Protein AF-C4Y096-F1 (afdb_monomer)

Foldseek 3Di:
DPDPPPLVVLVVLQVVLQCLCVVVPVDDDRDDACSPCVVVVCPPPPPSVVSVPDDDDVVSVVVSVVVSVVSVVVSVVVVVVVVVVVVVVVVVVVVVVVVVVVVVVVVVVVVVVVVVVVVVCCCVPPVVVVVVVVVVVVVVVVVVVVVVVVVVVVVVVVVVVVVVVVVVVVVVVVVVVVVVVCVVDVDDDDDDDDDDDDDDDDDDDDDDDDDPDPPDDPPPDPPPDPVPPPPPPDPPVVVVVVVVVVVVVVVVVVVVVVLVVLQVVLVVVQVVLVVVLVVQQVVCVDPVNLVVDQLVPHDQLPVRGDPCVSCVDFDPPDDTNCVVSVVVVVVVNVVSVVVSVVSVVVVVVVVVVPDDDDPPVVVVVVVVVVVVVVVVVVVVVVVVVVVVVVVVVVVD

pLDDT: mean 74.63, std 18.34, range [31.75, 97.38]

Sequence (396 aa):
MTGELSIDTIKNASELVNTTLISKGYITEDLKFPIIDWEDLITDQPEKEALQKLVVADKIYNNDKNIINIIYSLTQSIDRHQAQQKSISMAILQKDTTIEALQKKIQTLEQQVQGYEQKYEKSVYSDHLNMSEKITRLTKLSKTQAKELAKLKNTSSELQTKYDIEMRKKAIEISSLKNKLLDTRNLSNTITYARPSRSTKSASPNPMGQEFNPNVVYNNKPIIDNSATRMTSGSEDSSAIIKQEYDGIATQLSELIENLMKENSKFSNFINELNEYFTKFNSQLSISNYKNLNASTLSNPSDEIDLNRILKDTSTEIDPFEFTSRPLLSNVYKNYHYVSGLIDLAASTLAGHEQGTSKTEDNDTLQKLKEENKALYNNWQSAIKALDDWKSYKGN

Solvent-accessible surface area (backbone atoms only — not comparable to full-atom values): 23661 Å² total; per-residue (Å²): 142,76,72,89,73,57,60,66,56,54,49,54,50,47,50,53,46,37,53,55,34,42,78,70,63,77,40,95,68,76,83,78,45,76,89,80,38,40,75,74,69,38,73,87,45,96,58,44,80,66,60,72,70,60,73,91,48,71,67,56,56,53,46,55,53,48,52,52,50,49,54,50,52,48,54,52,49,50,51,50,51,52,54,48,50,54,53,48,54,52,52,50,52,52,49,51,54,51,50,54,54,49,51,53,48,50,55,54,49,50,54,51,51,54,55,48,50,55,52,48,50,49,44,55,61,53,48,48,49,53,49,50,52,50,51,53,51,51,52,52,51,51,54,50,50,54,51,50,51,53,50,52,52,49,53,51,50,51,50,51,54,51,49,55,51,49,53,51,51,51,51,51,50,51,52,52,53,51,48,52,54,43,67,78,39,92,59,92,70,92,80,91,82,79,84,87,84,78,87,85,84,88,77,91,82,88,86,88,85,81,84,82,75,89,83,75,78,81,82,76,78,78,80,82,75,81,77,78,74,72,77,76,85,63,96,58,59,66,61,52,52,50,49,52,52,50,50,52,50,50,50,53,48,50,51,51,50,50,52,51,53,53,51,52,49,39,54,51,50,50,50,51,40,50,51,51,47,50,51,55,46,50,60,58,71,30,90,88,39,66,90,75,63,50,65,90,74,57,80,52,68,77,83,65,49,62,62,72,76,63,54,75,78,77,63,90,90,54,92,49,68,65,76,62,48,51,61,52,51,53,51,52,51,51,49,50,52,53,50,38,52,50,47,47,50,52,47,52,57,54,54,62,72,77,57,91,82,66,77,58,65,62,48,54,53,53,49,51,54,51,52,52,52,52,52,50,52,49,52,51,52,51,50,51,48,54,51,49,54,50,54,56,61,72,70,109

Organism: Clavispora lusitaniae (strain ATCC 42720) (NCBI:txid306902)

Mean predicted aligned error: 23.45 Å

InterPro domains:
  IPR021622 Afadin/alpha-actinin-binding [PF11559] (12-182)

Secondary structure (DSSP, 8-state):
------HHHHHHHHHHHHHHHHHTTS-SSPPP-TTTSHHHHSTT-TTHHHHTT----HHHHHHHHHHHHHHHHHHHHHHHHHHHHHHHHHHHHHHHHHHHHHHHHHHHHHHHHHHHHHHHHHIIIIIIHHHHHHHHHHHHHHHHHHHHHHHHHHHHHHHHHHHHHHHHHHHHHHHHHHHHHHHTTT--------PPP----------------S--------------------TTHHHHHHHHHHHHHHHHHHHHHHHHHHHHHHHHHHHHHHHHHHHHHHHHTSTTTGGG--GGGSPPHHHH--HHHHTSS--SSS--HHHHHHHHHHHHHHHHHHHHHHHHHHHHHHHHHHS---HHHHHHHHHHHHHHHHHHHHHHHHHHHHHHHHHHHTT-

Structure (mmCIF, N/CA/C/O backbone):
data_AF-C4Y096-F1
#
_entry.id   AF-C4Y096-F1
#
loop_
_atom_site.group_PDB
_atom_site.id
_atom_site.type_symbol
_atom_site.label_atom_id
_atom_site.label_alt_id
_atom_site.label_comp_id
_atom_site.label_asym_id
_atom_site.label_entity_id
_atom_site.label_seq_id
_atom_site.pdbx_PDB_ins_code
_atom_site.Cartn_x
_atom_site.Cartn_y
_atom_site.Cartn_z
_atom_site.occupancy
_atom_site.B_iso_or_equiv
_atom_site.auth_seq_id
_atom_site.auth_comp_id
_atom_site.auth_asym_id
_atom_site.auth_atom_id
_atom_site.pdbx_PDB_model_num
ATOM 1 N N . MET A 1 1 ? 43.296 17.723 -58.078 1.00 37.06 1 MET A N 1
ATOM 2 C CA . MET A 1 1 ? 43.009 18.342 -56.766 1.00 37.06 1 MET A CA 1
ATOM 3 C C . MET A 1 1 ? 41.795 17.653 -56.159 1.00 37.06 1 MET A C 1
ATOM 5 O O . MET A 1 1 ? 40.722 18.229 -56.059 1.00 37.06 1 MET A O 1
ATOM 9 N N . THR A 1 2 ? 41.962 16.375 -55.842 1.00 35.56 2 THR A N 1
ATOM 10 C CA . THR A 1 2 ? 40.996 15.514 -55.154 1.00 35.56 2 THR A CA 1
ATOM 11 C C . THR A 1 2 ? 41.511 15.397 -53.731 1.00 35.56 2 THR A C 1
ATOM 13 O O . THR A 1 2 ? 42.690 15.099 -53.555 1.00 35.56 2 THR A O 1
ATOM 16 N N . GLY A 1 3 ? 40.684 15.798 -52.770 1.00 41.44 3 GLY A N 1
ATOM 17 C CA . GLY A 1 3 ? 41.117 16.192 -51.436 1.00 41.44 3 GLY A CA 1
ATOM 18 C C . GLY A 1 3 ? 42.019 15.173 -50.752 1.00 41.44 3 GLY A C 1
ATOM 19 O O . GLY A 1 3 ? 41.730 13.980 -50.755 1.00 41.44 3 GLY A O 1
ATOM 20 N N . GLU A 1 4 ? 43.058 15.681 -50.092 1.00 46.16 4 GLU A N 1
ATOM 21 C CA . GLU A 1 4 ? 43.502 15.153 -48.803 1.00 46.16 4 GLU A CA 1
ATOM 22 C C . GLU A 1 4 ? 42.261 15.086 -47.900 1.00 46.16 4 GLU A C 1
ATOM 24 O O . GLU A 1 4 ? 41.919 16.023 -47.177 1.00 46.16 4 GLU A O 1
ATOM 29 N N . LEU A 1 5 ? 41.480 14.019 -48.054 1.00 55.66 5 LEU A N 1
ATOM 30 C CA . LEU A 1 5 ? 40.242 13.778 -47.341 1.00 55.66 5 LEU A CA 1
ATOM 31 C C . LEU A 1 5 ? 40.634 13.379 -45.921 1.00 55.66 5 LEU A C 1
ATOM 33 O O . LEU A 1 5 ? 40.698 12.210 -45.584 1.00 55.66 5 LEU A O 1
ATOM 37 N N . SER A 1 6 ? 40.992 14.384 -45.123 1.00 65.19 6 SER A N 1
ATOM 38 C CA . SER A 1 6 ? 41.036 14.405 -43.664 1.00 65.19 6 SER A CA 1
ATOM 39 C C . SER A 1 6 ? 41.385 13.072 -42.977 1.00 65.19 6 SER A C 1
ATOM 41 O O . SER A 1 6 ? 40.679 12.637 -42.067 1.00 65.19 6 SER A O 1
ATOM 43 N N . ILE A 1 7 ? 42.468 12.414 -43.400 1.00 73.44 7 ILE A N 1
ATOM 44 C CA . ILE A 1 7 ? 42.968 11.173 -42.783 1.00 73.44 7 ILE A CA 1
ATOM 45 C C . ILE A 1 7 ? 43.258 11.418 -41.294 1.00 73.44 7 ILE A C 1
ATOM 47 O O . ILE A 1 7 ? 42.927 10.589 -40.450 1.00 73.44 7 ILE A O 1
ATOM 51 N N . ASP A 1 8 ? 43.729 12.623 -40.959 1.00 77.75 8 ASP A N 1
ATOM 52 C CA . ASP A 1 8 ? 43.950 13.075 -39.584 1.00 77.75 8 ASP A CA 1
ATOM 53 C C . ASP A 1 8 ? 42.680 13.061 -38.720 1.00 77.75 8 ASP A C 1
ATOM 55 O O . ASP A 1 8 ? 42.758 12.796 -37.522 1.00 77.75 8 ASP A O 1
ATOM 59 N N . THR A 1 9 ? 41.487 13.293 -39.289 1.00 80.81 9 THR A N 1
ATOM 60 C CA . THR A 1 9 ? 40.244 13.197 -38.498 1.00 80.81 9 THR A CA 1
ATOM 61 C C . THR A 1 9 ? 39.897 11.764 -38.141 1.00 80.81 9 THR A C 1
ATOM 63 O O . THR A 1 9 ? 39.458 11.524 -37.020 1.00 80.81 9 THR A O 1
ATOM 66 N N . ILE A 1 10 ? 40.126 10.811 -39.049 1.00 82.50 10 ILE A N 1
ATOM 67 C CA . ILE A 1 10 ? 39.938 9.387 -38.750 1.00 82.50 10 ILE A CA 1
ATOM 68 C C . ILE A 1 10 ? 41.002 8.936 -37.753 1.00 82.50 10 ILE A C 1
ATOM 70 O O . ILE A 1 10 ? 40.670 8.212 -36.822 1.00 82.50 10 ILE A O 1
ATOM 74 N N . LYS A 1 11 ? 42.243 9.423 -37.870 1.00 84.31 11 LYS A N 1
ATOM 75 C CA . LYS A 1 11 ? 43.323 9.111 -36.926 1.00 84.31 11 LYS A CA 1
ATOM 76 C C . LYS A 1 11 ? 42.999 9.575 -35.510 1.00 84.31 11 LYS A C 1
ATOM 78 O O . LYS A 1 11 ? 43.002 8.764 -34.591 1.00 84.31 11 LYS A O 1
ATOM 83 N N . ASN A 1 12 ? 42.615 10.840 -35.353 1.00 85.12 12 ASN A N 1
ATOM 84 C CA . ASN A 1 12 ? 42.236 11.392 -34.052 1.00 85.12 12 ASN A CA 1
ATOM 85 C C . ASN A 1 12 ? 40.984 10.706 -33.478 1.00 85.12 12 ASN A C 1
ATOM 87 O O . ASN A 1 12 ? 40.895 10.474 -32.275 1.00 85.12 12 ASN A O 1
ATOM 91 N N . ALA A 1 13 ? 40.003 10.376 -34.326 1.00 85.56 13 ALA A N 1
ATOM 92 C CA . ALA A 1 13 ? 38.786 9.700 -33.884 1.00 85.56 13 ALA A CA 1
ATOM 93 C C . ALA A 1 13 ? 39.036 8.228 -33.509 1.00 85.56 13 ALA A C 1
ATOM 95 O O . ALA A 1 13 ? 38.462 7.748 -32.534 1.00 85.56 13 ALA A O 1
ATOM 96 N N . SER A 1 14 ? 39.917 7.537 -34.235 1.00 86.44 14 SER A N 1
ATOM 97 C CA . SER A 1 14 ? 40.390 6.186 -33.919 1.00 86.44 14 SER A CA 1
ATOM 98 C C . SER A 1 14 ? 41.135 6.164 -32.584 1.00 86.44 14 SER A C 1
ATOM 100 O O . SER A 1 14 ? 40.793 5.376 -31.706 1.00 86.44 14 SER A O 1
ATOM 102 N N . GLU A 1 15 ? 42.071 7.095 -32.373 1.00 88.06 15 GLU A N 1
ATOM 103 C CA . GLU A 1 15 ? 42.815 7.219 -31.115 1.00 88.06 15 GLU A CA 1
ATOM 104 C C . GLU A 1 15 ? 41.875 7.493 -29.932 1.00 88.06 15 GLU A C 1
ATOM 106 O O . GLU A 1 15 ? 41.972 6.849 -28.886 1.00 88.06 15 GLU A O 1
ATOM 111 N N . LEU A 1 16 ? 40.893 8.383 -30.102 1.00 88.44 16 LEU A N 1
ATOM 112 C CA . LEU A 1 16 ? 39.885 8.652 -29.076 1.00 88.44 16 LEU A CA 1
ATOM 113 C C . LEU A 1 16 ? 39.042 7.409 -28.750 1.00 88.44 16 LEU A C 1
ATOM 115 O O . LEU A 1 16 ? 38.747 7.145 -27.582 1.00 88.44 16 LEU A O 1
ATOM 119 N N . VAL A 1 17 ? 38.640 6.640 -29.762 1.00 89.44 17 VAL A N 1
ATOM 120 C CA . VAL A 1 17 ? 37.870 5.408 -29.561 1.00 89.44 17 VAL A CA 1
ATOM 121 C C . VAL A 1 17 ? 38.719 4.343 -28.870 1.00 89.44 17 VAL A C 1
ATOM 123 O O . VAL A 1 17 ? 38.277 3.802 -27.860 1.00 89.44 17 VAL A O 1
ATOM 126 N N . ASN A 1 18 ? 39.941 4.093 -29.336 1.00 89.00 18 ASN A N 1
ATOM 127 C CA . ASN A 1 18 ? 40.841 3.097 -28.753 1.00 89.00 18 ASN A CA 1
ATOM 128 C C . ASN A 1 18 ? 41.200 3.438 -27.305 1.00 89.00 18 ASN A C 1
ATOM 130 O O . ASN A 1 18 ? 41.023 2.605 -26.418 1.00 89.00 18 ASN A O 1
ATOM 134 N N . THR A 1 19 ? 41.566 4.688 -27.014 1.00 90.00 19 THR A N 1
ATOM 135 C CA . THR A 1 19 ? 41.823 5.139 -25.634 1.00 90.00 19 THR A CA 1
ATOM 136 C C . THR A 1 19 ? 40.591 4.991 -24.738 1.00 90.00 19 THR A C 1
ATOM 138 O O . THR A 1 19 ? 40.702 4.548 -23.590 1.00 90.00 19 THR A O 1
ATOM 141 N N . THR A 1 20 ? 39.392 5.295 -25.246 1.00 86.81 20 THR A N 1
ATOM 142 C CA . THR A 1 20 ? 38.139 5.126 -24.491 1.00 86.81 20 THR A CA 1
ATOM 143 C C . THR A 1 20 ? 37.809 3.651 -24.248 1.00 86.81 20 THR A C 1
ATOM 145 O O . THR A 1 20 ? 37.361 3.294 -23.160 1.00 86.81 20 THR A O 1
ATOM 148 N N . LEU A 1 21 ? 38.030 2.775 -25.227 1.00 87.81 21 LEU A N 1
ATOM 149 C CA . LEU A 1 21 ? 37.759 1.344 -25.094 1.00 87.81 21 LEU A CA 1
ATOM 150 C C . LEU A 1 21 ? 38.775 0.652 -24.176 1.00 87.81 21 LEU A C 1
ATOM 152 O O . LEU A 1 21 ? 38.367 -0.151 -23.338 1.00 87.81 21 LEU A O 1
ATOM 156 N N . ILE A 1 22 ? 40.060 1.001 -24.276 1.00 90.56 22 ILE A N 1
ATOM 157 C CA . ILE A 1 22 ? 41.132 0.472 -23.419 1.00 90.56 22 ILE A CA 1
ATOM 158 C C . ILE A 1 22 ? 40.959 0.950 -21.980 1.00 90.56 22 ILE A C 1
ATOM 160 O O . ILE A 1 22 ? 40.997 0.141 -21.057 1.00 90.56 22 ILE A O 1
ATOM 164 N N . SER A 1 23 ? 40.712 2.247 -21.763 1.00 89.06 23 SER A N 1
ATOM 165 C CA . SER A 1 23 ? 40.510 2.786 -20.407 1.00 89.06 23 SER A CA 1
ATOM 166 C C . SER A 1 23 ? 39.315 2.156 -19.690 1.00 89.06 23 SER A C 1
ATOM 168 O O . SER A 1 23 ? 39.324 2.033 -18.466 1.00 89.06 23 SER A O 1
ATOM 170 N N . LYS A 1 24 ? 38.305 1.713 -20.445 1.00 83.94 24 LYS A N 1
ATOM 171 C CA . LYS A 1 24 ? 37.145 0.977 -19.929 1.00 83.94 24 LYS A CA 1
ATOM 172 C C . LYS A 1 24 ? 37.332 -0.542 -19.912 1.00 83.94 24 LYS A C 1
ATOM 174 O O . LYS A 1 24 ? 36.452 -1.243 -19.419 1.00 83.94 24 LYS A O 1
ATOM 179 N N . GLY A 1 25 ? 38.457 -1.046 -20.417 1.00 86.94 25 GLY A N 1
ATOM 180 C CA . GLY A 1 25 ? 38.804 -2.465 -20.436 1.00 86.94 25 GLY A CA 1
ATOM 181 C C . GLY A 1 25 ? 37.994 -3.310 -21.422 1.00 86.94 25 GLY A C 1
ATOM 182 O O . GLY A 1 25 ? 37.916 -4.522 -21.245 1.00 86.94 25 GLY A O 1
ATOM 183 N N . TYR A 1 26 ? 37.371 -2.704 -22.439 1.00 85.88 26 TYR A N 1
ATOM 184 C CA . TYR A 1 26 ? 36.618 -3.445 -23.459 1.00 85.88 26 TYR A CA 1
ATOM 185 C C . TYR A 1 26 ? 37.526 -4.137 -24.481 1.00 85.88 26 TYR A C 1
ATOM 187 O O . TYR A 1 26 ? 37.136 -5.160 -25.038 1.00 85.88 26 TYR A O 1
ATOM 195 N N . ILE A 1 27 ? 38.719 -3.586 -24.723 1.00 87.75 27 ILE A N 1
ATOM 196 C CA . ILE A 1 27 ? 39.737 -4.143 -25.622 1.00 87.75 27 ILE A CA 1
ATOM 197 C C . ILE A 1 27 ? 41.113 -4.093 -24.950 1.00 87.75 27 ILE A C 1
ATOM 199 O O . ILE A 1 27 ? 41.368 -3.227 -24.112 1.00 87.75 27 ILE A O 1
ATOM 203 N N . THR A 1 28 ? 41.991 -5.024 -25.322 1.00 85.94 28 THR A N 1
ATOM 204 C CA . THR A 1 28 ? 43.387 -5.096 -24.853 1.00 85.94 28 THR A CA 1
ATOM 205 C C . THR A 1 28 ? 44.389 -4.553 -25.867 1.00 85.94 28 THR A C 1
ATOM 207 O O . THR A 1 28 ? 45.495 -4.189 -25.483 1.00 85.94 28 THR A O 1
ATOM 210 N N . GLU A 1 29 ? 44.008 -4.503 -27.142 1.00 85.81 29 GLU A N 1
ATOM 211 C CA . GLU A 1 29 ? 44.831 -4.045 -28.263 1.00 85.81 29 GLU A CA 1
ATOM 212 C C . GLU A 1 29 ? 44.066 -2.992 -29.068 1.00 85.81 29 GLU A C 1
ATOM 214 O O . GLU A 1 29 ? 42.833 -3.013 -29.097 1.00 85.81 29 GLU A O 1
ATOM 219 N N . ASP A 1 30 ? 44.797 -2.083 -29.714 1.00 85.31 30 ASP A N 1
ATOM 220 C CA . ASP A 1 30 ? 44.220 -1.007 -30.520 1.00 85.31 30 ASP A CA 1
ATOM 221 C C . ASP A 1 30 ? 43.495 -1.555 -31.757 1.00 85.31 30 ASP A C 1
ATOM 223 O O . ASP A 1 30 ? 44.012 -2.407 -32.487 1.00 85.31 30 ASP A O 1
ATOM 227 N N . LEU A 1 31 ? 42.298 -1.028 -32.034 1.00 85.12 31 LEU A N 1
ATOM 228 C CA . LEU A 1 31 ? 41.593 -1.307 -33.280 1.00 85.12 31 LEU A CA 1
ATOM 229 C C . LEU A 1 31 ? 42.345 -0.652 -34.436 1.00 85.12 31 LEU A C 1
ATOM 231 O O . LEU A 1 31 ? 42.480 0.574 -34.477 1.00 85.12 31 LEU A O 1
ATOM 235 N N . LYS A 1 32 ? 42.800 -1.486 -35.372 1.00 85.25 32 LYS A N 1
ATOM 236 C CA . LYS A 1 32 ? 43.488 -1.054 -36.588 1.00 85.25 32 LYS A CA 1
ATOM 237 C C . LYS A 1 32 ? 42.492 -0.756 -37.703 1.00 85.25 32 LYS A C 1
ATOM 239 O O . LYS A 1 32 ? 41.573 -1.545 -37.938 1.00 85.25 32 LYS A O 1
ATOM 244 N N . PHE A 1 33 ? 42.691 0.349 -38.417 1.00 84.69 33 PHE A N 1
ATOM 245 C CA . PHE A 1 33 ? 41.803 0.785 -39.499 1.00 84.69 33 PHE A CA 1
ATOM 246 C C . PHE A 1 33 ? 42.517 0.768 -40.856 1.00 84.69 33 PHE A C 1
ATOM 248 O O . PHE A 1 33 ? 43.626 1.294 -40.955 1.00 84.69 33 PHE A O 1
ATOM 255 N N . PRO A 1 34 ? 41.892 0.231 -41.922 1.00 81.62 34 PRO A N 1
ATOM 256 C CA . PRO A 1 34 ? 42.486 0.146 -43.257 1.00 81.62 34 PRO A CA 1
ATOM 257 C C . PRO A 1 34 ? 43.043 1.453 -43.832 1.00 81.62 34 PRO A C 1
ATOM 259 O O . PRO A 1 34 ? 43.937 1.396 -44.665 1.00 81.62 34 PRO A O 1
ATOM 262 N N . ILE A 1 35 ? 42.538 2.622 -43.432 1.00 80.88 35 ILE A N 1
ATOM 263 C CA . ILE A 1 35 ? 43.052 3.920 -43.915 1.00 80.88 35 ILE A CA 1
ATOM 264 C C . ILE A 1 35 ? 44.343 4.349 -43.218 1.00 80.88 35 ILE A C 1
ATOM 266 O O . ILE A 1 35 ? 45.136 5.074 -43.812 1.00 80.88 35 ILE A O 1
ATOM 270 N N . ILE A 1 36 ? 44.524 3.963 -41.955 1.00 78.25 36 ILE A N 1
ATOM 271 C CA . ILE A 1 36 ? 45.607 4.457 -41.093 1.00 78.25 36 ILE A CA 1
ATOM 272 C C . ILE A 1 36 ? 46.712 3.409 -40.981 1.00 78.25 36 ILE A C 1
ATOM 274 O O . ILE A 1 36 ? 47.883 3.735 -41.134 1.00 78.25 36 ILE A O 1
ATOM 278 N N . ASP A 1 37 ? 46.327 2.149 -40.787 1.00 79.75 37 ASP A N 1
ATOM 279 C CA . ASP A 1 37 ? 47.219 1.038 -40.454 1.00 79.75 37 ASP A CA 1
ATOM 280 C C . ASP A 1 37 ? 47.383 0.070 -41.637 1.00 79.75 37 ASP A C 1
ATOM 282 O O . ASP A 1 37 ? 47.642 -1.119 -41.458 1.00 79.75 37 ASP A O 1
ATOM 286 N N . TRP A 1 38 ? 47.207 0.555 -42.872 1.00 78.12 38 TRP A N 1
ATOM 287 C CA . TRP A 1 38 ? 47.289 -0.268 -44.088 1.00 78.12 38 TRP A CA 1
ATOM 288 C C . TRP A 1 38 ? 48.623 -1.018 -44.187 1.00 78.12 38 TRP A C 1
ATOM 290 O O . TRP A 1 38 ? 48.656 -2.198 -44.530 1.00 78.12 38 TRP A O 1
ATOM 300 N N . GLU A 1 39 ? 49.724 -0.351 -43.834 1.00 74.38 39 GLU A N 1
ATOM 301 C CA . GLU A 1 39 ? 51.071 -0.930 -43.863 1.00 74.38 39 GLU A CA 1
ATOM 302 C C . GLU A 1 39 ? 51.218 -2.106 -42.890 1.00 74.38 39 GLU A C 1
ATOM 304 O O . GLU A 1 39 ? 51.807 -3.125 -43.254 1.00 74.38 39 GLU A O 1
ATOM 309 N N . ASP A 1 40 ? 50.612 -1.988 -41.708 1.00 77.06 40 ASP A N 1
ATOM 310 C CA . ASP A 1 40 ? 50.571 -3.010 -40.662 1.00 77.06 40 ASP A CA 1
ATOM 311 C C . ASP A 1 40 ? 49.629 -4.172 -41.008 1.00 77.06 40 ASP A C 1
ATOM 313 O O . ASP A 1 40 ? 49.861 -5.303 -40.595 1.00 77.06 40 ASP A O 1
ATOM 317 N N . LEU A 1 41 ? 48.552 -3.913 -41.753 1.00 75.62 41 LEU A N 1
ATOM 318 C CA . LEU A 1 41 ? 47.549 -4.920 -42.121 1.00 75.62 41 LEU A CA 1
ATOM 319 C C . LEU A 1 41 ? 47.984 -5.797 -43.310 1.00 75.62 41 LEU A C 1
ATOM 321 O O . LEU A 1 41 ? 47.461 -6.898 -43.490 1.00 75.62 41 LEU A O 1
ATOM 325 N N . ILE A 1 42 ? 48.931 -5.330 -44.132 1.00 76.75 42 ILE A N 1
ATOM 326 C CA . ILE A 1 42 ? 49.420 -6.048 -45.325 1.00 76.75 42 ILE A CA 1
ATOM 327 C C . ILE A 1 42 ? 50.665 -6.901 -45.033 1.00 76.75 42 ILE A C 1
ATOM 329 O O . ILE A 1 42 ? 51.048 -7.713 -45.877 1.00 76.75 42 ILE A O 1
ATOM 333 N N . THR A 1 43 ? 51.317 -6.765 -43.870 1.00 76.94 43 THR A N 1
ATOM 334 C CA . THR A 1 43 ? 52.590 -7.461 -43.580 1.00 76.94 43 THR A CA 1
ATOM 335 C C . THR A 1 43 ? 52.530 -8.971 -43.787 1.00 76.94 43 THR A C 1
ATOM 337 O O . THR A 1 43 ? 53.527 -9.552 -44.214 1.00 76.94 43 THR A O 1
ATOM 340 N N . ASP A 1 44 ? 51.357 -9.566 -43.576 1.00 74.75 44 ASP A N 1
ATOM 341 C CA . ASP A 1 44 ? 51.142 -11.012 -43.593 1.00 74.75 44 ASP A CA 1
ATOM 342 C C . ASP A 1 44 ? 50.536 -11.522 -44.918 1.00 74.75 44 ASP A C 1
ATOM 344 O O . ASP A 1 44 ? 50.217 -12.705 -45.045 1.00 74.75 44 ASP A O 1
ATOM 348 N N . GLN A 1 45 ? 50.360 -10.651 -45.924 1.00 76.12 45 GLN A N 1
ATOM 349 C CA . GLN A 1 45 ? 49.697 -10.996 -47.187 1.00 76.12 45 GLN A CA 1
ATOM 350 C C . GLN A 1 45 ? 50.688 -11.429 -48.289 1.00 76.12 45 GLN A C 1
ATOM 352 O O . GLN A 1 45 ? 51.706 -10.765 -48.508 1.00 76.12 45 GLN A O 1
ATOM 357 N N . PRO A 1 46 ? 50.377 -12.493 -49.060 1.00 68.44 46 PRO A N 1
ATOM 358 C CA . PRO A 1 46 ? 51.269 -13.041 -50.089 1.00 68.44 46 PRO A CA 1
ATOM 359 C C . PRO A 1 46 ? 51.475 -12.114 -51.305 1.00 68.44 46 PRO A C 1
ATOM 361 O O . PRO A 1 46 ? 52.470 -12.253 -52.009 1.00 68.44 46 PRO A O 1
ATOM 364 N N . GLU A 1 47 ? 50.585 -11.140 -51.537 1.00 71.81 47 GLU A N 1
ATOM 365 C CA . GLU A 1 47 ? 50.636 -10.182 -52.660 1.00 71.81 47 GLU A CA 1
ATOM 366 C C . GLU A 1 47 ? 50.993 -8.748 -52.213 1.00 71.81 47 GLU A C 1
ATOM 368 O O . GLU A 1 47 ? 50.448 -7.754 -52.700 1.00 71.81 47 GLU A O 1
ATOM 373 N N . LYS A 1 48 ? 51.928 -8.622 -51.264 1.00 65.56 48 LYS A N 1
ATOM 374 C CA . LYS A 1 48 ? 52.341 -7.346 -50.653 1.00 65.56 48 LYS A CA 1
ATOM 375 C C . LYS A 1 48 ? 52.681 -6.242 -51.665 1.00 65.56 48 LYS A C 1
ATOM 377 O O . LYS A 1 48 ? 52.259 -5.102 -51.495 1.00 65.56 48 LYS A O 1
ATOM 382 N N . GLU A 1 49 ? 53.393 -6.572 -52.742 1.00 66.94 49 GLU A N 1
ATOM 383 C CA . GLU A 1 49 ? 53.820 -5.595 -53.759 1.00 66.94 49 GLU A CA 1
ATOM 384 C C . GLU A 1 49 ? 52.670 -5.065 -54.637 1.00 66.94 49 GLU A C 1
ATOM 386 O O . GLU A 1 49 ? 52.755 -3.957 -55.176 1.00 66.94 49 GLU A O 1
ATOM 391 N N . ALA A 1 50 ? 51.591 -5.841 -54.792 1.00 64.75 50 ALA A N 1
ATOM 392 C CA . ALA A 1 50 ? 50.393 -5.429 -55.523 1.00 64.75 50 ALA A CA 1
ATOM 393 C C . ALA A 1 50 ? 49.460 -4.592 -54.633 1.00 64.75 50 ALA A C 1
ATOM 395 O O . ALA A 1 50 ? 48.914 -3.582 -55.080 1.00 64.75 50 ALA A O 1
ATOM 396 N N . LEU A 1 51 ? 49.341 -4.964 -53.356 1.00 64.31 51 LEU A N 1
ATOM 397 C CA . LEU A 1 51 ? 48.504 -4.291 -52.358 1.00 64.31 51 LEU A CA 1
ATOM 398 C C . LEU A 1 51 ? 49.076 -2.940 -51.896 1.00 64.31 51 LEU A C 1
ATOM 400 O O . LEU A 1 51 ? 48.312 -2.020 -51.610 1.00 64.31 51 LEU A O 1
ATOM 404 N N . GLN A 1 52 ? 50.403 -2.773 -51.910 1.00 66.50 52 GLN A N 1
ATOM 405 C CA . GLN A 1 52 ? 51.065 -1.483 -51.651 1.00 66.50 52 GLN A CA 1
ATOM 406 C C . GLN A 1 52 ? 50.753 -0.408 -52.704 1.00 66.50 52 GLN A C 1
ATOM 408 O O . GLN A 1 52 ? 50.889 0.780 -52.428 1.00 66.50 52 GLN A O 1
ATOM 413 N N . LYS A 1 53 ? 50.334 -0.802 -53.914 1.00 62.44 53 LYS A N 1
ATOM 414 C CA . LYS A 1 53 ? 49.983 0.129 -55.002 1.00 62.44 53 LYS A CA 1
ATOM 415 C C . LYS A 1 53 ? 48.506 0.526 -55.000 1.00 62.44 53 LYS A C 1
ATOM 417 O O . LYS A 1 53 ? 48.094 1.322 -55.845 1.00 62.44 53 LYS A O 1
ATOM 422 N N . LEU A 1 54 ? 47.701 -0.034 -54.096 1.00 65.12 54 LEU A N 1
ATOM 423 C CA . LEU A 1 54 ? 46.278 0.261 -54.014 1.00 65.12 54 LEU A CA 1
ATOM 424 C C . LEU A 1 54 ? 46.074 1.640 -53.369 1.00 65.12 54 LEU A C 1
ATOM 426 O O . LEU A 1 54 ? 46.452 1.861 -52.223 1.00 65.12 54 LEU A O 1
ATOM 430 N N . VAL A 1 55 ? 45.473 2.576 -54.105 1.00 61.62 55 VAL A N 1
ATOM 431 C CA . VAL A 1 55 ? 45.133 3.903 -53.573 1.00 61.62 55 VAL A CA 1
ATOM 432 C C . VAL A 1 55 ? 43.854 3.797 -52.744 1.00 61.62 55 VAL A C 1
ATOM 434 O O . VAL A 1 55 ? 42.876 3.191 -53.187 1.00 61.62 55 VAL A O 1
ATOM 437 N N . VAL A 1 56 ? 43.858 4.405 -51.554 1.00 63.91 56 VAL A N 1
ATOM 438 C CA . VAL A 1 56 ? 42.691 4.495 -50.665 1.00 63.91 56 VAL A CA 1
ATOM 439 C C . VAL A 1 56 ? 41.509 5.085 -51.438 1.00 63.91 56 VAL A C 1
ATOM 441 O O . VAL A 1 56 ? 41.538 6.235 -51.868 1.00 63.91 56 VAL A O 1
ATOM 444 N N . ALA A 1 57 ? 40.464 4.283 -51.640 1.00 69.19 57 ALA A N 1
ATOM 445 C CA . ALA A 1 57 ? 39.236 4.729 -52.287 1.00 69.19 57 ALA A CA 1
ATOM 446 C C . ALA A 1 57 ? 38.312 5.424 -51.273 1.00 69.19 57 ALA A C 1
ATOM 448 O O . ALA A 1 57 ? 38.187 4.965 -50.137 1.00 69.19 57 ALA A O 1
ATOM 449 N N . ASP A 1 58 ? 37.554 6.438 -51.704 1.00 72.62 58 ASP A N 1
ATOM 450 C CA . ASP A 1 58 ? 36.578 7.170 -50.867 1.00 72.62 58 ASP A CA 1
ATOM 451 C C . ASP A 1 58 ? 35.557 6.258 -50.155 1.00 72.62 58 ASP A C 1
ATOM 453 O O . ASP A 1 58 ? 34.981 6.607 -49.122 1.00 72.62 58 ASP A O 1
ATOM 457 N N . LYS A 1 59 ? 35.315 5.058 -50.695 1.00 78.31 59 LYS A N 1
ATOM 458 C CA . LYS A 1 59 ? 34.456 4.043 -50.067 1.00 78.31 59 LYS A CA 1
ATOM 459 C C . LYS A 1 59 ? 35.053 3.484 -48.774 1.00 78.31 59 LYS A C 1
ATOM 461 O O . LYS A 1 59 ? 34.303 3.264 -47.829 1.00 78.31 59 LYS A O 1
ATOM 466 N N . ILE A 1 60 ? 36.370 3.280 -48.728 1.00 79.94 60 ILE A N 1
ATOM 467 C CA . ILE A 1 60 ? 37.084 2.809 -47.532 1.00 79.94 60 ILE 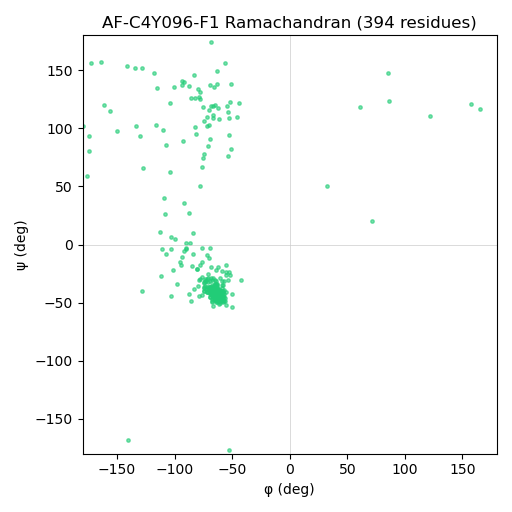A CA 1
ATOM 468 C C . ILE A 1 60 ? 37.072 3.927 -46.484 1.00 79.94 60 ILE A C 1
ATOM 470 O O . ILE A 1 60 ? 36.699 3.673 -45.344 1.00 79.94 60 ILE A O 1
ATOM 474 N N . TYR A 1 61 ? 37.305 5.179 -46.909 1.00 83.19 61 TYR A N 1
ATOM 475 C CA . TYR A 1 61 ? 37.168 6.371 -46.060 1.00 83.19 61 TYR A CA 1
ATOM 476 C C . TYR A 1 61 ? 35.837 6.449 -45.317 1.00 83.19 61 TYR A C 1
ATOM 478 O O . TYR A 1 61 ? 35.784 6.567 -44.091 1.00 83.19 61 TYR A O 1
ATOM 486 N N . ASN A 1 62 ? 34.739 6.347 -46.060 1.00 84.19 62 ASN A N 1
ATOM 487 C CA . ASN A 1 62 ? 33.413 6.410 -45.462 1.00 84.19 62 ASN A CA 1
ATOM 488 C C . ASN A 1 62 ? 33.097 5.186 -44.591 1.00 84.19 62 ASN A C 1
ATOM 490 O O . ASN A 1 62 ? 32.343 5.320 -43.630 1.00 84.19 62 ASN A O 1
ATOM 494 N N . ASN A 1 63 ? 33.669 4.017 -44.893 1.00 85.44 63 ASN A N 1
ATOM 495 C CA . ASN A 1 63 ? 33.482 2.820 -44.080 1.00 85.44 63 ASN A CA 1
ATOM 496 C C . ASN A 1 63 ? 34.124 2.976 -42.694 1.00 85.44 63 ASN A C 1
ATOM 498 O O . ASN A 1 63 ? 33.424 2.854 -41.693 1.00 85.44 63 ASN A O 1
ATOM 502 N N . ASP A 1 64 ? 35.404 3.348 -42.623 1.00 85.81 64 ASP A N 1
ATOM 503 C CA . ASP A 1 64 ? 36.107 3.514 -41.343 1.00 85.81 64 ASP A CA 1
ATOM 504 C C . ASP A 1 64 ? 35.465 4.627 -40.507 1.00 85.81 64 ASP A C 1
ATOM 506 O O . ASP A 1 64 ? 35.219 4.454 -39.314 1.00 85.81 64 ASP A O 1
ATOM 510 N N . LYS A 1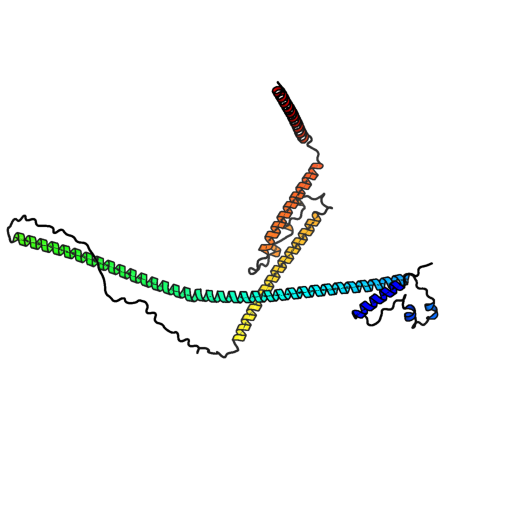 65 ? 35.068 5.737 -41.144 1.00 87.56 65 LYS A N 1
ATOM 511 C CA . LYS A 1 65 ? 34.306 6.805 -40.483 1.00 87.56 65 LYS A CA 1
ATOM 512 C C . LYS A 1 65 ? 32.986 6.298 -39.893 1.00 87.56 65 LYS A C 1
ATOM 514 O O . LYS A 1 65 ? 32.634 6.664 -38.771 1.00 87.56 65 LYS A O 1
ATOM 519 N N . ASN A 1 66 ? 32.240 5.476 -40.629 1.00 88.00 66 ASN A N 1
ATOM 520 C CA . ASN A 1 66 ? 30.984 4.907 -40.142 1.00 88.00 66 ASN A CA 1
ATOM 521 C C . ASN A 1 66 ? 31.221 3.933 -38.985 1.00 88.00 66 ASN A C 1
ATOM 523 O O . ASN A 1 66 ? 30.500 4.001 -37.993 1.00 88.00 66 ASN A O 1
ATOM 527 N N . ILE A 1 67 ? 32.240 3.077 -39.077 1.00 88.50 67 ILE A N 1
ATOM 528 C CA . ILE A 1 67 ? 32.594 2.121 -38.022 1.00 88.50 67 ILE A CA 1
ATOM 529 C C . ILE A 1 67 ? 32.984 2.863 -36.739 1.00 88.50 67 ILE A C 1
ATOM 531 O O . ILE A 1 67 ? 32.422 2.578 -35.683 1.00 88.50 67 ILE A O 1
ATOM 535 N N . ILE A 1 68 ? 33.860 3.867 -36.825 1.00 89.38 68 ILE A N 1
ATOM 536 C CA . ILE A 1 68 ? 34.265 4.696 -35.678 1.00 89.38 68 ILE A CA 1
ATOM 537 C C . ILE A 1 68 ? 33.050 5.385 -35.047 1.00 89.38 68 ILE A C 1
ATOM 539 O O . ILE A 1 68 ? 32.883 5.349 -33.828 1.00 89.38 68 ILE A O 1
ATOM 543 N N . ASN A 1 69 ? 32.156 5.955 -35.860 1.00 88.69 69 ASN A N 1
ATOM 544 C CA . ASN A 1 69 ? 30.939 6.597 -35.362 1.00 88.69 69 ASN A CA 1
ATOM 545 C C . ASN A 1 69 ? 29.991 5.609 -34.670 1.00 88.69 69 ASN A C 1
ATOM 547 O O . ASN A 1 69 ? 29.406 5.947 -33.641 1.00 88.69 69 ASN A O 1
ATOM 551 N N . ILE A 1 70 ? 29.841 4.396 -35.208 1.00 90.44 70 ILE A N 1
ATOM 552 C CA . ILE A 1 70 ? 29.028 3.342 -34.593 1.00 90.44 70 ILE A CA 1
ATOM 553 C C . ILE A 1 70 ? 29.625 2.954 -33.240 1.00 90.44 70 ILE A C 1
ATOM 555 O O . ILE A 1 70 ? 28.907 2.953 -32.242 1.00 90.44 70 ILE A O 1
ATOM 559 N N . ILE A 1 71 ? 30.931 2.684 -33.179 1.00 89.69 71 ILE A N 1
ATOM 560 C CA . ILE A 1 71 ? 31.613 2.297 -31.938 1.00 89.69 71 ILE A CA 1
ATOM 561 C C . ILE A 1 71 ? 31.501 3.408 -30.890 1.00 89.69 71 ILE A C 1
ATOM 563 O O . ILE A 1 71 ? 31.164 3.144 -29.732 1.00 89.69 71 ILE A O 1
ATOM 567 N N . TYR A 1 72 ? 31.713 4.661 -31.290 1.00 88.94 72 TYR A N 1
ATOM 568 C CA . TYR A 1 72 ? 31.566 5.810 -30.405 1.00 88.94 72 TYR A CA 1
ATOM 569 C C . TYR A 1 72 ? 30.124 5.958 -29.894 1.00 88.94 72 TYR A C 1
ATOM 571 O O . TYR A 1 72 ? 29.902 6.098 -28.690 1.00 88.94 72 TYR A O 1
ATOM 579 N N . SER A 1 73 ? 29.130 5.850 -30.782 1.00 88.50 73 SER A N 1
ATOM 580 C CA . SER A 1 73 ? 27.709 5.917 -30.421 1.00 88.50 73 SER A CA 1
ATOM 581 C C . SER A 1 73 ? 27.301 4.792 -29.466 1.00 88.50 73 SER A C 1
ATOM 583 O O . SER A 1 73 ? 26.543 5.027 -28.524 1.00 88.50 73 SER A O 1
ATOM 585 N N . LEU A 1 74 ? 27.798 3.572 -29.682 1.00 91.12 74 LEU A N 1
ATOM 586 C CA . LEU A 1 74 ? 27.547 2.434 -28.798 1.00 91.12 74 LEU A CA 1
ATOM 587 C C . LEU A 1 74 ? 28.188 2.650 -27.428 1.00 91.12 74 LEU A C 1
ATOM 589 O O . LEU A 1 74 ? 27.529 2.469 -26.408 1.00 91.12 74 LEU A O 1
ATOM 593 N N . THR A 1 75 ? 29.432 3.123 -27.395 1.00 89.38 75 THR A N 1
ATOM 594 C CA . THR A 1 75 ? 30.134 3.440 -26.144 1.00 89.38 75 THR A CA 1
ATOM 595 C C . THR A 1 75 ? 29.383 4.507 -25.347 1.00 89.38 75 THR A C 1
ATOM 597 O O . THR A 1 75 ? 29.167 4.353 -24.146 1.00 89.38 75 THR A O 1
ATOM 600 N N . GLN A 1 76 ? 28.904 5.558 -26.018 1.00 90.38 76 GLN A N 1
ATOM 601 C CA . GLN A 1 76 ? 28.106 6.604 -25.383 1.00 90.38 76 GLN A CA 1
ATOM 602 C C . GLN A 1 76 ? 26.749 6.080 -24.886 1.00 90.38 76 GLN A C 1
ATOM 604 O O . GLN A 1 76 ? 26.266 6.503 -23.835 1.00 90.38 76 GLN A O 1
ATOM 609 N N . SER A 1 77 ? 26.116 5.166 -25.626 1.00 91.62 77 SER A N 1
ATOM 610 C CA . SER A 1 77 ? 24.872 4.518 -25.201 1.00 91.62 77 SER A CA 1
ATOM 611 C C . SER A 1 77 ? 25.083 3.675 -23.941 1.00 91.62 77 SER A C 1
ATOM 613 O O . SER A 1 77 ? 24.310 3.807 -22.991 1.00 91.62 77 SER A O 1
ATOM 615 N N . ILE A 1 78 ? 26.164 2.893 -23.885 1.00 90.44 78 ILE A N 1
ATOM 616 C CA . ILE A 1 78 ? 26.534 2.108 -22.703 1.00 90.44 78 ILE A CA 1
ATOM 617 C C . ILE A 1 78 ? 26.751 3.025 -21.495 1.00 90.44 78 ILE A C 1
ATOM 619 O O . ILE A 1 78 ? 26.213 2.748 -20.425 1.00 90.44 78 ILE A O 1
ATOM 623 N N . ASP A 1 79 ? 27.447 4.152 -21.660 1.00 89.06 79 ASP A N 1
ATOM 624 C CA . ASP A 1 79 ? 27.667 5.111 -20.568 1.00 89.06 79 ASP A CA 1
ATOM 625 C C . ASP A 1 79 ? 26.362 5.697 -20.032 1.00 89.06 79 ASP A C 1
ATOM 627 O O . ASP A 1 79 ? 26.171 5.801 -18.818 1.00 89.06 79 ASP A O 1
ATOM 631 N N . ARG A 1 80 ? 25.433 6.053 -20.927 1.00 90.94 80 ARG A N 1
ATOM 632 C CA . ARG A 1 80 ? 24.101 6.531 -20.532 1.00 90.94 80 ARG A CA 1
ATOM 633 C C . ARG A 1 80 ? 23.347 5.459 -19.751 1.00 90.94 80 ARG A C 1
ATOM 635 O O . ARG A 1 80 ? 22.773 5.770 -18.709 1.00 90.94 80 ARG A O 1
ATOM 642 N N . HIS A 1 81 ? 23.394 4.208 -20.207 1.00 92.38 81 HIS A N 1
ATOM 643 C CA . HIS A 1 81 ? 22.772 3.088 -19.506 1.00 92.38 81 HIS A CA 1
ATOM 644 C C . HIS A 1 81 ? 23.403 2.833 -18.135 1.00 92.38 81 HIS A C 1
ATOM 646 O O . HIS A 1 81 ? 22.675 2.648 -17.163 1.00 92.38 81 HIS A O 1
ATOM 652 N N . GLN A 1 82 ? 24.730 2.881 -18.011 1.00 90.62 82 GLN A N 1
ATOM 653 C CA . GLN A 1 82 ? 25.415 2.715 -16.726 1.00 90.62 82 GLN A CA 1
ATOM 654 C C . GLN A 1 82 ? 25.094 3.855 -15.752 1.00 90.62 82 GLN A C 1
ATOM 656 O O . GLN A 1 82 ? 24.829 3.606 -14.574 1.00 90.62 82 GLN A O 1
ATOM 661 N N . ALA A 1 83 ? 25.063 5.102 -16.229 1.00 88.31 83 ALA A N 1
ATOM 662 C CA . ALA A 1 83 ? 24.673 6.254 -15.419 1.00 88.31 83 ALA A CA 1
ATOM 663 C C . ALA A 1 83 ? 23.217 6.140 -14.939 1.00 88.31 83 ALA A C 1
ATOM 665 O O . ALA A 1 83 ? 22.934 6.361 -13.758 1.00 88.31 83 ALA A O 1
ATOM 666 N N . GLN A 1 84 ? 22.306 5.730 -15.827 1.00 93.38 84 GLN A N 1
ATOM 667 C CA . GLN A 1 84 ? 20.909 5.475 -15.486 1.00 93.38 84 GLN A CA 1
ATOM 668 C C . GLN A 1 84 ? 20.785 4.340 -14.463 1.00 93.38 84 GLN A C 1
ATOM 670 O O . GLN A 1 84 ? 20.107 4.513 -13.452 1.00 93.38 84 GLN A O 1
ATOM 675 N N . GLN A 1 85 ? 21.483 3.222 -14.671 1.00 93.25 85 GLN A N 1
ATOM 676 C CA . GLN A 1 85 ? 21.489 2.091 -13.746 1.00 93.25 85 GLN A CA 1
ATOM 677 C C . GLN A 1 85 ? 21.978 2.515 -12.360 1.00 93.25 85 GLN A C 1
ATOM 679 O O . GLN A 1 85 ? 21.337 2.208 -11.361 1.00 93.25 85 GLN A O 1
ATOM 684 N N . LYS A 1 86 ? 23.067 3.290 -12.284 1.00 94.19 86 LYS A N 1
ATOM 685 C CA . LYS A 1 86 ? 23.584 3.820 -11.017 1.00 94.19 86 LYS A CA 1
ATOM 686 C C . LYS A 1 86 ? 22.565 4.722 -10.316 1.00 94.19 86 LYS A C 1
ATOM 688 O O . LYS A 1 86 ? 22.395 4.611 -9.104 1.00 94.19 86 LYS A O 1
ATOM 693 N N . SER A 1 87 ? 21.872 5.586 -11.060 1.00 92.31 87 SER A N 1
ATOM 694 C CA . SER A 1 87 ? 20.810 6.435 -10.507 1.00 92.31 87 SER A CA 1
ATOM 695 C C . SER A 1 87 ? 19.628 5.614 -9.990 1.00 92.31 87 SER A C 1
ATOM 697 O O . SER A 1 87 ? 19.094 5.926 -8.927 1.00 92.31 87 SER A O 1
ATOM 699 N N . ILE A 1 88 ? 19.226 4.568 -10.716 1.00 92.56 88 ILE A N 1
ATOM 700 C CA . ILE A 1 88 ? 18.149 3.661 -10.304 1.00 92.56 88 ILE A CA 1
ATOM 701 C C . ILE A 1 88 ? 18.555 2.914 -9.033 1.00 92.56 88 ILE A C 1
ATOM 703 O O . ILE A 1 88 ? 17.795 2.916 -8.070 1.00 92.56 88 ILE A O 1
ATOM 707 N N . SER A 1 89 ? 19.764 2.352 -8.976 1.00 93.25 89 SER A N 1
ATOM 708 C CA . SER A 1 89 ? 20.266 1.669 -7.779 1.00 93.25 89 SER A CA 1
ATOM 709 C C . SER A 1 89 ? 20.304 2.590 -6.558 1.00 93.25 89 SER A C 1
ATOM 711 O O . SER A 1 89 ? 19.920 2.174 -5.471 1.00 93.25 89 SER A O 1
ATOM 713 N N . MET A 1 90 ? 20.706 3.856 -6.722 1.00 92.75 90 MET A N 1
ATOM 714 C CA . MET A 1 90 ? 20.667 4.840 -5.631 1.00 92.75 90 MET A CA 1
ATOM 715 C C . MET A 1 90 ? 19.236 5.140 -5.169 1.00 92.75 90 MET A C 1
ATOM 717 O O . MET A 1 90 ? 18.987 5.229 -3.968 1.00 92.75 90 MET A O 1
ATOM 721 N N . ALA A 1 91 ? 18.287 5.257 -6.101 1.00 92.50 91 ALA A N 1
ATOM 722 C CA . ALA A 1 91 ? 16.881 5.451 -5.764 1.00 92.50 91 ALA A CA 1
ATOM 723 C C . ALA A 1 91 ? 16.293 4.235 -5.030 1.00 92.50 91 ALA A C 1
ATOM 725 O O . ALA A 1 91 ? 15.562 4.417 -4.060 1.00 92.50 91 ALA A O 1
ATOM 726 N N . ILE A 1 92 ? 16.641 3.012 -5.447 1.00 92.50 92 ILE A N 1
ATOM 727 C CA . ILE A 1 92 ? 16.239 1.769 -4.771 1.00 92.50 92 ILE A CA 1
ATOM 728 C C . ILE A 1 92 ? 16.781 1.750 -3.343 1.00 92.50 92 ILE A C 1
ATOM 730 O O . ILE A 1 92 ? 15.994 1.621 -2.414 1.00 92.50 92 ILE A O 1
ATOM 734 N N . LEU A 1 93 ? 18.079 2.010 -3.149 1.00 95.38 93 LEU A N 1
ATOM 735 C CA . LEU A 1 93 ? 18.677 2.076 -1.811 1.00 95.38 93 LEU A CA 1
ATOM 736 C C . LEU A 1 93 ? 17.978 3.110 -0.921 1.00 95.38 93 LEU A C 1
ATOM 738 O O . LEU A 1 93 ? 17.683 2.841 0.242 1.00 95.38 93 LEU A O 1
ATOM 742 N N . GLN A 1 94 ? 17.659 4.288 -1.461 1.00 95.06 94 GLN A N 1
ATOM 743 C CA . GLN A 1 94 ? 16.902 5.288 -0.715 1.00 95.06 94 GLN A CA 1
ATOM 744 C C . GLN A 1 94 ? 15.510 4.764 -0.335 1.00 95.06 94 GLN A C 1
ATOM 746 O O . GLN A 1 94 ? 15.085 4.935 0.807 1.00 95.06 94 GLN A O 1
ATOM 751 N N . LYS A 1 95 ? 14.802 4.098 -1.252 1.00 96.00 95 LYS A N 1
ATOM 752 C CA . LYS A 1 95 ? 13.499 3.491 -0.956 1.00 96.00 95 LYS A CA 1
ATOM 753 C C . LYS A 1 95 ? 13.612 2.399 0.107 1.00 96.00 95 LYS A C 1
ATOM 755 O O . LYS A 1 95 ? 12.828 2.437 1.053 1.00 96.00 95 LYS A O 1
ATOM 760 N N . ASP A 1 96 ? 14.616 1.536 0.044 1.00 96.06 96 ASP A N 1
ATOM 761 C CA . ASP A 1 96 ? 14.851 0.489 1.044 1.00 96.06 96 ASP A CA 1
ATOM 762 C C . ASP A 1 96 ? 15.081 1.081 2.439 1.00 96.06 96 ASP A C 1
ATOM 764 O O . ASP A 1 96 ? 14.452 0.647 3.404 1.00 96.06 96 ASP A O 1
ATOM 768 N N . THR A 1 97 ? 15.869 2.157 2.555 1.00 95.81 97 THR A N 1
ATOM 769 C CA . THR A 1 97 ? 16.049 2.841 3.851 1.00 95.81 97 THR A CA 1
ATOM 770 C C . THR A 1 97 ? 14.746 3.440 4.387 1.00 95.81 97 THR A C 1
ATOM 772 O O . THR A 1 97 ? 14.493 3.409 5.592 1.00 95.81 97 THR A O 1
ATOM 775 N N . THR A 1 98 ? 13.878 3.961 3.509 1.00 97.00 98 THR A N 1
ATOM 776 C CA . THR A 1 98 ? 12.561 4.463 3.933 1.00 97.00 98 THR A CA 1
ATOM 777 C C . THR A 1 98 ? 11.623 3.337 4.351 1.00 97.00 98 THR A C 1
ATOM 779 O O . THR A 1 98 ? 10.882 3.506 5.318 1.00 97.00 98 THR A O 1
ATOM 782 N N . ILE A 1 99 ? 11.677 2.188 3.673 1.00 96.00 99 ILE A N 1
ATOM 783 C CA . ILE A 1 99 ? 10.911 0.994 4.035 1.00 96.00 99 ILE A CA 1
ATOM 784 C C . ILE A 1 99 ? 11.351 0.505 5.416 1.00 96.00 99 ILE A C 1
ATOM 786 O O . ILE A 1 99 ? 10.500 0.305 6.277 1.00 96.00 99 ILE A O 1
ATOM 790 N N . GLU A 1 100 ? 12.656 0.413 5.674 1.00 96.94 100 GLU A N 1
ATOM 791 C CA . GLU A 1 100 ? 13.185 -0.001 6.978 1.00 96.94 100 GLU A CA 1
ATOM 792 C C . GLU A 1 100 ? 12.755 0.961 8.103 1.00 96.94 100 GLU A C 1
ATOM 794 O O . GLU A 1 100 ? 12.342 0.537 9.186 1.00 96.94 100 GLU A O 1
ATOM 799 N N . ALA A 1 101 ? 12.789 2.273 7.848 1.00 96.06 101 ALA A N 1
ATOM 800 C CA . ALA A 1 101 ? 12.325 3.276 8.806 1.00 96.06 101 ALA A CA 1
ATOM 801 C C . ALA A 1 101 ? 10.817 3.154 9.096 1.00 96.06 101 ALA A C 1
ATOM 803 O O . ALA A 1 101 ? 10.391 3.286 10.248 1.00 96.06 101 ALA A O 1
ATOM 804 N N . LEU A 1 102 ? 10.006 2.883 8.069 1.00 96.19 102 LEU A N 1
ATOM 805 C CA . LEU A 1 102 ? 8.569 2.657 8.218 1.00 96.19 102 LEU A CA 1
ATOM 806 C C . LEU A 1 102 ? 8.270 1.353 8.960 1.00 96.19 102 LEU A C 1
ATOM 808 O O . LEU A 1 102 ? 7.421 1.362 9.846 1.00 96.19 102 LEU A O 1
ATOM 812 N N . GLN A 1 103 ? 8.997 0.271 8.680 1.00 97.25 103 GLN A N 1
ATOM 813 C CA . GLN A 1 103 ? 8.876 -1.000 9.401 1.00 97.25 103 GLN A CA 1
ATOM 814 C C . GLN A 1 103 ? 9.185 -0.833 10.890 1.00 97.25 103 GLN A C 1
ATOM 816 O O . GLN A 1 103 ? 8.401 -1.263 11.732 1.00 97.25 103 GLN A O 1
ATOM 821 N N . LYS A 1 104 ? 10.266 -0.119 11.232 1.00 96.38 104 LYS A N 1
ATOM 822 C CA . LYS A 1 104 ? 10.576 0.230 12.628 1.00 96.38 104 LYS A CA 1
ATOM 823 C C . LYS A 1 104 ? 9.438 1.017 13.275 1.00 96.38 104 LYS A C 1
ATOM 825 O O . LYS A 1 104 ? 9.055 0.726 14.404 1.00 96.38 104 LYS A O 1
ATOM 830 N N . LYS A 1 105 ? 8.858 1.988 12.564 1.00 97.38 105 LYS A N 1
ATOM 831 C CA . LYS A 1 105 ? 7.719 2.763 13.074 1.00 97.38 105 LYS A CA 1
ATOM 832 C C . LYS A 1 105 ? 6.482 1.889 13.301 1.00 97.38 105 LYS A C 1
ATOM 834 O O . LYS A 1 105 ? 5.848 2.030 14.344 1.00 97.38 105 LYS A O 1
ATOM 839 N N . ILE A 1 106 ? 6.163 0.988 12.374 1.00 96.44 106 ILE A N 1
ATOM 840 C CA . ILE A 1 106 ? 5.065 0.021 12.519 1.00 96.44 106 ILE A CA 1
ATOM 841 C C . ILE A 1 106 ? 5.289 -0.835 13.766 1.00 96.44 106 ILE A C 1
ATOM 843 O O . ILE A 1 106 ? 4.429 -0.843 14.639 1.00 96.44 106 ILE A O 1
ATOM 847 N N . GLN A 1 107 ? 6.483 -1.404 13.935 1.00 96.38 107 GLN A N 1
ATOM 848 C CA . GLN A 1 107 ? 6.823 -2.202 15.114 1.00 96.38 107 GLN A CA 1
ATOM 849 C C . GLN A 1 107 ? 6.658 -1.414 16.426 1.00 96.38 107 GLN A C 1
ATOM 851 O O . GLN A 1 107 ? 6.137 -1.933 17.412 1.00 96.38 107 GLN A O 1
ATOM 856 N N . THR A 1 108 ? 7.063 -0.136 16.460 1.00 96.62 108 THR A N 1
ATOM 857 C CA . THR A 1 108 ? 6.840 0.700 17.653 1.00 96.62 108 THR A CA 1
ATOM 858 C C . THR A 1 108 ? 5.362 0.978 17.920 1.00 96.62 108 THR A C 1
ATOM 860 O O . THR A 1 108 ? 4.956 1.033 19.079 1.00 96.62 108 THR A O 1
ATOM 863 N N . LEU A 1 109 ? 4.552 1.154 16.873 1.00 96.06 109 LEU A N 1
ATOM 864 C CA . LEU A 1 109 ? 3.115 1.384 17.007 1.00 96.06 109 LEU A CA 1
ATOM 865 C C . LEU A 1 109 ? 2.396 0.117 17.470 1.00 96.06 109 LEU A C 1
ATOM 867 O O . LEU A 1 109 ? 1.561 0.203 18.363 1.00 96.06 109 LEU A O 1
ATOM 871 N N . GLU A 1 110 ? 2.765 -1.049 16.948 1.00 96.25 110 GLU A N 1
ATOM 872 C CA . GLU A 1 110 ? 2.250 -2.345 17.399 1.00 96.25 110 GLU A CA 1
ATOM 873 C C . GLU A 1 110 ? 2.539 -2.571 18.887 1.00 96.25 110 GLU A C 1
ATOM 875 O O . GLU A 1 110 ? 1.630 -2.889 19.651 1.00 96.25 110 GLU A O 1
ATOM 880 N N . GLN A 1 111 ? 3.768 -2.296 19.342 1.00 96.38 111 GLN A N 1
ATOM 881 C CA . GLN A 1 111 ? 4.111 -2.363 20.768 1.00 96.38 111 GLN A CA 1
ATOM 882 C C . GLN A 1 111 ? 3.289 -1.384 21.621 1.00 96.38 111 GLN A C 1
ATOM 884 O O . GLN A 1 111 ? 2.891 -1.712 22.741 1.00 96.38 111 GLN A O 1
ATOM 889 N N . GLN A 1 112 ? 3.020 -0.176 21.114 1.00 96.56 112 GLN A N 1
ATOM 890 C CA . GLN A 1 112 ? 2.171 0.791 21.813 1.00 96.56 112 GLN A CA 1
ATOM 891 C C . GLN A 1 112 ? 0.720 0.316 21.905 1.00 96.56 112 GLN A C 1
ATOM 893 O O . GLN A 1 112 ? 0.129 0.413 22.980 1.00 96.56 112 GLN A O 1
ATOM 898 N N . VAL A 1 113 ? 0.161 -0.210 20.812 1.00 96.19 113 VAL A N 1
ATOM 899 C CA . VAL A 1 113 ? -1.200 -0.763 20.767 1.00 96.19 113 VAL A CA 1
ATOM 900 C C . VAL A 1 113 ? -1.327 -1.924 21.743 1.00 96.19 113 VAL A C 1
ATOM 902 O O . VAL A 1 113 ? -2.198 -1.876 22.607 1.00 96.19 113 VAL A O 1
ATOM 905 N N . GLN A 1 114 ? -0.394 -2.876 21.722 1.00 95.81 114 GLN A N 1
ATOM 906 C CA . GLN A 1 114 ? -0.373 -3.989 22.670 1.00 95.81 114 GLN A CA 1
ATOM 907 C C . GLN A 1 114 ? -0.310 -3.496 24.127 1.00 95.81 114 GLN A C 1
ATOM 909 O O . GLN A 1 114 ? -1.005 -4.004 25.009 1.00 95.81 114 GLN A O 1
ATOM 914 N N . GLY A 1 115 ? 0.477 -2.449 24.395 1.00 95.75 115 GLY A N 1
ATOM 915 C CA . GLY A 1 115 ? 0.531 -1.811 25.710 1.00 95.75 115 GLY A CA 1
ATOM 916 C C . GLY A 1 115 ? -0.786 -1.140 26.128 1.00 95.75 115 GLY A C 1
ATOM 917 O O . GLY A 1 115 ? -1.115 -1.123 27.318 1.00 95.75 115 GLY A O 1
ATOM 918 N N . TYR A 1 116 ? -1.550 -0.580 25.187 1.00 94.12 116 TYR A N 1
ATOM 919 C CA . TYR A 1 116 ? -2.883 -0.034 25.455 1.00 94.12 116 TYR A CA 1
ATOM 920 C C . TYR A 1 116 ? -3.927 -1.130 25.657 1.00 94.12 116 TYR A C 1
ATOM 922 O O . TYR A 1 116 ? -4.730 -1.012 26.582 1.00 94.12 116 TYR A O 1
ATOM 930 N N . GLU A 1 117 ? -3.884 -2.203 24.872 1.00 93.94 117 GLU A N 1
ATOM 931 C CA . GLU A 1 117 ? -4.772 -3.359 25.013 1.00 93.94 117 GLU A CA 1
ATOM 932 C C . GLU A 1 117 ? -4.613 -4.020 26.381 1.00 93.94 117 GLU A C 1
ATOM 934 O O . GLU A 1 117 ? -5.603 -4.194 27.084 1.00 93.94 117 GLU A O 1
ATOM 939 N N . GLN A 1 118 ? -3.380 -4.258 26.840 1.00 93.25 118 GLN A N 1
ATOM 940 C CA . GLN A 1 118 ? -3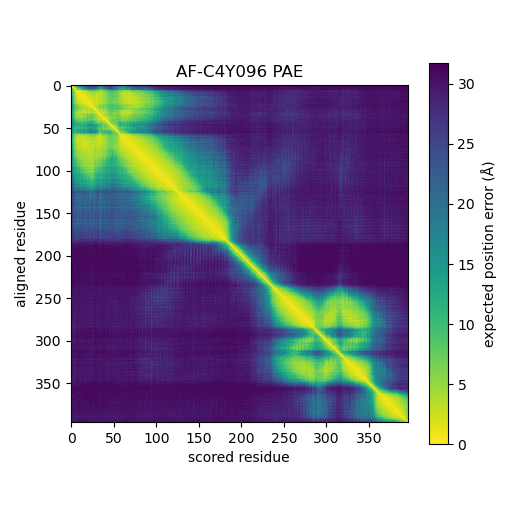.131 -4.808 28.179 1.00 93.25 118 GLN A CA 1
ATOM 941 C C . GLN A 1 118 ? -3.663 -3.901 29.299 1.00 93.25 118 GLN A C 1
ATOM 943 O O . GLN A 1 118 ? -4.209 -4.372 30.300 1.00 93.25 118 GLN A O 1
ATOM 948 N N . LYS A 1 119 ? -3.515 -2.576 29.158 1.00 92.56 119 LYS A N 1
ATOM 949 C CA . LYS A 1 119 ? -4.065 -1.613 30.129 1.00 92.56 119 LYS A CA 1
ATOM 950 C C . LYS A 1 119 ? -5.590 -1.616 30.119 1.00 92.56 119 LYS A C 1
ATOM 952 O O . LYS A 1 119 ? -6.201 -1.541 31.185 1.00 92.56 119 LYS A O 1
ATOM 957 N N . TYR A 1 120 ? -6.186 -1.691 28.935 1.00 91.69 120 TYR A N 1
ATOM 958 C CA . TYR A 1 120 ? -7.628 -1.761 28.762 1.00 91.69 120 TYR A CA 1
ATOM 959 C C . TYR A 1 120 ? -8.186 -3.050 29.364 1.00 91.69 120 TYR A C 1
ATOM 961 O O . TYR A 1 120 ? -9.085 -2.985 30.198 1.00 91.69 120 TYR A O 1
ATOM 969 N N . GLU A 1 121 ? -7.594 -4.198 29.039 1.00 89.94 121 GLU A N 1
ATOM 970 C CA . GLU A 1 121 ? -7.966 -5.500 29.587 1.00 89.94 121 GLU A CA 1
ATOM 971 C C . GLU A 1 121 ? -7.883 -5.494 31.114 1.00 89.94 121 GLU A C 1
ATOM 973 O O . GLU A 1 121 ? -8.837 -5.884 31.787 1.00 89.94 121 GLU A O 1
ATOM 978 N N . LYS A 1 122 ? -6.798 -4.951 31.681 1.00 89.75 122 LYS A N 1
ATOM 979 C CA . LYS A 1 122 ? -6.664 -4.796 33.132 1.00 89.75 122 LYS A CA 1
ATOM 980 C C . LYS A 1 122 ? -7.792 -3.951 33.727 1.00 89.75 122 LYS A C 1
ATOM 982 O O . LYS A 1 122 ? -8.348 -4.338 34.753 1.00 89.75 122 LYS A O 1
ATOM 987 N N . SER A 1 123 ? -8.143 -2.826 33.106 1.00 89.81 123 SER A N 1
ATOM 988 C CA . SER A 1 123 ? -9.218 -1.961 33.606 1.00 89.81 123 SER A CA 1
ATOM 989 C C . SER A 1 123 ? -10.594 -2.628 33.494 1.00 89.81 123 SER A C 1
ATOM 991 O O . SER A 1 123 ? -11.377 -2.611 34.443 1.00 89.81 123 SER A O 1
ATOM 993 N N . VAL A 1 124 ? -10.877 -3.302 32.379 1.00 88.38 124 VAL A N 1
ATOM 994 C CA . VAL A 1 124 ? -12.145 -4.012 32.177 1.00 88.38 124 VAL A CA 1
ATOM 995 C C . VAL A 1 124 ? -12.264 -5.205 33.120 1.00 88.38 124 VAL A C 1
ATOM 997 O O . VAL A 1 124 ? -13.268 -5.335 33.810 1.00 88.38 124 VAL A O 1
ATOM 1000 N N . TYR A 1 125 ? -11.261 -6.073 33.213 1.00 84.25 125 TYR A N 1
ATOM 1001 C CA . TYR A 1 125 ? -11.383 -7.270 34.044 1.00 84.25 125 TYR A CA 1
ATOM 1002 C C . TYR A 1 125 ? -11.243 -6.981 35.533 1.00 84.25 125 TYR A C 1
ATOM 1004 O O . TYR A 1 125 ? -12.010 -7.521 36.325 1.00 84.25 125 TYR A O 1
ATOM 1012 N N . SER A 1 126 ? -10.287 -6.146 35.944 1.00 81.31 126 SER A N 1
ATOM 1013 C CA . SER A 1 126 ? -10.061 -5.909 37.375 1.00 81.31 126 SER A CA 1
ATOM 1014 C C . SER A 1 126 ? -10.962 -4.810 37.924 1.00 81.31 126 SER A C 1
ATOM 1016 O O . SER A 1 126 ? -11.606 -5.017 38.953 1.00 81.31 126 SER A O 1
ATOM 1018 N N . ASP A 1 127 ? -11.047 -3.649 37.271 1.00 84.06 127 ASP A N 1
ATOM 1019 C CA . ASP A 1 127 ? -11.754 -2.508 37.864 1.00 84.06 127 ASP A CA 1
ATOM 1020 C C . ASP A 1 127 ? -13.266 -2.646 37.712 1.00 84.06 127 ASP A C 1
ATOM 1022 O O . ASP A 1 127 ? -13.996 -2.444 38.685 1.00 84.06 127 ASP A O 1
ATOM 1026 N N . HIS A 1 128 ? -13.761 -3.040 36.534 1.00 89.25 128 HIS A N 1
ATOM 1027 C CA . HIS A 1 128 ? -15.204 -3.196 36.336 1.00 89.25 128 HIS A CA 1
ATOM 1028 C C . HIS A 1 128 ? -15.775 -4.346 37.176 1.00 89.25 128 HIS A C 1
ATOM 1030 O O . HIS A 1 128 ? -16.839 -4.185 37.773 1.00 89.25 128 HIS A O 1
ATOM 1036 N N . LEU A 1 129 ? -15.071 -5.480 37.293 1.00 88.44 129 LEU A N 1
ATOM 1037 C CA . LEU A 1 129 ? -15.514 -6.590 38.144 1.00 88.44 129 LEU A CA 1
ATOM 1038 C C . LEU A 1 129 ? -15.554 -6.172 39.622 1.00 88.44 129 LEU A C 1
ATOM 1040 O O . LEU A 1 129 ? -16.579 -6.349 40.282 1.00 88.44 129 LEU A O 1
ATOM 1044 N N . ASN A 1 130 ? -14.490 -5.530 40.120 1.00 89.62 130 ASN A N 1
ATOM 1045 C CA . ASN A 1 130 ? -14.439 -5.025 41.495 1.00 89.62 130 ASN A CA 1
ATOM 1046 C C . ASN A 1 130 ? -15.531 -3.980 41.772 1.00 89.62 130 ASN A C 1
ATOM 1048 O O . ASN A 1 130 ? -16.178 -4.009 42.825 1.00 89.62 130 ASN A O 1
ATOM 1052 N N . MET A 1 131 ? -15.770 -3.060 40.835 1.00 90.31 131 MET A N 1
ATOM 1053 C CA . MET A 1 131 ? -16.827 -2.056 40.965 1.00 90.31 131 MET A CA 1
ATOM 1054 C C . MET A 1 131 ? -18.219 -2.683 40.904 1.00 90.31 131 MET A C 1
ATOM 1056 O O . MET A 1 131 ? -19.073 -2.332 41.717 1.00 90.31 131 MET A O 1
ATOM 1060 N N . SER A 1 132 ? -18.443 -3.648 40.014 1.00 93.31 132 SER A N 1
ATOM 1061 C CA . SER A 1 132 ? -19.696 -4.399 39.921 1.00 93.31 132 SER A CA 1
ATOM 1062 C C . SER A 1 132 ? -19.989 -5.158 41.217 1.00 93.31 132 SER A C 1
ATOM 1064 O O . SER A 1 132 ? -21.086 -5.045 41.776 1.00 93.31 132 SER A O 1
ATOM 1066 N N . GLU A 1 133 ? -18.995 -5.841 41.793 1.00 93.12 133 GLU A N 1
ATOM 1067 C CA . GLU A 1 133 ? -19.137 -6.476 43.105 1.00 93.12 133 GLU A CA 1
ATOM 1068 C C . GLU A 1 133 ? -19.501 -5.464 44.193 1.00 93.12 133 GLU A C 1
ATOM 1070 O O . GLU A 1 133 ? -20.418 -5.701 44.988 1.00 93.12 133 GLU A O 1
ATOM 1075 N N . LYS A 1 134 ? -18.820 -4.313 44.224 1.00 94.25 134 LYS A N 1
ATOM 1076 C CA . LYS A 1 134 ? -19.083 -3.250 45.198 1.00 94.25 134 LYS A CA 1
ATOM 1077 C C . LYS A 1 134 ? -20.500 -2.692 45.054 1.00 94.25 134 LYS A C 1
ATOM 1079 O O . LYS A 1 134 ? -21.194 -2.555 46.062 1.00 94.25 134 LYS A O 1
ATOM 1084 N N . ILE A 1 135 ? -20.966 -2.445 43.830 1.00 94.38 135 ILE A N 1
ATOM 1085 C CA . ILE A 1 135 ? -22.341 -2.010 43.535 1.00 94.38 135 ILE A CA 1
ATOM 1086 C C . ILE A 1 135 ? -23.347 -3.056 44.018 1.00 94.38 135 ILE A C 1
ATOM 1088 O O . ILE A 1 135 ? -24.336 -2.718 44.675 1.00 94.38 135 ILE A O 1
ATOM 1092 N N . THR A 1 136 ? -23.082 -4.334 43.751 1.00 96.25 136 THR A N 1
ATOM 1093 C CA . THR A 1 136 ? -23.965 -5.436 44.148 1.00 96.25 136 THR A CA 1
ATOM 1094 C C . THR A 1 136 ? -24.065 -5.544 45.673 1.00 96.25 136 THR A C 1
ATOM 1096 O O . THR A 1 136 ? -25.163 -5.694 46.218 1.00 96.25 136 THR A O 1
ATOM 1099 N N . ARG A 1 137 ? -22.937 -5.409 46.387 1.00 95.56 137 ARG A N 1
ATOM 1100 C CA . ARG A 1 137 ? -22.891 -5.381 47.860 1.00 95.56 137 ARG A CA 1
ATOM 1101 C C . ARG A 1 137 ? -23.643 -4.176 48.423 1.00 95.56 137 ARG A C 1
ATOM 1103 O O . ARG A 1 137 ? -24.483 -4.354 49.303 1.00 95.56 137 ARG A O 1
ATOM 1110 N N . LEU A 1 138 ? -23.408 -2.977 47.888 1.00 95.06 138 LEU A N 1
ATOM 1111 C CA . LEU A 1 138 ? -24.096 -1.754 48.317 1.00 95.06 138 LEU A CA 1
ATOM 1112 C C . LEU A 1 138 ? -25.603 -1.820 48.059 1.00 95.06 138 LEU A C 1
ATOM 1114 O O . LEU A 1 138 ? -26.390 -1.420 48.911 1.00 95.06 138 LEU A O 1
ATOM 1118 N N . THR A 1 139 ? -26.026 -2.401 46.937 1.00 95.94 139 THR A N 1
ATOM 1119 C CA . THR A 1 139 ? -27.448 -2.588 46.621 1.00 95.94 139 THR A CA 1
ATOM 1120 C C . THR A 1 139 ? -28.105 -3.585 47.574 1.00 95.94 139 THR A C 1
ATOM 1122 O O . THR A 1 139 ? -29.229 -3.358 48.026 1.00 95.94 139 THR A O 1
ATOM 1125 N N . LYS A 1 140 ? -27.417 -4.680 47.934 1.00 96.25 140 LYS A N 1
ATOM 1126 C CA . LYS A 1 140 ? -27.900 -5.613 48.965 1.00 96.25 140 LYS A CA 1
ATOM 1127 C C . LYS A 1 140 ? -28.049 -4.912 50.315 1.00 96.25 140 LYS A C 1
ATOM 1129 O O . LYS A 1 140 ? -29.102 -5.044 50.931 1.00 96.25 140 LYS A O 1
ATOM 1134 N N . LEU A 1 141 ? -27.048 -4.134 50.726 1.00 96.00 141 LEU A N 1
ATOM 1135 C CA . LEU A 1 141 ? -27.052 -3.403 51.995 1.00 96.00 141 LEU A CA 1
ATOM 1136 C C . LEU A 1 141 ? -28.142 -2.319 52.041 1.00 96.00 141 LEU A C 1
ATOM 1138 O O . LEU A 1 141 ? -28.865 -2.202 53.025 1.00 96.00 141 LEU A O 1
ATOM 1142 N N . SER A 1 142 ? -28.339 -1.586 50.947 1.00 95.25 142 SER A N 1
ATOM 1143 C CA . SER A 1 142 ? -29.439 -0.626 50.816 1.00 95.25 142 SER A CA 1
ATOM 1144 C C . SER A 1 142 ? -30.804 -1.318 50.926 1.00 95.25 142 SER A C 1
ATOM 1146 O O . SER A 1 142 ? -31.675 -0.860 51.666 1.00 95.25 142 SER A O 1
ATOM 1148 N N . LYS A 1 143 ? -30.986 -2.478 50.276 1.00 96.19 143 LYS A N 1
ATOM 1149 C CA . LYS A 1 143 ? -32.222 -3.272 50.391 1.00 96.19 143 LYS A CA 1
ATOM 1150 C C . LYS A 1 143 ? -32.464 -3.780 51.815 1.00 96.19 143 LYS A C 1
ATOM 1152 O O . LYS A 1 143 ? -33.618 -3.812 52.243 1.00 96.19 143 LYS A O 1
ATOM 1157 N N . THR A 1 144 ? -31.431 -4.201 52.546 1.00 95.38 144 THR A N 1
ATOM 1158 C CA . THR A 1 144 ? -31.589 -4.640 53.944 1.00 95.38 144 THR A CA 1
ATOM 1159 C C . THR A 1 144 ? -31.931 -3.467 54.855 1.00 95.38 144 THR A C 1
ATOM 1161 O O . THR A 1 144 ? -32.902 -3.563 55.599 1.00 95.38 144 THR A O 1
ATOM 1164 N N . GLN A 1 145 ? -31.236 -2.336 54.719 1.00 95.25 145 GLN A N 1
ATOM 1165 C CA . GLN A 1 145 ? -31.531 -1.116 55.478 1.00 95.25 145 GLN A CA 1
ATOM 1166 C C . GLN A 1 145 ? -32.944 -0.590 55.202 1.00 95.25 145 GLN A C 1
ATOM 1168 O O . GLN A 1 145 ? -33.661 -0.232 56.131 1.00 95.25 145 GLN A O 1
ATOM 1173 N N . ALA A 1 146 ? -33.400 -0.610 53.946 1.00 95.69 146 ALA A N 1
ATOM 1174 C CA . ALA A 1 146 ? -34.767 -0.226 53.600 1.00 95.69 146 ALA A CA 1
ATOM 1175 C C . ALA A 1 146 ? -35.813 -1.124 54.288 1.00 95.69 146 ALA A C 1
ATOM 1177 O O . ALA A 1 146 ? -36.831 -0.631 54.777 1.00 95.69 146 ALA A O 1
ATOM 1178 N N . LYS A 1 147 ? -35.555 -2.439 54.380 1.00 95.50 147 LYS A N 1
ATOM 1179 C CA . LYS A 1 147 ? -36.418 -3.376 55.120 1.00 95.50 147 LYS A CA 1
ATOM 1180 C C . LYS A 1 147 ? -36.408 -3.103 56.624 1.00 95.50 147 LYS A C 1
ATOM 1182 O O . LYS A 1 147 ? -37.460 -3.182 57.253 1.00 95.50 147 LYS A O 1
ATOM 1187 N N . GLU A 1 148 ? -35.252 -2.798 57.205 1.00 94.56 148 GLU A N 1
ATOM 1188 C CA . GLU A 1 148 ? -35.132 -2.454 58.627 1.00 94.56 148 GLU A CA 1
ATOM 1189 C C . GLU A 1 148 ? -35.848 -1.145 58.961 1.00 94.56 148 GLU A C 1
ATOM 1191 O O . GLU A 1 148 ? -36.613 -1.106 59.922 1.00 94.56 148 GLU A O 1
ATOM 1196 N N . LEU A 1 149 ? -35.706 -0.113 58.126 1.00 95.06 149 LEU A N 1
ATOM 1197 C CA . LEU A 1 149 ? -36.440 1.146 58.268 1.00 95.06 149 LEU A CA 1
ATOM 1198 C C . LEU A 1 149 ? -37.953 0.941 58.167 1.00 95.06 149 LEU A C 1
ATOM 1200 O O . LEU A 1 149 ? -38.700 1.519 58.953 1.00 95.06 149 LEU A O 1
ATOM 1204 N N . ALA A 1 150 ? -38.418 0.094 57.245 1.00 94.44 150 ALA A N 1
ATOM 1205 C CA . ALA A 1 150 ? -39.836 -0.244 57.145 1.00 94.44 150 ALA A CA 1
ATOM 1206 C C . ALA A 1 150 ? -40.348 -0.947 58.415 1.00 94.44 150 ALA A C 1
ATOM 1208 O O . ALA A 1 150 ? -41.410 -0.595 58.927 1.00 94.44 150 ALA A O 1
ATOM 1209 N N . LYS A 1 151 ? -39.573 -1.890 58.970 1.00 95.56 151 LYS A N 1
ATOM 1210 C CA . LYS A 1 151 ? -39.899 -2.535 60.252 1.00 95.56 151 LYS A CA 1
ATOM 1211 C C . LYS A 1 151 ? -39.936 -1.526 61.399 1.00 95.56 151 LYS A C 1
ATOM 1213 O O . LYS A 1 151 ? -40.896 -1.532 62.157 1.00 95.56 151 LYS A O 1
ATOM 1218 N N . LEU A 1 152 ? -38.937 -0.649 61.500 1.00 94.88 152 LEU A N 1
ATOM 1219 C CA . LEU A 1 152 ? -38.857 0.372 62.546 1.00 94.88 152 LEU A CA 1
ATOM 1220 C C . LEU A 1 152 ? -40.018 1.372 62.458 1.00 94.88 152 LEU A C 1
ATOM 1222 O O . LEU A 1 152 ? -40.586 1.766 63.472 1.00 94.88 152 LEU A O 1
ATOM 1226 N N . LYS A 1 153 ? -40.409 1.758 61.240 1.00 95.81 153 LYS A N 1
ATOM 1227 C CA . LYS A 1 153 ? -41.582 2.604 61.008 1.00 95.81 153 LYS A CA 1
ATOM 1228 C C . LYS A 1 153 ? -42.860 1.923 61.498 1.00 95.81 153 LYS A C 1
ATOM 1230 O O . LYS A 1 153 ? -43.671 2.570 62.157 1.00 95.81 153 LYS A O 1
ATOM 1235 N N . ASN A 1 154 ? -43.023 0.630 61.217 1.00 94.75 154 ASN A N 1
ATOM 1236 C CA . ASN A 1 154 ? -44.178 -0.136 61.682 1.00 94.75 154 ASN A CA 1
ATOM 1237 C C . ASN A 1 154 ? -44.198 -0.250 63.212 1.00 94.75 154 ASN A C 1
ATOM 1239 O O . ASN A 1 154 ? -45.215 0.066 63.818 1.00 94.75 154 ASN A O 1
ATOM 1243 N N . THR A 1 155 ? -43.078 -0.604 63.852 1.00 95.31 155 THR A N 1
ATOM 1244 C CA . THR A 1 155 ? -43.017 -0.702 65.320 1.00 95.31 155 THR A CA 1
ATOM 1245 C C . THR A 1 155 ? -43.219 0.650 66.000 1.00 95.31 155 THR A C 1
ATOM 1247 O O . THR A 1 155 ? -43.903 0.722 67.015 1.00 95.31 155 THR A O 1
ATOM 1250 N N . SER A 1 156 ? -42.683 1.735 65.436 1.00 95.62 156 SER A N 1
ATOM 1251 C CA . SER A 1 156 ? -42.922 3.097 65.924 1.00 95.62 156 SER A CA 1
ATOM 1252 C C . SER A 1 156 ? -44.393 3.490 65.799 1.00 95.62 156 SER A C 1
ATOM 1254 O O . SER A 1 156 ? -44.955 4.032 66.750 1.00 95.62 156 SER A O 1
ATOM 1256 N N . SER A 1 157 ? -45.033 3.166 64.672 1.00 95.81 157 SER A N 1
ATOM 1257 C CA . SER A 1 157 ? -46.465 3.393 64.474 1.00 95.81 157 SER A CA 1
ATOM 1258 C C . SER A 1 157 ? -47.301 2.591 65.473 1.00 95.81 157 SER A C 1
ATOM 1260 O O . SER A 1 157 ? -48.184 3.155 66.114 1.00 95.81 157 SER A O 1
ATOM 1262 N N . GLU A 1 158 ? -46.992 1.310 65.681 1.00 95.12 158 GLU A N 1
ATOM 1263 C CA . GLU A 1 158 ? -47.651 0.474 66.688 1.00 95.12 158 GLU A CA 1
ATOM 1264 C C . GLU A 1 158 ? -47.483 1.049 68.100 1.00 95.12 158 GLU A C 1
ATOM 1266 O O . GLU A 1 158 ? -48.459 1.143 68.845 1.00 95.12 158 GLU A O 1
ATOM 1271 N N . LEU A 1 159 ? -46.273 1.478 68.470 1.00 95.31 159 LEU A N 1
ATOM 1272 C CA . LEU A 1 159 ? -46.002 2.076 69.777 1.00 95.31 159 LEU A CA 1
ATOM 1273 C C . LEU A 1 159 ? -46.807 3.364 69.979 1.00 95.31 159 LEU A C 1
ATOM 1275 O O . LEU A 1 159 ? -47.403 3.554 71.037 1.00 95.31 159 LEU A O 1
ATOM 1279 N N . GLN A 1 160 ? -46.874 4.211 68.949 1.00 96.12 160 GLN A N 1
ATOM 1280 C CA . GLN A 1 160 ? -47.667 5.436 68.960 1.00 96.12 160 GLN A CA 1
ATOM 1281 C C . GLN A 1 160 ? -49.157 5.127 69.145 1.00 96.12 160 GLN A C 1
ATOM 1283 O O . GLN A 1 160 ? -49.797 5.715 70.014 1.00 96.12 160 GLN A O 1
ATOM 1288 N N . THR A 1 161 ? -49.701 4.144 68.419 1.00 95.69 161 THR A N 1
ATOM 1289 C CA . THR A 1 161 ? -51.106 3.742 68.604 1.00 95.69 161 THR A CA 1
ATOM 1290 C C . THR A 1 161 ? -51.383 3.187 70.004 1.00 95.69 161 THR A C 1
ATOM 1292 O O . THR A 1 161 ? -52.409 3.517 70.599 1.00 95.69 161 THR A O 1
ATOM 1295 N N . LYS A 1 162 ? -50.468 2.385 70.570 1.00 95.94 162 LYS A N 1
ATOM 1296 C CA . LYS A 1 162 ? -50.586 1.865 71.941 1.00 95.94 162 LYS A CA 1
ATOM 1297 C C . LYS A 1 162 ? -50.568 2.992 72.969 1.00 95.94 162 LYS A C 1
ATOM 1299 O O . LYS A 1 162 ? -51.410 2.993 73.865 1.00 95.94 162 LYS A O 1
ATOM 1304 N N . TYR A 1 163 ? -49.661 3.952 72.811 1.00 96.56 163 TYR A N 1
ATOM 1305 C CA . TYR A 1 163 ? -49.584 5.132 73.666 1.00 96.56 163 TYR A CA 1
ATOM 1306 C C . TYR A 1 163 ? -50.874 5.960 73.605 1.00 96.56 163 TYR A C 1
ATOM 1308 O O . TYR A 1 163 ? -51.441 6.287 74.646 1.00 96.56 163 TYR A O 1
ATOM 1316 N N . ASP A 1 164 ? -51.407 6.224 72.410 1.00 95.25 164 ASP A N 1
ATOM 1317 C CA . ASP A 1 164 ? -52.663 6.967 72.248 1.00 95.25 164 ASP A CA 1
ATOM 1318 C C . ASP A 1 164 ? -53.848 6.257 72.924 1.00 95.25 164 ASP A C 1
ATOM 1320 O O . ASP A 1 164 ? -54.690 6.899 73.560 1.00 95.25 164 ASP A O 1
ATOM 1324 N N . ILE A 1 165 ? -53.920 4.924 72.824 1.00 95.62 165 ILE A N 1
ATOM 1325 C CA . ILE A 1 165 ? -54.937 4.114 73.510 1.00 95.62 165 ILE A CA 1
ATOM 1326 C C . ILE A 1 165 ? -54.765 4.199 75.030 1.00 95.62 165 ILE A C 1
ATOM 1328 O O . ILE A 1 165 ? -55.754 4.373 75.746 1.00 95.62 165 ILE A O 1
ATOM 1332 N N . GLU A 1 166 ? -53.537 4.094 75.536 1.00 95.12 166 GLU A N 1
ATOM 1333 C CA . GLU A 1 166 ? -53.251 4.198 76.966 1.00 95.12 166 GLU A CA 1
ATOM 1334 C C . GLU A 1 166 ? -53.620 5.581 77.511 1.00 95.12 166 GLU A C 1
ATOM 1336 O O . GLU A 1 166 ? -54.306 5.674 78.529 1.00 95.12 166 GLU A O 1
ATOM 1341 N N . MET A 1 167 ? -53.274 6.651 76.794 1.00 94.44 167 MET A N 1
ATOM 1342 C CA . MET A 1 167 ? -53.649 8.018 77.149 1.00 94.44 167 MET A CA 1
ATOM 1343 C C . MET A 1 167 ? -55.168 8.204 77.177 1.00 94.44 167 MET A C 1
ATOM 1345 O O . MET A 1 167 ? -55.693 8.802 78.118 1.00 94.44 167 MET A O 1
ATOM 1349 N N . ARG A 1 168 ? -55.904 7.638 76.210 1.00 94.75 168 ARG A N 1
ATOM 1350 C CA . ARG A 1 168 ? -57.379 7.625 76.244 1.00 94.75 168 ARG A CA 1
ATOM 1351 C C . ARG A 1 168 ? -57.912 6.839 77.439 1.00 94.75 168 ARG A C 1
ATOM 1353 O O . ARG A 1 168 ? -58.819 7.319 78.114 1.00 94.75 168 ARG A O 1
ATOM 1360 N N . LYS A 1 169 ? -57.346 5.668 77.745 1.00 94.69 169 LYS A N 1
ATOM 1361 C CA . LYS A 1 169 ? -57.736 4.857 78.910 1.00 94.69 169 LYS A CA 1
ATOM 1362 C C . LYS A 1 169 ? -57.502 5.615 80.217 1.00 94.69 169 LYS A C 1
ATOM 1364 O O . LYS A 1 169 ? -58.388 5.634 81.066 1.00 94.69 169 LYS A O 1
ATOM 1369 N N . LYS A 1 170 ? -56.355 6.286 80.355 1.00 93.81 170 LYS A N 1
ATOM 1370 C CA . LYS A 1 170 ? -56.024 7.139 81.504 1.00 93.81 170 LYS A CA 1
ATOM 1371 C C . LYS A 1 170 ? -56.956 8.342 81.609 1.00 93.81 170 LYS A C 1
ATOM 1373 O O . LYS A 1 170 ? -57.412 8.650 82.704 1.00 93.81 170 LYS A O 1
ATOM 1378 N N . ALA A 1 171 ? -57.315 8.977 80.495 1.00 93.56 171 ALA A N 1
ATOM 1379 C CA . ALA A 1 171 ? -58.303 10.055 80.485 1.00 93.56 171 ALA A CA 1
ATOM 1380 C C . ALA A 1 171 ? -59.692 9.574 80.946 1.00 93.56 171 ALA A C 1
ATOM 1382 O O . ALA A 1 171 ? -60.340 10.249 81.748 1.00 93.56 171 ALA A O 1
ATOM 1383 N N . ILE A 1 172 ? -60.128 8.389 80.502 1.00 94.12 172 ILE A N 1
ATOM 1384 C CA . ILE A 1 172 ? -61.379 7.766 80.958 1.00 94.12 172 ILE A CA 1
ATOM 1385 C C . ILE A 1 172 ? -61.297 7.433 82.453 1.00 94.12 172 ILE A C 1
ATOM 1387 O O . ILE A 1 172 ? -62.219 7.759 83.195 1.00 94.12 172 ILE A O 1
ATOM 1391 N N . GLU A 1 173 ? -60.191 6.851 82.920 1.00 93.44 173 GLU A N 1
ATOM 1392 C CA . GLU A 1 173 ? -59.959 6.555 84.339 1.00 93.44 173 GLU A CA 1
ATOM 1393 C C . GLU A 1 173 ? -60.047 7.832 85.191 1.00 93.44 173 GLU A C 1
ATOM 1395 O O . GLU A 1 173 ? -60.829 7.871 86.141 1.00 93.44 173 GLU A O 1
ATOM 1400 N N . ILE A 1 174 ? -59.363 8.910 84.790 1.00 90.94 174 ILE A N 1
ATOM 1401 C CA . ILE A 1 174 ? -59.448 10.232 85.432 1.00 90.94 174 ILE A CA 1
ATOM 1402 C C . ILE A 1 174 ? -60.891 10.743 85.442 1.00 90.94 174 ILE A C 1
ATOM 1404 O O . ILE A 1 174 ? -61.358 11.216 86.475 1.00 90.94 174 ILE A O 1
ATOM 1408 N N . SER A 1 175 ? -61.620 10.630 84.327 1.00 90.12 175 SER A N 1
ATOM 1409 C CA . SER A 1 175 ? -63.023 11.055 84.262 1.00 90.12 175 SER A CA 1
ATOM 1410 C C . SER A 1 175 ? -63.918 10.241 85.201 1.00 90.12 175 SER A C 1
ATOM 1412 O O . SER A 1 175 ? -64.765 10.807 85.886 1.00 90.12 175 SER A O 1
ATOM 1414 N N . SER A 1 176 ? -63.679 8.932 85.317 1.00 89.44 176 SER A N 1
ATOM 1415 C CA . SER A 1 176 ? -64.429 8.047 86.208 1.00 89.44 176 SER A CA 1
ATOM 1416 C C . SER A 1 176 ? -64.136 8.337 87.680 1.00 89.44 176 SER A C 1
ATOM 1418 O O . SER A 1 176 ? -65.053 8.362 88.495 1.00 89.44 176 SER A O 1
ATOM 1420 N N . LEU A 1 177 ? -62.872 8.614 88.021 1.00 89.75 177 LEU A N 1
ATOM 1421 C CA . LEU A 1 177 ? -62.452 9.005 89.364 1.00 89.75 177 LEU A CA 1
ATOM 1422 C C . LEU A 1 177 ? -63.006 10.383 89.723 1.00 89.75 177 LEU A C 1
ATOM 1424 O O . LEU A 1 177 ? -63.491 10.567 90.835 1.00 89.75 177 LEU A O 1
ATOM 1428 N N . LYS A 1 178 ? -63.005 11.325 88.773 1.00 86.69 178 LYS A N 1
ATOM 1429 C CA . LYS A 1 178 ? -63.648 12.632 88.924 1.00 86.69 178 LYS A CA 1
ATOM 1430 C C . LYS A 1 178 ? -65.143 12.476 89.202 1.00 86.69 178 LYS A C 1
ATOM 1432 O O . LYS A 1 178 ? -65.626 13.079 90.151 1.00 86.69 178 LYS A O 1
ATOM 1437 N N . ASN A 1 179 ? -65.850 11.654 88.428 1.00 83.12 179 ASN A N 1
ATOM 1438 C CA . ASN A 1 179 ? -67.280 11.408 88.629 1.00 83.12 179 ASN A CA 1
ATOM 1439 C C . ASN A 1 179 ? -67.550 10.751 89.988 1.00 83.12 179 ASN A C 1
ATOM 1441 O O . ASN A 1 179 ? -68.365 11.259 90.739 1.00 83.12 179 ASN A O 1
ATOM 1445 N N . LYS A 1 180 ? -66.785 9.725 90.387 1.00 84.19 180 LYS A N 1
ATOM 1446 C CA . LYS A 1 180 ? -66.894 9.127 91.733 1.00 84.19 180 LYS A CA 1
ATOM 1447 C C . LYS A 1 180 ? -66.631 10.135 92.857 1.00 84.19 180 LYS A C 1
ATOM 1449 O O . LYS A 1 180 ? -67.266 10.070 93.907 1.00 84.19 180 LYS A O 1
ATOM 1454 N N . LEU A 1 181 ? -65.691 11.058 92.666 1.00 76.75 181 LEU A N 1
ATOM 1455 C CA . LEU A 1 181 ? -65.387 12.108 93.641 1.00 76.75 181 LEU A CA 1
ATOM 1456 C C . LEU A 1 181 ? -66.505 13.161 93.723 1.00 76.75 181 LEU A C 1
ATOM 1458 O O . LEU A 1 181 ? -66.753 13.692 94.801 1.00 76.75 181 LEU A O 1
ATOM 1462 N N . LEU A 1 182 ? -67.193 13.426 92.609 1.00 70.25 182 LEU A N 1
ATOM 1463 C CA . LEU A 1 182 ? -68.398 14.257 92.561 1.00 70.25 182 LEU A CA 1
ATOM 1464 C C . LEU A 1 182 ? -69.627 13.537 93.144 1.00 70.25 182 LEU A C 1
ATOM 1466 O O . LEU A 1 182 ? -70.421 14.167 93.826 1.00 70.25 182 LEU A O 1
ATOM 1470 N N . ASP A 1 183 ? -69.764 12.226 92.952 1.00 67.19 183 ASP A N 1
ATOM 1471 C CA . ASP A 1 183 ? -70.898 11.453 93.478 1.00 67.19 183 ASP A CA 1
ATOM 1472 C C . ASP A 1 183 ? -70.789 11.228 94.997 1.00 67.19 183 ASP A C 1
ATOM 1474 O O . ASP A 1 183 ? -71.780 11.259 95.722 1.00 67.19 183 ASP A O 1
ATOM 1478 N N . THR A 1 184 ? -69.572 11.028 95.518 1.00 66.06 184 THR A N 1
ATOM 1479 C CA . THR A 1 184 ? -69.325 10.836 96.965 1.00 66.06 184 THR A CA 1
ATOM 1480 C C . THR A 1 184 ? -69.401 12.127 97.777 1.00 66.06 184 THR A C 1
ATOM 1482 O O . THR A 1 184 ? -69.504 12.097 99.004 1.00 66.06 184 THR A O 1
ATOM 1485 N N . ARG A 1 185 ? -69.373 13.274 97.106 1.00 55.56 185 ARG A N 1
ATOM 1486 C CA . ARG A 1 185 ? -69.548 14.592 97.700 1.00 55.56 185 ARG A CA 1
ATOM 1487 C C . ARG A 1 185 ? -70.594 15.315 96.872 1.00 55.56 185 ARG A C 1
ATOM 1489 O O . ARG A 1 185 ? -70.203 15.956 95.910 1.00 55.56 185 ARG A O 1
ATOM 1496 N N . ASN A 1 186 ? -71.872 15.252 97.265 1.00 47.22 186 ASN A N 1
ATOM 1497 C CA . ASN A 1 186 ? -72.957 16.104 96.744 1.00 47.22 186 ASN A CA 1
ATOM 1498 C C . ASN A 1 186 ? -72.580 17.597 96.862 1.00 47.22 186 ASN A C 1
ATOM 1500 O O . ASN A 1 186 ? -73.014 18.313 97.760 1.00 47.22 186 ASN A O 1
ATOM 1504 N N . LEU A 1 187 ? -71.711 18.057 95.976 1.00 46.84 187 LEU A N 1
ATOM 1505 C CA . LEU A 1 187 ? -71.134 19.381 95.923 1.00 46.84 187 LEU A CA 1
ATOM 1506 C C . LEU A 1 187 ? -71.243 19.812 94.469 1.00 46.84 187 LEU A C 1
ATOM 1508 O O . LEU A 1 187 ? -70.454 19.417 93.610 1.00 46.84 187 LEU A O 1
ATOM 1512 N N . SER A 1 188 ? -72.237 20.658 94.213 1.00 47.44 188 SER A N 1
ATOM 1513 C CA . SER A 1 188 ? -72.204 21.572 93.082 1.00 47.44 188 SER A CA 1
ATOM 1514 C C . SER A 1 188 ? -70.884 22.329 93.132 1.00 47.44 188 SER A C 1
ATOM 1516 O O . SER A 1 188 ? -70.626 22.984 94.135 1.00 47.44 188 SER A O 1
ATOM 1518 N N . ASN A 1 189 ? -70.064 22.267 92.087 1.00 40.97 189 ASN A N 1
ATOM 1519 C CA . ASN A 1 189 ? -68.958 23.205 91.933 1.00 40.97 189 ASN A CA 1
ATOM 1520 C C . ASN A 1 189 ? -68.656 23.448 90.454 1.00 40.97 189 ASN A C 1
ATOM 1522 O O . ASN A 1 189 ? -67.898 22.729 89.804 1.00 40.97 189 ASN A O 1
ATOM 1526 N N . THR A 1 190 ? -69.214 24.551 89.960 1.00 50.47 190 THR A N 1
ATOM 1527 C CA . THR A 1 190 ? -68.436 25.550 89.225 1.00 50.47 190 THR A CA 1
ATOM 1528 C C . THR A 1 190 ? -67.130 25.794 89.979 1.00 50.47 190 THR A C 1
ATOM 1530 O O . THR A 1 190 ? -67.202 26.171 91.138 1.00 50.47 190 THR A O 1
ATOM 1533 N N . ILE A 1 191 ? -65.970 25.589 89.352 1.00 40.09 191 ILE A N 1
ATOM 1534 C CA . ILE A 1 191 ? -64.746 26.375 89.582 1.00 40.09 191 ILE A CA 1
ATOM 1535 C C . ILE A 1 191 ? -63.802 26.161 88.392 1.00 40.09 191 ILE A C 1
ATOM 1537 O O . ILE A 1 191 ? -63.370 25.055 88.064 1.00 40.09 191 ILE A O 1
ATOM 1541 N N 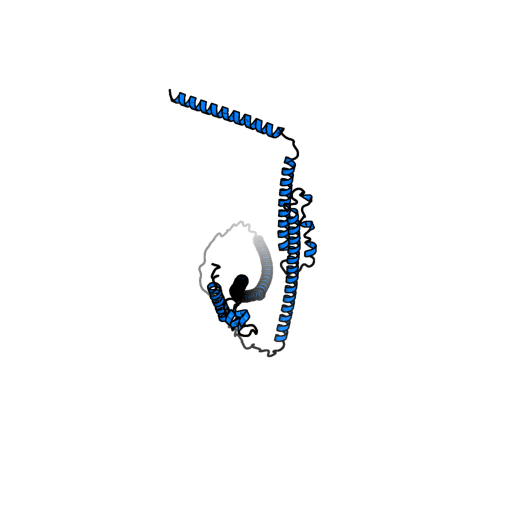. THR A 1 192 ? -63.512 27.285 87.756 1.00 44.69 192 THR A N 1
ATOM 1542 C CA . THR A 1 192 ? -62.516 27.548 86.726 1.00 44.69 192 THR A CA 1
ATOM 1543 C C . THR A 1 192 ? -61.161 27.771 87.391 1.00 44.69 192 THR A C 1
ATOM 1545 O O . THR A 1 192 ? -61.061 28.670 88.208 1.00 44.69 192 THR A O 1
ATOM 1548 N N . TYR A 1 193 ? -60.116 27.045 86.999 1.00 41.88 193 TYR A N 1
ATOM 1549 C CA . TYR A 1 193 ? -58.705 27.472 87.068 1.00 41.88 193 TYR A CA 1
ATOM 1550 C C . TYR A 1 193 ? -57.989 26.640 85.994 1.00 41.88 193 TYR A C 1
ATOM 1552 O O . TYR A 1 193 ? -58.107 25.422 85.983 1.00 41.88 193 TYR A O 1
ATOM 1560 N N . ALA A 1 194 ? -57.433 27.186 84.918 1.00 31.75 194 ALA A N 1
ATOM 1561 C CA . ALA A 1 194 ? -56.367 28.176 84.772 1.00 31.75 194 ALA A CA 1
ATOM 1562 C C . ALA A 1 194 ? -55.285 27.483 83.929 1.00 31.75 194 ALA A C 1
ATOM 1564 O O . ALA A 1 194 ? -54.649 26.524 84.358 1.00 31.75 194 ALA A O 1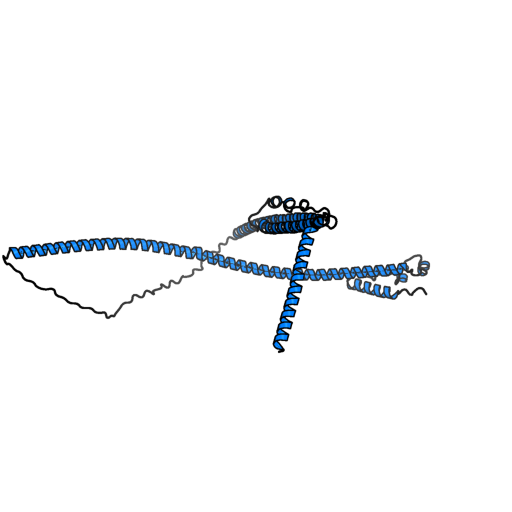
ATOM 1565 N N . ARG A 1 195 ? -55.110 27.950 82.692 1.00 43.44 195 ARG A N 1
ATOM 1566 C CA . ARG A 1 195 ? -53.916 27.658 81.892 1.00 43.44 195 ARG A CA 1
ATOM 1567 C C . ARG A 1 195 ? -52.692 28.250 82.596 1.00 43.44 195 ARG A C 1
ATOM 1569 O O . ARG A 1 195 ? -52.735 29.439 82.913 1.00 43.44 195 ARG A O 1
ATOM 1576 N N . PRO A 1 196 ? -51.558 27.540 82.659 1.00 40.56 196 PRO A N 1
ATOM 1577 C CA . PRO A 1 196 ? -50.262 28.179 82.586 1.00 40.56 196 PRO A CA 1
ATOM 1578 C C . PRO A 1 196 ? -49.871 28.341 81.113 1.00 40.56 196 PRO A C 1
ATOM 1580 O O . PRO A 1 196 ? -49.866 27.397 80.325 1.00 40.56 196 PRO A O 1
ATOM 1583 N N . SER A 1 197 ? -49.551 29.579 80.762 1.00 34.75 197 SER A N 1
ATOM 1584 C CA . SER A 1 197 ? -48.771 29.960 79.590 1.00 34.75 197 SER A CA 1
ATOM 1585 C C . SER A 1 197 ? -47.345 30.253 80.052 1.00 34.75 197 SER A C 1
ATOM 1587 O O . SER A 1 197 ? -47.195 30.948 81.057 1.00 34.75 197 SER A O 1
ATOM 1589 N N . ARG A 1 198 ? -46.342 29.754 79.309 1.00 38.00 198 ARG A N 1
ATOM 1590 C CA . ARG A 1 198 ? -45.042 30.375 78.930 1.00 38.00 198 ARG A CA 1
ATOM 1591 C C . ARG A 1 198 ? -44.031 29.260 78.590 1.00 38.00 198 ARG A C 1
ATOM 1593 O O . ARG A 1 198 ? -43.906 28.310 79.345 1.00 38.00 198 ARG A O 1
ATOM 1600 N N . SER A 1 199 ? -43.473 29.214 77.370 1.00 38.81 199 SER A N 1
ATOM 1601 C CA . SER A 1 199 ? -42.328 30.021 76.877 1.00 38.81 199 SER A CA 1
ATOM 1602 C C . SER A 1 199 ? -41.075 29.738 77.717 1.00 38.81 199 SER A C 1
ATOM 1604 O O . SER A 1 199 ? -41.119 29.992 78.909 1.00 38.81 199 SER A O 1
ATOM 1606 N N . THR A 1 200 ? -39.969 29.219 77.171 1.00 33.38 200 THR A N 1
ATOM 1607 C CA . THR A 1 200 ? -38.937 30.040 76.500 1.00 33.38 200 THR A CA 1
ATOM 1608 C C . THR A 1 200 ? -37.959 29.242 75.620 1.00 33.38 200 THR A C 1
ATOM 1610 O O . THR A 1 200 ? -37.722 28.055 75.809 1.00 33.38 200 THR A O 1
ATOM 1613 N N . LYS A 1 201 ? -37.372 29.985 74.674 1.00 41.09 201 LYS A N 1
ATOM 1614 C CA . LYS A 1 201 ? -36.263 29.685 73.756 1.00 41.09 201 LYS A CA 1
ATOM 1615 C C . LYS A 1 201 ? -34.893 29.526 74.452 1.00 41.09 201 LYS A C 1
ATOM 1617 O O . LYS A 1 201 ? -34.730 29.974 75.583 1.00 41.09 201 LYS A O 1
ATOM 1622 N N . SER A 1 202 ? -33.908 29.129 73.627 1.00 33.62 202 SER A N 1
ATOM 1623 C CA . SER A 1 202 ? -32.437 29.310 73.737 1.00 33.62 202 SER A CA 1
ATOM 1624 C C . SER A 1 202 ? -31.716 28.249 74.572 1.00 33.62 202 SER A C 1
ATOM 1626 O O . SER A 1 202 ? -32.288 27.755 75.528 1.00 33.62 202 SER A O 1
ATOM 1628 N N . ALA A 1 203 ? -30.474 27.843 74.325 1.00 33.59 203 ALA A N 1
ATOM 1629 C CA . ALA A 1 203 ? -29.474 27.977 73.264 1.00 33.59 203 ALA A CA 1
ATOM 1630 C C . ALA A 1 203 ? -28.324 27.028 73.691 1.00 33.59 203 ALA A C 1
ATOM 1632 O O . ALA A 1 203 ? -28.184 26.736 74.878 1.00 33.59 203 ALA A O 1
ATOM 1633 N N . SER A 1 204 ? -27.498 26.557 72.754 1.00 40.22 204 SER A N 1
ATOM 1634 C CA . SER A 1 204 ? -26.191 25.945 73.068 1.00 40.22 204 SER A CA 1
ATOM 1635 C C . SER A 1 204 ? -25.298 26.904 73.879 1.00 40.22 204 SER A C 1
ATOM 1637 O O . SER A 1 204 ? -25.473 28.121 73.767 1.00 40.22 204 SER A O 1
ATOM 1639 N N . PRO A 1 205 ? -24.322 26.386 74.655 1.00 43.19 205 PRO A N 1
ATOM 1640 C CA . PRO A 1 205 ? -22.970 26.172 74.107 1.00 43.19 205 PRO A CA 1
ATOM 1641 C C . PRO A 1 205 ? -22.242 24.877 74.570 1.00 43.19 205 PRO A C 1
ATOM 1643 O O . PRO A 1 205 ? -22.491 24.352 75.648 1.00 43.19 205 PRO A O 1
ATOM 1646 N N . ASN A 1 206 ? -21.332 24.410 73.698 1.00 40.25 206 ASN A N 1
ATOM 1647 C CA . ASN A 1 206 ? -20.258 23.380 73.809 1.00 40.25 206 ASN A CA 1
ATOM 1648 C C . ASN A 1 206 ? -19.277 23.578 75.011 1.00 40.25 206 ASN A C 1
ATOM 1650 O O . ASN A 1 206 ? -19.445 24.604 75.671 1.00 40.25 206 ASN A O 1
ATOM 1654 N N . PRO A 1 207 ? -18.184 22.778 75.262 1.00 51.41 207 PRO A N 1
ATOM 1655 C CA . PRO A 1 207 ? -17.532 21.655 74.522 1.00 51.41 207 PRO A CA 1
ATOM 1656 C C . PRO A 1 207 ? -17.016 20.458 75.404 1.00 51.41 207 PRO A C 1
ATOM 1658 O O . PRO A 1 207 ? -17.246 20.412 76.605 1.00 51.41 207 PRO A O 1
ATOM 1661 N N . MET A 1 208 ? -16.214 19.565 74.786 1.00 34.31 208 MET A N 1
ATOM 1662 C CA . MET A 1 208 ? -15.400 18.433 75.305 1.00 34.31 208 MET A CA 1
ATOM 1663 C C . MET A 1 208 ? -16.142 17.094 75.453 1.00 34.31 208 MET A C 1
ATOM 1665 O O . MET A 1 208 ? -17.122 16.990 76.169 1.00 34.31 208 MET A O 1
ATOM 1669 N N . GLY A 1 209 ? -15.724 15.986 74.847 1.00 33.78 209 GLY A N 1
ATOM 1670 C CA . GLY A 1 209 ? -14.576 15.714 73.994 1.00 33.78 209 GLY A CA 1
ATOM 1671 C C . GLY A 1 209 ? -14.405 14.199 73.888 1.00 33.78 209 GLY A C 1
ATOM 1672 O O . GLY A 1 209 ? -14.164 13.556 74.898 1.00 33.78 209 GLY A O 1
ATOM 1673 N N . GLN A 1 210 ? -14.548 13.644 72.686 1.00 39.38 210 GLN A N 1
ATOM 1674 C CA . GLN A 1 210 ? -13.740 12.525 72.189 1.00 39.38 210 GLN A CA 1
ATOM 1675 C C . GLN A 1 210 ? -14.110 12.284 70.728 1.00 39.38 210 GLN A C 1
ATOM 1677 O O . GLN A 1 210 ? -15.079 11.608 70.389 1.00 39.38 210 GLN A O 1
ATOM 1682 N N . GLU A 1 211 ? -13.331 12.914 69.858 1.00 34.34 211 GLU A N 1
ATOM 1683 C CA . GLU A 1 211 ? -13.296 12.618 68.437 1.00 34.34 211 GLU A CA 1
ATOM 1684 C C . GLU A 1 211 ? -12.724 11.207 68.256 1.00 34.34 211 GLU A C 1
ATOM 1686 O O . GLU A 1 211 ? -11.545 10.955 68.510 1.00 34.34 211 GLU A O 1
ATOM 1691 N N . PHE A 1 212 ? -13.561 10.270 67.813 1.00 36.12 212 PHE A N 1
ATOM 1692 C CA . PHE A 1 212 ? -13.073 9.064 67.158 1.00 36.12 212 PHE A CA 1
ATOM 1693 C C . PHE A 1 212 ? -12.626 9.453 65.749 1.00 36.12 212 PHE A C 1
ATOM 1695 O O . PHE A 1 212 ? -13.434 9.753 64.873 1.00 36.12 212 PHE A O 1
ATOM 1702 N N . ASN A 1 213 ? -11.312 9.489 65.571 1.00 41.53 213 ASN A N 1
ATOM 1703 C CA . ASN A 1 213 ? -10.615 9.778 64.328 1.00 41.53 213 ASN A CA 1
ATOM 1704 C C . ASN A 1 213 ? -10.861 8.652 63.291 1.00 41.53 213 ASN A C 1
ATOM 1706 O O . ASN A 1 213 ? -10.479 7.511 63.561 1.00 41.53 213 ASN A O 1
ATOM 1710 N N . PRO A 1 214 ? -11.461 8.918 62.112 1.00 48.94 214 PRO A N 1
ATOM 1711 C CA . PRO A 1 214 ? -11.676 7.902 61.079 1.00 48.94 214 PRO A CA 1
ATOM 1712 C C . PRO A 1 214 ? -10.461 7.671 60.155 1.00 48.94 214 PRO A C 1
ATOM 1714 O O . PRO A 1 214 ? -10.585 6.941 59.176 1.00 48.94 214 PRO A O 1
ATOM 1717 N N . ASN A 1 215 ? -9.277 8.219 60.457 1.00 46.91 215 ASN A N 1
ATOM 1718 C CA . ASN A 1 215 ? -8.052 7.993 59.677 1.00 46.91 215 ASN A CA 1
ATOM 1719 C C . ASN A 1 215 ? -7.074 7.019 60.355 1.00 46.91 215 ASN A C 1
ATOM 1721 O O . ASN A 1 215 ? -5.931 7.364 60.650 1.00 46.91 215 ASN A O 1
ATOM 1725 N N . VAL A 1 216 ? -7.497 5.767 60.545 1.00 40.75 216 VAL A N 1
ATOM 1726 C CA . VAL A 1 216 ? -6.567 4.646 60.763 1.00 40.75 216 VAL A CA 1
ATOM 1727 C C . VAL A 1 216 ? -6.553 3.788 59.502 1.00 40.75 216 VAL A C 1
ATOM 1729 O O . VAL A 1 216 ? -7.294 2.819 59.356 1.00 40.75 216 VAL A O 1
ATOM 1732 N N . VAL A 1 217 ? -5.701 4.185 58.558 1.00 41.06 217 VAL A N 1
ATOM 1733 C CA . VAL A 1 217 ? -5.271 3.328 57.453 1.00 41.06 217 VAL A CA 1
ATOM 1734 C C . VAL A 1 217 ? -4.339 2.278 58.052 1.00 41.06 217 VAL A C 1
ATOM 1736 O O . VAL A 1 217 ? -3.227 2.593 58.475 1.00 41.06 217 VAL A O 1
ATOM 1739 N N . TYR A 1 218 ? -4.794 1.027 58.107 1.00 39.59 218 TYR A N 1
ATOM 1740 C CA . TYR A 1 218 ? -3.913 -0.106 58.368 1.00 39.59 218 TYR A CA 1
ATOM 1741 C C . TYR A 1 218 ? -2.880 -0.181 57.243 1.00 39.59 218 TYR A C 1
ATOM 1743 O O . TYR A 1 218 ? -3.192 -0.521 56.103 1.00 39.59 218 TYR A O 1
ATOM 1751 N N . ASN A 1 219 ? -1.642 0.170 57.577 1.00 39.50 219 ASN A N 1
ATOM 1752 C CA . ASN A 1 219 ? -0.493 0.073 56.695 1.00 39.50 219 ASN A CA 1
ATOM 1753 C C . ASN A 1 219 ? -0.068 -1.402 56.592 1.00 39.50 219 ASN A C 1
ATOM 1755 O O . ASN A 1 219 ? 0.906 -1.832 57.210 1.00 39.50 219 ASN A O 1
ATOM 1759 N N . ASN A 1 220 ? -0.836 -2.200 55.850 1.00 40.97 220 ASN A N 1
ATOM 1760 C CA . ASN A 1 220 ? -0.411 -3.534 55.450 1.00 40.97 220 ASN A CA 1
ATOM 1761 C C . ASN A 1 220 ? 0.682 -3.368 54.395 1.00 40.97 220 ASN A C 1
ATOM 1763 O O . ASN A 1 220 ? 0.395 -3.086 53.235 1.00 40.97 220 ASN A O 1
ATOM 1767 N N . LYS A 1 221 ? 1.943 -3.539 54.799 1.00 43.84 221 LYS A N 1
ATOM 1768 C CA . LYS A 1 221 ? 3.030 -3.791 53.851 1.00 43.84 221 LYS A CA 1
ATOM 1769 C C . LYS A 1 221 ? 2.729 -5.120 53.145 1.00 43.84 221 LYS A C 1
ATOM 1771 O O . LYS A 1 221 ? 2.701 -6.140 53.836 1.00 43.84 221 LYS A O 1
ATOM 1776 N N . PRO A 1 222 ? 2.529 -5.169 51.818 1.00 44.44 222 PRO A N 1
ATOM 1777 C CA . PRO A 1 222 ? 2.647 -6.432 51.117 1.00 44.44 222 PRO A CA 1
ATOM 1778 C C . PRO A 1 222 ? 4.130 -6.810 51.129 1.00 44.44 222 PRO A C 1
ATOM 1780 O O . PRO A 1 222 ? 4.975 -6.098 50.586 1.00 44.44 222 PRO A O 1
ATOM 1783 N N . ILE A 1 223 ? 4.460 -7.915 51.792 1.00 38.34 223 ILE A N 1
ATOM 1784 C CA . ILE A 1 223 ? 5.709 -8.621 51.522 1.00 38.34 223 ILE A CA 1
ATOM 1785 C C . ILE A 1 223 ? 5.551 -9.159 50.099 1.00 38.34 223 ILE A C 1
ATOM 1787 O O . ILE A 1 223 ? 4.725 -10.033 49.853 1.00 38.34 223 ILE A O 1
ATOM 1791 N N . ILE A 1 224 ? 6.283 -8.570 49.155 1.00 41.53 224 ILE A N 1
ATOM 1792 C CA . ILE A 1 224 ? 6.455 -9.133 47.819 1.00 41.53 224 ILE A CA 1
ATOM 1793 C C . ILE A 1 224 ? 7.328 -10.372 48.004 1.00 41.53 224 ILE A C 1
ATOM 1795 O O . ILE A 1 224 ? 8.531 -10.266 48.235 1.00 41.53 224 ILE A O 1
ATOM 1799 N N . ASP A 1 225 ? 6.700 -11.540 47.958 1.00 34.03 225 ASP A N 1
ATOM 1800 C CA . ASP A 1 225 ? 7.390 -12.813 47.843 1.00 34.03 225 ASP A CA 1
ATOM 1801 C C . ASP A 1 225 ? 7.729 -13.053 46.362 1.00 34.03 225 ASP A C 1
ATOM 1803 O O . ASP A 1 225 ? 6.875 -13.426 45.561 1.00 34.03 225 ASP A O 1
ATOM 1807 N N . ASN A 1 226 ? 8.985 -12.794 45.995 1.00 39.34 226 ASN A N 1
ATOM 1808 C CA . ASN A 1 226 ? 9.554 -13.104 44.679 1.00 39.34 226 ASN A CA 1
ATOM 1809 C C . ASN A 1 226 ? 10.135 -14.536 44.619 1.00 39.34 226 ASN A C 1
ATOM 1811 O O . ASN A 1 226 ? 11.065 -14.788 43.856 1.00 39.34 226 ASN A O 1
ATOM 1815 N N . SER A 1 227 ? 9.638 -15.491 45.414 1.00 41.03 227 SER A N 1
ATOM 1816 C CA . SER A 1 227 ? 10.112 -16.885 45.362 1.00 41.03 227 SER A CA 1
ATOM 1817 C C . SER A 1 227 ? 9.346 -17.793 44.390 1.00 41.03 227 SER A C 1
ATOM 1819 O O . SER A 1 227 ? 9.717 -18.951 44.212 1.00 41.03 227 SER A O 1
ATOM 1821 N N . ALA A 1 228 ? 8.350 -17.277 43.665 1.00 41.75 228 ALA A N 1
ATOM 1822 C CA . ALA A 1 228 ? 7.674 -18.022 42.602 1.00 41.75 228 ALA A CA 1
ATOM 1823 C C . ALA A 1 228 ? 8.294 -17.800 41.210 1.00 41.75 228 ALA A C 1
ATOM 1825 O O . ALA A 1 228 ? 7.593 -17.850 40.204 1.00 41.75 228 ALA A O 1
ATOM 1826 N N . THR A 1 229 ? 9.617 -17.655 41.110 1.00 45.22 229 THR A N 1
ATOM 1827 C CA . THR A 1 229 ? 10.325 -18.049 39.882 1.00 45.22 229 THR A CA 1
ATOM 1828 C C . THR A 1 229 ? 10.435 -19.572 39.881 1.00 45.22 229 THR A C 1
ATOM 1830 O O . THR A 1 229 ? 11.516 -20.146 40.007 1.00 45.22 229 THR A O 1
ATOM 1833 N N . ARG A 1 230 ? 9.295 -20.269 39.762 1.00 39.56 230 ARG A N 1
ATOM 1834 C CA . ARG A 1 230 ? 9.323 -21.649 39.283 1.00 39.56 230 ARG A CA 1
ATOM 1835 C C . ARG A 1 230 ? 9.710 -21.558 37.817 1.00 39.56 230 ARG A C 1
ATOM 1837 O O . ARG A 1 230 ? 8.868 -21.410 36.941 1.00 39.56 230 ARG A O 1
ATOM 1844 N N . MET A 1 231 ? 11.016 -21.626 37.584 1.00 45.41 231 MET A N 1
ATOM 1845 C CA . MET A 1 231 ? 11.548 -22.180 36.358 1.00 45.41 231 MET A CA 1
ATOM 1846 C C . MET A 1 231 ? 10.921 -23.564 36.194 1.00 45.41 231 MET A C 1
ATOM 1848 O O . MET A 1 231 ? 11.383 -24.547 36.768 1.00 45.41 231 MET A O 1
ATOM 1852 N N . THR A 1 232 ? 9.822 -23.638 35.451 1.00 40.72 232 THR A N 1
ATOM 1853 C CA . THR A 1 232 ? 9.438 -24.863 34.765 1.00 40.72 232 THR A CA 1
ATOM 1854 C C . THR A 1 232 ? 10.433 -25.029 33.629 1.00 40.72 232 THR A C 1
ATOM 1856 O O . THR A 1 232 ? 10.232 -24.581 32.505 1.00 40.72 232 THR A O 1
ATOM 1859 N N . SER A 1 233 ? 11.568 -25.624 33.978 1.00 47.81 233 SER A N 1
ATOM 1860 C CA . SER A 1 233 ? 12.394 -26.390 33.062 1.00 47.81 233 SER A CA 1
ATOM 1861 C C . SER A 1 233 ? 11.507 -27.433 32.375 1.00 47.81 233 SER A C 1
ATOM 1863 O O . SER A 1 233 ? 11.047 -28.375 33.018 1.00 47.81 233 SER A O 1
ATOM 1865 N N . GLY A 1 234 ? 11.244 -27.206 31.091 1.00 42.94 234 GLY A N 1
ATOM 1866 C CA . GLY A 1 234 ? 10.436 -28.046 30.206 1.00 42.94 234 GLY A CA 1
ATOM 1867 C C . GLY A 1 234 ? 10.466 -27.477 28.788 1.00 42.94 234 GLY A C 1
ATOM 1868 O O . GLY A 1 234 ? 9.452 -27.044 28.256 1.00 42.94 234 GLY A O 1
ATOM 1869 N N . SER A 1 235 ? 11.667 -27.375 28.221 1.00 50.44 235 SER A N 1
ATOM 1870 C CA . SER A 1 235 ? 11.987 -26.727 26.946 1.00 50.44 235 SER A CA 1
ATOM 1871 C C . SER A 1 235 ? 11.630 -27.564 25.708 1.00 50.44 235 SER A C 1
ATOM 1873 O O . SER A 1 235 ? 12.474 -27.731 24.831 1.00 50.44 235 SER A O 1
ATOM 1875 N N . GLU A 1 236 ? 10.405 -28.080 25.612 1.00 51.81 236 GLU A N 1
ATOM 1876 C CA . GLU A 1 236 ? 9.931 -28.753 24.386 1.00 51.81 236 GLU A CA 1
ATOM 1877 C C . GLU A 1 236 ? 8.582 -28.194 23.893 1.00 51.81 236 GLU A C 1
ATOM 1879 O O . GLU A 1 236 ? 8.459 -27.887 22.704 1.00 51.81 236 GLU A O 1
ATOM 1884 N N . ASP A 1 237 ? 7.636 -27.881 24.787 1.00 51.38 237 ASP A N 1
ATOM 1885 C CA . ASP A 1 237 ? 6.287 -27.427 24.397 1.00 51.38 237 ASP A CA 1
ATOM 1886 C C . ASP A 1 237 ? 6.216 -25.986 23.873 1.00 51.38 237 ASP A C 1
ATOM 1888 O O . ASP A 1 237 ? 5.439 -25.692 22.966 1.00 51.38 237 ASP A O 1
ATOM 1892 N N . SER A 1 238 ? 7.055 -25.068 24.364 1.00 49.09 238 SER A N 1
ATOM 1893 C CA . SER A 1 238 ? 7.047 -23.681 23.870 1.00 49.09 238 SER A CA 1
ATOM 1894 C C . SER A 1 238 ? 7.469 -23.597 22.402 1.00 49.09 238 SER A C 1
ATOM 1896 O O . SER A 1 238 ? 6.988 -22.739 21.674 1.00 49.09 238 SER A O 1
ATOM 1898 N N . SER A 1 239 ? 8.328 -24.512 21.939 1.00 55.47 239 SER A N 1
ATOM 1899 C CA . SER A 1 239 ? 8.730 -24.567 20.530 1.00 55.47 239 SER A CA 1
ATOM 1900 C C . SER A 1 239 ? 7.617 -25.102 19.625 1.00 55.47 239 SER A C 1
ATOM 1902 O O . SER A 1 239 ? 7.510 -24.670 18.480 1.00 55.47 239 SER A O 1
ATOM 1904 N N . ALA A 1 240 ? 6.774 -26.003 20.139 1.00 58.44 240 ALA A N 1
ATOM 1905 C CA . ALA A 1 240 ? 5.622 -26.541 19.425 1.00 58.44 240 ALA A CA 1
ATOM 1906 C C . ALA A 1 240 ? 4.478 -25.519 19.351 1.00 58.44 240 ALA A C 1
ATOM 1908 O O . ALA A 1 240 ? 3.897 -25.353 18.286 1.00 58.44 240 ALA A O 1
ATOM 1909 N N . ILE A 1 241 ? 4.225 -24.775 20.435 1.00 57.44 241 ILE A N 1
ATOM 1910 C CA . ILE A 1 241 ? 3.230 -23.690 20.469 1.00 57.44 241 ILE A CA 1
ATOM 1911 C C . ILE A 1 241 ? 3.654 -22.544 19.549 1.00 57.44 241 ILE A C 1
ATOM 1913 O O . ILE A 1 241 ? 2.858 -22.102 18.732 1.00 57.44 241 ILE A O 1
ATOM 1917 N N . ILE A 1 242 ? 4.928 -22.132 19.593 1.00 57.47 242 ILE A N 1
ATOM 1918 C CA . ILE A 1 242 ? 5.454 -21.114 18.674 1.00 57.47 242 ILE A CA 1
ATOM 1919 C C . ILE A 1 242 ? 5.340 -21.602 17.225 1.00 57.47 242 ILE A C 1
ATOM 1921 O O . ILE A 1 242 ? 4.880 -20.853 16.377 1.00 57.47 242 ILE A O 1
ATOM 1925 N N . LYS A 1 243 ? 5.692 -22.858 16.916 1.00 65.31 243 LYS A N 1
ATOM 1926 C CA . LYS A 1 243 ? 5.518 -23.405 15.558 1.00 65.31 243 LYS A CA 1
ATOM 1927 C C . LYS A 1 243 ? 4.053 -23.456 15.125 1.00 65.31 243 LYS A C 1
ATOM 1929 O O . LYS A 1 243 ? 3.773 -23.125 13.986 1.00 65.31 243 LYS A O 1
ATOM 1934 N N . GLN A 1 244 ? 3.132 -23.807 16.017 1.00 68.50 244 GLN A N 1
ATOM 1935 C CA . GLN A 1 244 ? 1.699 -23.849 15.724 1.00 68.50 244 GLN A CA 1
ATOM 1936 C C . GLN A 1 244 ? 1.105 -22.446 15.513 1.00 68.50 244 GLN A C 1
ATOM 1938 O O . GLN A 1 244 ? 0.260 -22.266 14.640 1.00 68.50 244 GLN A O 1
ATOM 1943 N N . GLU A 1 245 ? 1.565 -21.445 16.267 1.00 66.62 245 GLU A N 1
ATOM 1944 C CA . GLU A 1 245 ? 1.214 -20.038 16.053 1.00 66.62 245 GLU A CA 1
ATOM 1945 C C . GLU A 1 245 ? 1.815 -19.506 14.746 1.00 66.62 245 GLU A C 1
ATOM 1947 O O . GLU A 1 245 ? 1.114 -18.849 13.984 1.00 66.62 245 GLU A O 1
ATOM 1952 N N . TYR A 1 246 ? 3.071 -19.842 14.433 1.00 72.56 246 TYR A N 1
ATOM 1953 C CA . TYR A 1 246 ? 3.703 -19.499 13.155 1.00 72.56 246 TYR A CA 1
ATOM 1954 C C . TYR A 1 246 ? 3.008 -20.161 11.965 1.00 72.56 246 TYR A C 1
ATOM 1956 O O . TYR A 1 246 ? 2.791 -19.493 10.959 1.00 72.56 246 TYR A O 1
ATOM 1964 N N . ASP A 1 247 ? 2.637 -21.436 12.077 1.00 71.38 247 ASP A N 1
ATOM 1965 C CA . ASP A 1 247 ? 1.896 -22.147 11.038 1.00 71.38 247 ASP A CA 1
ATOM 1966 C C . ASP A 1 247 ? 0.510 -21.524 10.860 1.00 71.38 247 ASP A C 1
ATOM 1968 O O . ASP A 1 247 ? 0.114 -21.285 9.726 1.00 71.38 247 ASP A O 1
ATOM 1972 N N . GLY A 1 248 ? -0.182 -21.171 11.951 1.00 74.81 248 GLY A N 1
ATOM 1973 C CA . GLY A 1 248 ? -1.465 -20.462 11.913 1.00 74.81 248 GLY A CA 1
ATOM 1974 C C . GLY A 1 248 ? -1.376 -19.070 11.279 1.00 74.81 248 GLY A C 1
ATOM 1975 O O . GLY A 1 248 ? -2.227 -18.701 10.470 1.00 74.81 248 GLY A O 1
ATOM 1976 N N . ILE A 1 249 ? -0.321 -18.312 11.589 1.00 74.19 249 ILE A N 1
ATOM 1977 C CA . ILE A 1 249 ? -0.036 -17.015 10.960 1.00 74.19 249 ILE A CA 1
ATOM 1978 C C . ILE A 1 249 ? 0.307 -17.211 9.481 1.00 74.19 249 ILE A C 1
ATOM 1980 O O . ILE A 1 249 ? -0.134 -16.428 8.646 1.00 74.19 249 ILE A O 1
ATOM 1984 N N . ALA A 1 250 ? 1.057 -18.254 9.125 1.00 76.31 250 ALA A N 1
ATOM 1985 C CA . ALA A 1 250 ? 1.416 -18.545 7.743 1.00 76.31 250 ALA A CA 1
ATOM 1986 C C . ALA A 1 250 ? 0.195 -18.942 6.900 1.00 76.31 250 ALA A C 1
ATOM 1988 O O . ALA A 1 250 ? 0.103 -18.509 5.749 1.00 76.31 250 ALA A O 1
ATOM 1989 N N . THR A 1 251 ? -0.766 -19.699 7.446 1.00 79.38 251 THR A N 1
ATOM 1990 C CA . THR A 1 251 ? -2.040 -19.978 6.762 1.00 79.38 251 THR A CA 1
ATOM 1991 C C . THR A 1 251 ? -2.881 -18.721 6.610 1.00 79.38 251 THR A C 1
ATOM 1993 O O . THR A 1 251 ? -3.341 -18.463 5.504 1.00 79.38 251 THR A O 1
ATOM 1996 N N . GLN A 1 252 ? -3.020 -17.904 7.659 1.00 80.00 252 GLN A N 1
ATOM 1997 C CA . GLN A 1 252 ? -3.754 -16.634 7.582 1.00 80.00 252 GLN A CA 1
ATOM 1998 C C . GLN A 1 252 ? -3.122 -15.664 6.576 1.00 80.00 252 GLN A C 1
ATOM 2000 O O . GLN A 1 252 ? -3.821 -15.026 5.793 1.00 80.00 252 GLN A O 1
ATOM 2005 N N . LEU A 1 253 ? -1.789 -15.582 6.542 1.00 79.31 253 LEU A N 1
ATOM 2006 C CA . LEU A 1 253 ? -1.062 -14.769 5.572 1.00 79.31 253 LEU A CA 1
ATOM 2007 C C . LEU A 1 253 ? -1.239 -15.316 4.151 1.00 79.31 253 LEU A C 1
ATOM 2009 O O . LEU A 1 253 ? -1.405 -14.539 3.218 1.00 79.31 253 LEU A O 1
ATOM 2013 N N . SER A 1 254 ? -1.218 -16.638 3.977 1.00 81.44 254 SER A N 1
ATOM 2014 C CA . SER A 1 254 ? -1.430 -17.273 2.672 1.00 81.44 254 SER A CA 1
ATOM 2015 C C . SER A 1 254 ? -2.851 -17.042 2.159 1.00 81.44 254 SER A C 1
ATOM 2017 O O . SER A 1 254 ? -3.021 -16.705 0.991 1.00 81.44 254 SER A O 1
ATOM 2019 N N . GLU A 1 255 ? -3.854 -17.141 3.032 1.00 81.31 255 GLU A N 1
ATOM 2020 C CA . GLU A 1 255 ? -5.255 -16.840 2.727 1.00 81.31 255 GLU A CA 1
ATOM 2021 C C . GLU A 1 255 ? -5.442 -15.357 2.375 1.00 81.31 255 GLU A C 1
ATOM 2023 O O . GLU A 1 255 ? -6.078 -15.026 1.374 1.00 81.31 255 GLU A O 1
ATOM 2028 N N . LEU A 1 256 ? -4.792 -14.452 3.112 1.00 79.69 256 LEU A N 1
ATOM 2029 C CA . LEU A 1 256 ? -4.792 -13.022 2.809 1.00 79.69 256 LEU A CA 1
ATOM 2030 C C . LEU A 1 256 ? -4.089 -12.705 1.479 1.00 79.69 256 LEU A C 1
ATOM 2032 O O . LEU A 1 256 ? -4.591 -11.897 0.698 1.00 79.69 256 LEU A O 1
ATOM 2036 N N . ILE A 1 257 ? -2.958 -13.352 1.185 1.00 80.06 257 ILE A N 1
ATOM 2037 C CA . ILE A 1 257 ? -2.258 -13.221 -0.101 1.00 80.06 257 ILE A CA 1
ATOM 2038 C C . ILE A 1 257 ? -3.141 -13.733 -1.240 1.00 80.06 257 ILE A C 1
ATOM 2040 O O . ILE A 1 257 ? -3.240 -13.071 -2.273 1.00 80.06 257 ILE A O 1
ATOM 2044 N N . GLU A 1 258 ? -3.807 -14.874 -1.067 1.00 81.19 258 GLU A N 1
ATOM 2045 C CA . GLU A 1 258 ? -4.718 -15.429 -2.067 1.00 81.19 258 GLU A CA 1
ATOM 2046 C C . GLU A 1 258 ? -5.917 -14.499 -2.305 1.00 81.19 258 GLU A C 1
ATOM 2048 O O . GLU A 1 258 ? -6.268 -14.221 -3.455 1.00 81.19 258 GLU A O 1
ATOM 2053 N N . ASN A 1 259 ? -6.492 -13.941 -1.239 1.00 80.50 259 ASN A N 1
ATOM 2054 C CA . ASN A 1 259 ? -7.583 -12.973 -1.312 1.00 80.50 259 ASN A CA 1
ATOM 2055 C C . ASN A 1 259 ? -7.145 -11.669 -2.007 1.00 80.50 259 ASN A C 1
ATOM 2057 O O . ASN A 1 259 ? -7.853 -11.187 -2.893 1.00 80.50 259 ASN A O 1
ATOM 2061 N N . LEU A 1 260 ? -5.953 -11.140 -1.704 1.00 79.50 260 LEU A N 1
ATOM 2062 C CA . LEU A 1 260 ? -5.378 -9.979 -2.401 1.00 79.50 260 LEU A CA 1
ATOM 2063 C C . LEU A 1 260 ? -5.122 -10.267 -3.884 1.00 79.50 260 LEU A C 1
ATOM 2065 O O . LEU A 1 260 ? -5.349 -9.409 -4.737 1.00 79.50 260 LEU A O 1
ATOM 2069 N N . MET A 1 261 ? -4.646 -11.468 -4.210 1.00 79.75 261 MET A N 1
ATOM 2070 C CA . MET A 1 261 ? -4.367 -11.870 -5.587 1.00 79.75 261 MET A CA 1
ATOM 2071 C C . MET A 1 261 ? -5.662 -11.989 -6.403 1.00 79.75 261 MET A C 1
ATOM 2073 O O . MET A 1 261 ? -5.708 -11.533 -7.548 1.00 79.75 261 MET A O 1
ATOM 2077 N N . LYS A 1 262 ? -6.736 -12.517 -5.798 1.00 81.25 262 LYS A N 1
ATOM 2078 C CA . LYS A 1 262 ? -8.082 -12.558 -6.392 1.00 81.25 262 LYS A CA 1
ATOM 2079 C C . LYS A 1 262 ? -8.643 -11.154 -6.623 1.00 81.25 262 LYS A C 1
ATOM 2081 O O . LYS A 1 262 ? -9.096 -10.873 -7.730 1.00 81.25 262 LYS A O 1
ATOM 2086 N N . GLU A 1 263 ? -8.558 -10.251 -5.646 1.00 80.06 263 GLU A N 1
ATOM 2087 C CA . GLU A 1 263 ? -9.023 -8.863 -5.807 1.00 80.06 263 GLU A CA 1
ATOM 2088 C C . GLU A 1 263 ? -8.209 -8.096 -6.868 1.00 80.06 263 GLU A C 1
ATOM 2090 O O . GLU A 1 263 ? -8.783 -7.456 -7.750 1.00 80.06 263 GLU A O 1
ATOM 2095 N N . ASN A 1 264 ? -6.879 -8.228 -6.892 1.00 82.25 264 ASN A N 1
ATOM 2096 C CA . ASN A 1 264 ? -6.038 -7.611 -7.929 1.00 82.25 264 ASN A CA 1
ATOM 2097 C C . ASN A 1 264 ? -6.330 -8.148 -9.341 1.00 82.25 264 ASN A C 1
ATOM 2099 O O . ASN A 1 264 ? -6.277 -7.396 -10.321 1.00 82.25 264 ASN A O 1
ATOM 2103 N N . SER A 1 265 ? -6.667 -9.434 -9.457 1.00 82.00 265 SER A N 1
ATOM 2104 C CA . SER A 1 265 ? -7.117 -10.030 -10.718 1.00 82.00 265 SER A CA 1
ATOM 2105 C C . SER A 1 265 ? -8.416 -9.379 -11.213 1.00 82.00 265 SER A C 1
ATOM 2107 O O . SER A 1 265 ? -8.527 -9.041 -12.393 1.00 82.00 265 SER A O 1
ATOM 2109 N N . LYS A 1 266 ? -9.365 -9.079 -10.314 1.00 78.62 266 LYS A N 1
ATOM 2110 C CA . LYS A 1 266 ? -10.602 -8.350 -10.656 1.00 78.62 266 LYS A CA 1
ATOM 2111 C C . LYS A 1 266 ? -10.330 -6.934 -11.144 1.00 78.62 266 LYS A C 1
ATOM 2113 O O . LYS A 1 266 ? -10.889 -6.537 -12.163 1.00 78.62 266 LYS A O 1
ATOM 2118 N N . PHE A 1 267 ? -9.440 -6.194 -10.478 1.00 81.44 267 PHE A N 1
ATOM 2119 C CA . PHE A 1 267 ? -9.025 -4.866 -10.944 1.00 81.44 267 PHE A CA 1
ATOM 2120 C C . PHE A 1 267 ? -8.397 -4.918 -12.335 1.00 81.44 267 PHE A C 1
ATOM 2122 O O . PHE A 1 267 ? -8.719 -4.092 -13.185 1.00 81.44 267 PHE A O 1
ATOM 2129 N N . SER A 1 268 ? -7.544 -5.909 -12.586 1.00 81.75 268 SER A N 1
ATOM 2130 C CA . SER A 1 268 ? -6.905 -6.089 -13.891 1.00 81.75 268 SER A CA 1
ATOM 2131 C C . SER A 1 268 ? -7.933 -6.399 -14.982 1.00 81.75 268 SER A C 1
ATOM 2133 O O . SER A 1 268 ? -7.901 -5.787 -16.048 1.00 81.75 268 SER A O 1
ATOM 2135 N N . ASN A 1 269 ? -8.893 -7.284 -14.702 1.00 81.06 269 ASN A N 1
ATOM 2136 C CA . ASN A 1 269 ? -9.976 -7.610 -15.631 1.00 81.06 269 ASN A CA 1
ATOM 2137 C C . ASN A 1 269 ? -10.883 -6.402 -15.902 1.00 81.06 269 ASN A C 1
ATOM 2139 O O . ASN A 1 269 ? -11.183 -6.117 -17.057 1.00 81.06 269 ASN A O 1
ATOM 2143 N N . PHE A 1 270 ? -11.237 -5.637 -14.867 1.00 82.94 270 PHE A N 1
ATOM 2144 C CA . PHE A 1 270 ? -12.011 -4.404 -15.007 1.00 82.94 270 PHE A CA 1
ATOM 2145 C C . PHE A 1 270 ? -11.297 -3.352 -15.860 1.00 82.94 270 PHE A C 1
ATOM 2147 O O . PHE A 1 270 ? -11.915 -2.731 -16.720 1.00 82.94 270 PHE A O 1
ATOM 2154 N N . ILE A 1 271 ? -9.990 -3.160 -15.659 1.00 82.62 271 ILE A N 1
ATOM 2155 C CA . ILE A 1 271 ? -9.188 -2.232 -16.468 1.00 82.62 271 ILE A CA 1
ATOM 2156 C C . ILE A 1 271 ? -9.130 -2.697 -17.926 1.00 82.62 271 ILE A C 1
ATOM 2158 O O . ILE A 1 271 ? -9.212 -1.865 -18.827 1.00 82.62 271 ILE A O 1
ATOM 2162 N N . ASN A 1 272 ? -9.016 -4.003 -18.172 1.00 82.75 272 ASN A N 1
ATOM 2163 C CA . ASN A 1 272 ? -9.012 -4.549 -19.527 1.00 82.75 272 ASN A CA 1
ATOM 2164 C C . ASN A 1 272 ? -10.350 -4.309 -20.244 1.00 82.75 272 ASN A C 1
ATOM 2166 O O . ASN A 1 272 ? -10.334 -3.791 -21.359 1.00 82.75 272 ASN A O 1
ATOM 2170 N N . GLU A 1 273 ? -11.486 -4.590 -19.595 1.00 81.69 273 GLU A N 1
ATOM 2171 C CA . GLU A 1 273 ? -12.821 -4.310 -20.154 1.00 81.69 273 GLU A CA 1
ATOM 2172 C C . GLU A 1 273 ? -13.039 -2.805 -20.381 1.00 81.69 273 GLU A C 1
ATOM 2174 O O . GLU A 1 273 ? -13.548 -2.383 -21.418 1.00 81.69 273 GLU A O 1
ATOM 2179 N N . LEU A 1 274 ? -12.571 -1.963 -19.457 1.00 83.44 274 LEU A N 1
ATOM 2180 C CA . LEU A 1 274 ? -12.650 -0.509 -19.583 1.00 83.44 274 LEU A CA 1
ATOM 2181 C C . LEU A 1 274 ? -11.776 0.022 -20.733 1.00 83.44 274 LEU A C 1
ATOM 2183 O O . LEU A 1 274 ? -12.203 0.909 -21.473 1.00 83.44 274 LEU A O 1
ATOM 2187 N N . ASN A 1 275 ? -10.575 -0.525 -20.925 1.00 84.50 275 ASN A N 1
ATOM 2188 C CA . ASN A 1 275 ? -9.707 -0.184 -22.053 1.00 84.50 275 ASN A CA 1
ATOM 2189 C C . ASN A 1 275 ? -10.307 -0.638 -23.388 1.00 84.50 275 ASN A C 1
ATOM 2191 O O . ASN A 1 275 ? -10.219 0.096 -24.376 1.00 84.50 275 ASN A O 1
ATOM 2195 N N . GLU A 1 276 ? -10.934 -1.814 -23.430 1.00 82.56 276 GLU A N 1
ATOM 2196 C CA . GLU A 1 276 ? -11.647 -2.300 -24.612 1.00 82.56 276 GLU A CA 1
ATOM 2197 C C . GLU A 1 276 ? -12.832 -1.385 -24.949 1.00 82.56 276 GLU A C 1
ATOM 2199 O O . GLU A 1 276 ? -12.946 -0.929 -26.092 1.00 82.56 276 GLU A O 1
ATOM 2204 N N . TYR A 1 277 ? -13.632 -1.012 -23.944 1.00 83.88 277 TYR A N 1
ATOM 2205 C CA . TYR A 1 277 ? -14.703 -0.026 -24.078 1.00 83.88 277 TYR A CA 1
ATOM 2206 C C . TYR A 1 277 ? -14.181 1.304 -24.632 1.00 83.88 277 TYR A C 1
ATOM 2208 O O . TYR A 1 277 ? -14.692 1.787 -25.640 1.00 83.88 277 TYR A O 1
ATOM 2216 N N . PHE A 1 278 ? -13.131 1.889 -24.043 1.00 82.88 278 PHE A N 1
ATOM 2217 C CA . PHE A 1 278 ? -12.583 3.161 -24.525 1.00 82.88 278 PHE A CA 1
ATOM 2218 C C . PHE A 1 278 ? -11.989 3.053 -25.927 1.00 82.88 278 PHE A C 1
ATOM 2220 O O . PHE A 1 278 ? -12.095 3.997 -26.706 1.00 82.88 278 PHE A O 1
ATOM 2227 N N . THR A 1 279 ? -11.401 1.914 -26.284 1.00 83.06 279 THR A N 1
ATOM 2228 C CA . THR A 1 279 ? -10.891 1.681 -27.639 1.00 83.06 279 THR A CA 1
ATOM 2229 C C . THR A 1 279 ? -12.039 1.655 -28.651 1.00 83.06 279 THR A C 1
ATOM 2231 O O . THR A 1 279 ? -11.967 2.345 -29.671 1.00 83.06 279 THR A O 1
ATOM 2234 N N . LYS A 1 280 ? -13.134 0.944 -28.347 1.00 78.38 280 LYS A N 1
ATOM 2235 C CA . LYS A 1 280 ? -14.352 0.912 -29.177 1.00 78.38 280 LYS A CA 1
ATOM 2236 C C . LYS A 1 280 ? -15.004 2.294 -29.264 1.00 78.38 280 LYS A C 1
ATOM 2238 O O . LYS A 1 280 ? -15.244 2.784 -30.367 1.00 78.38 280 LYS A O 1
ATOM 2243 N N . PHE A 1 281 ? -15.174 2.969 -28.133 1.00 79.12 281 PHE A N 1
ATOM 2244 C CA . PHE A 1 281 ? -15.732 4.318 -28.035 1.00 79.12 281 PHE A CA 1
ATOM 2245 C C . PHE A 1 281 ? -14.921 5.351 -28.839 1.00 79.12 281 PHE A C 1
ATOM 2247 O O . PHE A 1 281 ? -15.473 6.097 -29.646 1.00 79.12 281 PHE A O 1
ATOM 2254 N N . ASN A 1 282 ? -13.592 5.347 -28.706 1.00 79.75 282 ASN A N 1
ATOM 2255 C CA . ASN A 1 282 ? -12.710 6.247 -29.455 1.00 79.75 282 ASN A CA 1
ATOM 2256 C C . ASN A 1 282 ? -12.691 5.930 -30.956 1.00 79.75 282 ASN A C 1
ATOM 2258 O O . ASN A 1 282 ? -12.602 6.844 -31.776 1.00 79.75 282 ASN A O 1
ATOM 2262 N N . SER A 1 283 ? -12.799 4.653 -31.338 1.00 75.94 283 SER A N 1
ATOM 2263 C CA . SER A 1 283 ? -12.892 4.264 -32.750 1.00 75.94 283 SER A CA 1
ATOM 2264 C C . SER A 1 283 ? -14.180 4.781 -33.407 1.00 75.94 283 SER A C 1
ATOM 2266 O O . SER A 1 283 ? -14.145 5.252 -34.549 1.00 75.94 283 SER A O 1
ATOM 2268 N N . GLN A 1 284 ? -15.295 4.783 -32.667 1.00 72.31 284 GLN A N 1
ATOM 2269 C CA . GLN A 1 284 ? -16.578 5.329 -33.113 1.00 72.31 284 GLN A CA 1
ATOM 2270 C C . GLN A 1 284 ? -16.522 6.854 -33.258 1.00 72.31 284 GLN A C 1
ATOM 2272 O O . GLN A 1 284 ? -17.010 7.377 -34.253 1.00 72.31 284 GLN A O 1
ATOM 2277 N N . LEU A 1 285 ? -15.850 7.554 -32.337 1.00 69.38 285 LEU A N 1
ATOM 2278 C CA . LEU A 1 285 ? -15.655 9.013 -32.363 1.00 69.38 285 LEU A CA 1
ATOM 2279 C C . LEU A 1 285 ? -14.592 9.511 -33.358 1.00 69.38 285 LEU A C 1
ATOM 2281 O O . LEU A 1 285 ? -14.375 10.719 -33.474 1.00 69.38 285 LEU A O 1
ATOM 2285 N N . SER A 1 286 ? -13.898 8.614 -34.059 1.00 69.81 286 SER A N 1
ATOM 2286 C CA . SER A 1 286 ? -12.843 9.004 -34.994 1.00 69.81 286 SER A CA 1
ATOM 2287 C C . SER A 1 286 ? -13.380 9.839 -36.170 1.00 69.81 286 SER A C 1
ATOM 2289 O O . SER A 1 286 ? -14.508 9.670 -36.638 1.00 69.81 286 SER A O 1
ATOM 2291 N N . ILE A 1 287 ? -12.530 10.740 -36.681 1.00 58.22 287 ILE A N 1
ATOM 2292 C CA . ILE A 1 287 ? -12.830 11.756 -37.716 1.00 58.22 287 ILE A CA 1
ATOM 2293 C C . ILE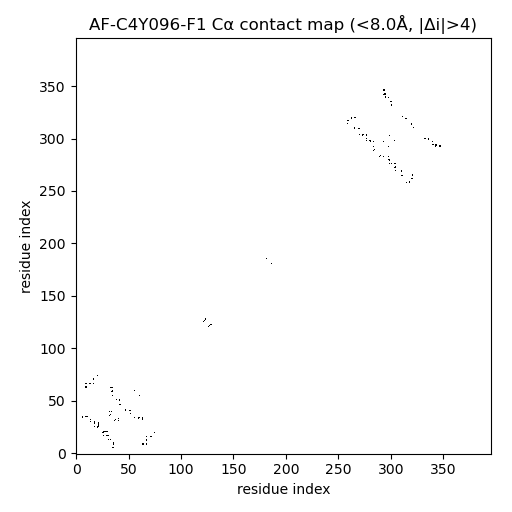 A 1 287 ? -13.412 11.150 -39.010 1.00 58.22 287 ILE A C 1
ATOM 2295 O O . ILE A 1 287 ? -14.017 11.853 -39.812 1.00 58.22 287 ILE A O 1
ATOM 2299 N N . SER A 1 288 ? -13.267 9.847 -39.234 1.00 57.41 288 SER A N 1
ATOM 2300 C CA . SER A 1 288 ? -13.807 9.157 -40.409 1.00 57.41 288 SER A CA 1
ATOM 2301 C C . SER A 1 288 ? -15.300 8.812 -40.295 1.00 57.41 288 SER A C 1
ATOM 2303 O O . SER A 1 288 ? -15.949 8.646 -41.324 1.00 57.41 288 SER A O 1
ATOM 2305 N N . ASN A 1 289 ? -15.862 8.750 -39.079 1.00 56.09 289 ASN A N 1
ATOM 2306 C CA . ASN A 1 289 ? -17.222 8.253 -38.820 1.00 56.09 289 ASN A 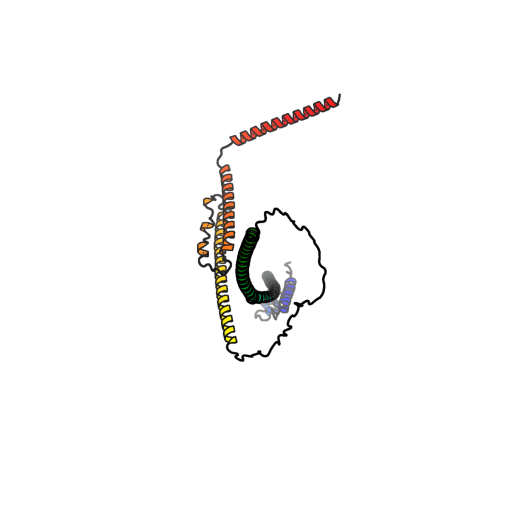CA 1
ATOM 2307 C C . ASN A 1 289 ? -18.232 9.328 -38.377 1.00 56.09 289 ASN A C 1
ATOM 2309 O O . ASN A 1 289 ? -19.420 9.026 -38.269 1.00 56.09 289 ASN A O 1
ATOM 2313 N N . TYR A 1 290 ? -17.814 10.588 -38.187 1.00 58.34 290 TYR A N 1
ATOM 2314 C CA . TYR A 1 290 ? -18.678 11.660 -37.655 1.00 58.34 290 TYR A CA 1
ATOM 2315 C C . TYR A 1 290 ? -19.949 11.946 -38.475 1.00 58.34 290 TYR A C 1
ATOM 2317 O O . TYR A 1 290 ? -20.917 12.466 -37.931 1.00 58.34 290 TYR A O 1
ATOM 2325 N N . LYS A 1 291 ? -19.971 11.602 -39.771 1.00 56.16 291 LYS A N 1
ATOM 2326 C CA . LYS A 1 291 ? -21.137 11.809 -40.650 1.00 56.16 291 LYS A CA 1
ATOM 2327 C C . LYS A 1 291 ? -22.253 10.772 -40.473 1.00 56.16 291 LYS A C 1
ATOM 2329 O O . LYS A 1 291 ? -23.371 11.036 -40.892 1.00 56.16 291 LYS A O 1
ATOM 2334 N N . ASN A 1 292 ? -21.958 9.622 -39.863 1.00 56.91 292 ASN A N 1
ATOM 2335 C CA . ASN A 1 292 ? -22.913 8.527 -39.638 1.00 56.91 292 ASN A CA 1
ATOM 2336 C C . ASN A 1 292 ? -23.232 8.326 -38.145 1.00 56.91 292 ASN A C 1
ATOM 2338 O O . ASN A 1 292 ? -23.813 7.311 -37.763 1.00 56.91 292 ASN A O 1
ATOM 2342 N N . LEU A 1 293 ? -22.813 9.266 -37.295 1.00 58.81 293 LEU A N 1
ATOM 2343 C CA . LEU A 1 293 ? -22.916 9.173 -35.844 1.00 58.81 293 LEU A CA 1
ATOM 2344 C C . LEU A 1 293 ? -24.328 9.571 -35.393 1.00 58.81 293 LEU A C 1
ATOM 2346 O O . LEU A 1 293 ? -24.631 10.745 -35.208 1.00 58.81 293 LEU A O 1
ATOM 2350 N N . ASN A 1 294 ? -25.193 8.575 -35.211 1.00 59.62 294 ASN A N 1
ATOM 2351 C CA . ASN A 1 294 ? -26.426 8.723 -34.437 1.00 59.62 294 ASN A CA 1
ATOM 2352 C C . ASN A 1 294 ? -26.137 8.324 -32.983 1.00 59.62 294 ASN A C 1
ATOM 2354 O O . ASN A 1 294 ? -25.455 7.320 -32.761 1.00 59.62 294 ASN A O 1
ATOM 2358 N N . ALA A 1 295 ? -26.680 9.034 -31.989 1.00 55.56 295 ALA A N 1
ATOM 2359 C CA . ALA A 1 295 ? -26.477 8.702 -30.570 1.00 55.56 295 ALA A CA 1
ATOM 2360 C C . ALA A 1 295 ? -26.870 7.258 -30.201 1.00 55.56 295 ALA A C 1
ATOM 2362 O O . ALA A 1 295 ? -26.304 6.675 -29.283 1.00 55.56 295 ALA A O 1
ATOM 2363 N N . SER A 1 296 ? -27.762 6.633 -30.974 1.00 58.06 296 SER A N 1
ATOM 2364 C CA . SER A 1 296 ? -28.153 5.225 -30.833 1.00 58.06 296 SER A CA 1
ATOM 2365 C C . SER A 1 296 ? -27.089 4.202 -31.258 1.00 58.06 296 SER A C 1
ATOM 2367 O O . SER A 1 296 ? -27.276 3.011 -31.030 1.00 58.06 296 SER A O 1
ATOM 2369 N N . THR A 1 297 ? -25.993 4.636 -31.889 1.00 60.62 297 THR A N 1
ATOM 2370 C CA . THR A 1 297 ? -24.897 3.765 -32.363 1.00 60.62 297 THR A CA 1
ATOM 2371 C C . THR A 1 297 ? -23.655 3.803 -31.472 1.00 60.62 297 THR A C 1
ATOM 2373 O O . THR A 1 297 ? -22.704 3.063 -31.718 1.00 60.62 297 THR A O 1
ATOM 2376 N N . LEU A 1 298 ? -23.660 4.651 -30.439 1.00 66.88 298 LEU A N 1
ATOM 2377 C CA . LEU A 1 298 ? -22.557 4.785 -29.495 1.00 66.88 298 LEU A CA 1
ATOM 2378 C C . LEU A 1 298 ? -22.590 3.624 -28.497 1.00 66.88 298 LEU A C 1
ATOM 2380 O O . LEU A 1 298 ? -23.604 3.418 -27.827 1.00 66.88 298 LEU A O 1
ATOM 2384 N N . SER A 1 299 ? -21.482 2.887 -28.383 1.00 68.31 299 SER A N 1
ATOM 2385 C CA . SER A 1 299 ? -21.356 1.762 -27.451 1.00 68.31 299 SER A CA 1
ATOM 2386 C C . SER A 1 299 ? -21.696 2.203 -26.028 1.00 68.31 299 SER A C 1
ATOM 2388 O O . SER A 1 299 ? -21.045 3.091 -25.477 1.00 68.31 299 SER A O 1
ATOM 2390 N N . ASN A 1 300 ? -22.726 1.594 -25.443 1.00 73.31 300 ASN A N 1
ATOM 2391 C CA . ASN A 1 300 ? -23.154 1.867 -24.078 1.00 73.31 300 ASN A CA 1
ATOM 2392 C C . ASN A 1 300 ? -22.216 1.149 -23.089 1.00 73.31 300 ASN A C 1
ATOM 2394 O O . ASN A 1 300 ? -21.990 -0.054 -23.243 1.00 73.31 300 ASN A O 1
ATOM 2398 N N . PRO A 1 301 ? -21.704 1.833 -22.047 1.00 72.94 301 PRO A N 1
ATOM 2399 C CA . PRO A 1 301 ? -20.883 1.195 -21.023 1.00 72.94 301 PRO A CA 1
ATOM 2400 C C . PRO A 1 301 ? -21.547 -0.014 -20.337 1.00 72.94 301 PRO A C 1
ATOM 2402 O O . PRO A 1 301 ? -20.830 -0.893 -19.871 1.00 72.94 301 PRO A O 1
ATOM 2405 N N . SER A 1 302 ? -22.888 -0.089 -20.283 1.00 69.25 302 SER A N 1
ATOM 2406 C CA . SER A 1 302 ? -23.611 -1.238 -19.698 1.00 69.25 302 SER A CA 1
ATOM 2407 C C . SER A 1 302 ? -23.541 -2.512 -20.528 1.00 69.25 302 SER A C 1
ATOM 2409 O O . SER A 1 302 ? -23.645 -3.596 -19.962 1.00 69.25 302 SER A O 1
ATOM 2411 N N . ASP A 1 303 ? -23.402 -2.384 -21.846 1.00 67.94 303 ASP A N 1
ATOM 2412 C CA . ASP A 1 303 ? -23.427 -3.531 -22.757 1.00 67.94 303 ASP A CA 1
ATOM 2413 C C . ASP A 1 303 ? -22.040 -4.181 -22.881 1.00 67.94 303 ASP A C 1
ATOM 2415 O O . ASP A 1 303 ? -21.926 -5.330 -23.300 1.00 67.94 303 ASP A O 1
ATOM 2419 N N . GLU A 1 304 ? -20.989 -3.450 -22.496 1.00 67.00 304 GLU A N 1
ATOM 2420 C CA . GLU A 1 304 ? -19.590 -3.848 -22.675 1.00 67.00 304 GLU A CA 1
ATOM 2421 C C . GLU A 1 304 ? -18.874 -4.166 -21.349 1.00 67.00 304 GLU A C 1
ATOM 2423 O O . GLU A 1 304 ? -17.941 -4.962 -21.341 1.00 67.00 304 GLU A O 1
ATOM 2428 N N . ILE A 1 305 ? -19.304 -3.574 -20.227 1.00 71.62 305 ILE A N 1
ATOM 2429 C CA . ILE A 1 305 ? -18.685 -3.779 -18.907 1.00 71.62 305 ILE A CA 1
ATOM 2430 C C . ILE A 1 305 ? -19.641 -4.592 -18.025 1.00 71.62 305 ILE A C 1
ATOM 2432 O O . ILE A 1 305 ? -20.558 -4.042 -17.406 1.00 71.62 305 ILE A O 1
ATOM 2436 N N . ASP A 1 306 ? -19.415 -5.906 -17.931 1.00 69.56 306 ASP A N 1
ATOM 2437 C CA . ASP A 1 306 ? -20.234 -6.805 -17.107 1.00 69.56 306 ASP A CA 1
ATOM 2438 C C . ASP A 1 306 ? -19.633 -6.974 -15.704 1.00 69.56 306 ASP A C 1
ATOM 2440 O O . ASP A 1 306 ? -18.876 -7.902 -15.400 1.00 69.56 306 ASP A O 1
ATOM 2444 N N . LEU A 1 307 ? -20.040 -6.084 -14.797 1.00 66.44 307 LEU A N 1
ATOM 2445 C CA . LEU A 1 307 ? -19.654 -6.147 -13.386 1.00 66.44 307 LEU A CA 1
ATOM 2446 C C . LEU A 1 307 ? -20.033 -7.479 -12.719 1.00 66.44 307 LEU A C 1
ATOM 2448 O O . LEU A 1 307 ? -19.315 -7.931 -11.828 1.00 66.44 307 LEU A O 1
ATOM 2452 N N . ASN A 1 308 ? -21.121 -8.135 -13.133 1.00 67.31 308 ASN A N 1
ATOM 2453 C CA . ASN A 1 308 ? -21.567 -9.380 -12.500 1.00 67.31 308 ASN A CA 1
ATOM 2454 C C . ASN A 1 308 ? -20.637 -10.550 -12.838 1.00 67.31 308 ASN A C 1
ATOM 2456 O O . ASN A 1 308 ? -20.457 -11.456 -12.022 1.00 67.31 308 ASN A O 1
ATOM 2460 N N . ARG A 1 309 ? -20.003 -10.513 -14.014 1.00 67.94 309 ARG A N 1
ATOM 2461 C CA . ARG A 1 309 ? -18.965 -11.470 -14.407 1.00 67.94 309 ARG A CA 1
ATOM 2462 C C . ARG A 1 309 ? -17.689 -11.300 -13.580 1.00 67.94 309 ARG A C 1
ATOM 2464 O O . ARG A 1 309 ? -17.067 -12.298 -13.227 1.00 67.94 309 ARG A O 1
ATOM 2471 N N . ILE A 1 310 ? -17.326 -10.063 -13.242 1.00 66.81 310 ILE A N 1
ATOM 2472 C CA . ILE A 1 310 ? -16.118 -9.735 -12.464 1.00 66.81 310 ILE A CA 1
ATOM 2473 C C . ILE A 1 310 ? -16.319 -10.001 -10.957 1.00 66.81 310 ILE A C 1
ATOM 2475 O O . ILE A 1 310 ? -15.376 -10.355 -10.249 1.00 66.81 310 ILE A O 1
ATOM 2479 N N . LEU A 1 311 ? -17.552 -9.882 -10.455 1.00 66.75 311 LEU A N 1
ATOM 2480 C CA . LEU A 1 311 ? -17.889 -9.970 -9.027 1.00 66.75 311 LEU A CA 1
ATOM 2481 C C . LEU A 1 311 ? -18.146 -11.390 -8.495 1.00 66.75 311 LEU A C 1
ATOM 2483 O O . LEU A 1 311 ? -18.468 -11.533 -7.320 1.00 66.75 311 LEU A O 1
ATOM 2487 N N . LYS A 1 312 ? -18.021 -12.441 -9.313 1.00 65.94 312 LYS A N 1
ATOM 2488 C CA . LYS A 1 312 ? -18.518 -13.786 -8.964 1.00 65.94 312 LYS A CA 1
ATOM 2489 C C . LYS A 1 312 ? -17.865 -14.429 -7.722 1.00 65.94 312 LYS A C 1
ATOM 2491 O O . LYS A 1 312 ? -18.489 -15.297 -7.122 1.00 65.94 312 LYS A O 1
ATOM 2496 N N . ASP A 1 313 ? -16.691 -13.951 -7.300 1.00 57.22 313 ASP A N 1
ATOM 2497 C CA . ASP A 1 313 ? -15.919 -14.499 -6.174 1.00 57.22 313 ASP A CA 1
ATOM 2498 C C . ASP A 1 313 ? -15.537 -13.422 -5.137 1.00 57.22 313 ASP A C 1
ATOM 2500 O O . ASP A 1 313 ? -14.366 -13.070 -5.014 1.00 57.22 313 ASP A O 1
ATOM 2504 N N . THR A 1 314 ? -16.486 -12.808 -4.424 1.00 55.06 314 THR A N 1
ATOM 2505 C CA . THR A 1 314 ? -16.187 -11.755 -3.423 1.00 55.06 314 THR A CA 1
ATOM 2506 C C . THR A 1 314 ? -15.686 -12.327 -2.094 1.00 55.06 314 THR A C 1
ATOM 2508 O O . THR A 1 314 ? -16.362 -13.149 -1.477 1.00 55.06 314 THR A O 1
ATOM 2511 N N . SER A 1 315 ? -14.534 -11.848 -1.619 1.00 54.97 315 SER A N 1
ATOM 2512 C CA . SER A 1 315 ? -14.054 -12.043 -0.246 1.00 54.97 315 SER A CA 1
ATOM 2513 C C . SER A 1 315 ? -14.476 -10.853 0.630 1.00 54.97 315 SER A C 1
ATOM 2515 O O . SER A 1 315 ? -14.502 -9.711 0.179 1.00 54.97 315 SER A O 1
ATOM 2517 N N . THR A 1 316 ? -14.869 -11.115 1.881 1.00 54.91 316 THR A N 1
ATOM 2518 C CA . THR A 1 316 ? -15.418 -10.106 2.815 1.00 54.91 316 THR A CA 1
ATOM 2519 C C . THR A 1 316 ? -14.368 -9.436 3.705 1.00 54.91 316 THR A C 1
ATOM 2521 O O . THR A 1 316 ? -14.709 -8.538 4.468 1.00 54.91 316 THR A O 1
ATOM 2524 N N . GLU A 1 317 ? -13.114 -9.889 3.652 1.00 51.19 317 GLU A N 1
ATOM 2525 C CA . GLU A 1 317 ? -12.051 -9.481 4.586 1.00 51.19 317 GLU A CA 1
ATOM 2526 C C . GLU A 1 317 ? -11.168 -8.332 4.078 1.00 51.19 317 GLU A C 1
ATOM 2528 O O . GLU A 1 317 ? -10.456 -7.709 4.860 1.00 51.19 317 GLU A O 1
ATOM 2533 N N . ILE A 1 318 ? -11.219 -8.032 2.780 1.00 60.59 318 ILE A N 1
ATOM 2534 C CA . ILE A 1 318 ? -10.431 -6.980 2.125 1.00 60.59 318 ILE A CA 1
ATOM 2535 C C . ILE A 1 318 ? -11.407 -5.958 1.548 1.00 60.59 318 ILE A C 1
ATOM 2537 O O . ILE A 1 318 ? -12.505 -6.341 1.146 1.00 60.59 318 ILE A O 1
ATOM 2541 N N . ASP A 1 319 ? -11.014 -4.678 1.509 1.00 61.66 319 ASP A N 1
ATOM 2542 C CA . ASP A 1 319 ? -11.803 -3.610 0.884 1.00 61.66 319 ASP A CA 1
ATOM 2543 C C . ASP A 1 319 ? -12.310 -4.072 -0.493 1.00 61.66 319 ASP A C 1
ATOM 2545 O O . ASP A 1 319 ? -11.512 -4.244 -1.422 1.00 61.66 319 ASP A O 1
ATOM 2549 N N . PRO A 1 320 ? -13.623 -4.317 -0.637 1.00 66.12 320 PRO A N 1
ATOM 2550 C CA . PRO A 1 320 ? -14.130 -5.029 -1.792 1.00 66.12 320 PRO A CA 1
ATOM 2551 C C . PRO A 1 320 ? -13.974 -4.163 -3.042 1.00 66.12 320 PRO A C 1
ATOM 2553 O O . PRO A 1 320 ? -14.315 -2.974 -3.029 1.00 66.12 320 PRO A O 1
ATOM 2556 N N . PHE A 1 321 ? -13.542 -4.775 -4.152 1.00 68.81 321 PHE A N 1
ATOM 2557 C CA . PHE A 1 321 ? -13.471 -4.176 -5.495 1.00 68.81 321 PHE A CA 1
ATOM 2558 C C . PHE A 1 321 ? -14.701 -3.319 -5.857 1.00 68.81 321 PHE A C 1
ATOM 2560 O O . PHE A 1 321 ? -14.614 -2.322 -6.577 1.00 68.81 321 PHE A O 1
ATOM 2567 N N . GLU A 1 322 ? -15.867 -3.668 -5.325 1.00 68.44 322 GLU A N 1
ATOM 2568 C CA . GLU A 1 322 ? -17.127 -2.958 -5.510 1.00 68.44 322 GLU A CA 1
ATOM 2569 C C . GLU A 1 322 ? -17.110 -1.486 -5.048 1.00 68.44 322 GLU A C 1
ATOM 2571 O O . GLU A 1 322 ? -17.740 -0.634 -5.683 1.00 68.44 322 GLU A O 1
ATOM 2576 N N . PHE A 1 323 ? -16.375 -1.155 -3.979 1.00 72.62 323 PHE A N 1
ATOM 2577 C CA . PHE A 1 323 ? -16.360 0.198 -3.412 1.00 72.62 323 PHE A CA 1
ATOM 2578 C C . PHE A 1 323 ? -15.666 1.214 -4.331 1.00 72.62 323 PHE A C 1
ATOM 2580 O O . PHE A 1 323 ? -16.046 2.383 -4.380 1.00 72.62 323 PHE A O 1
ATOM 2587 N N . THR A 1 324 ? -14.674 0.767 -5.101 1.00 72.31 324 THR A N 1
ATOM 2588 C CA . THR A 1 324 ? -13.887 1.615 -6.008 1.00 72.31 324 THR A CA 1
ATOM 2589 C C . THR A 1 324 ? -14.381 1.546 -7.454 1.00 72.31 324 THR A C 1
ATOM 2591 O O . THR A 1 324 ? -14.381 2.562 -8.152 1.00 72.31 324 THR A O 1
ATOM 2594 N N . SER A 1 325 ? -14.876 0.389 -7.902 1.00 75.75 325 SER A N 1
ATOM 2595 C CA . SER A 1 325 ? -15.371 0.194 -9.272 1.00 75.75 325 SER A CA 1
ATOM 2596 C C . SER A 1 325 ? -16.711 0.888 -9.546 1.00 75.75 325 SER A C 1
ATOM 2598 O O . SER A 1 325 ? -16.880 1.485 -10.612 1.00 75.75 325 SER A O 1
ATOM 2600 N N . ARG A 1 326 ? -17.653 0.901 -8.588 1.00 77.88 326 ARG A N 1
ATOM 2601 C CA . ARG A 1 326 ? -18.979 1.527 -8.772 1.00 77.88 326 ARG A CA 1
ATOM 2602 C C . ARG A 1 326 ? -18.917 3.046 -9.023 1.00 77.88 326 ARG A C 1
ATOM 2604 O O . ARG A 1 326 ? -19.560 3.504 -9.972 1.00 77.88 326 ARG A O 1
ATOM 2611 N N . PRO A 1 327 ? -18.162 3.854 -8.247 1.00 80.31 327 PRO A N 1
ATOM 2612 C CA . PRO A 1 327 ? -18.024 5.286 -8.523 1.00 80.31 327 PRO A CA 1
ATOM 2613 C C . PRO A 1 327 ? -17.341 5.576 -9.863 1.00 80.31 327 PRO A C 1
ATOM 2615 O O . PRO A 1 327 ? -17.747 6.499 -10.572 1.00 80.31 327 PRO A O 1
ATOM 2618 N N . LEU A 1 328 ? -16.330 4.781 -10.233 1.00 78.38 328 LEU A N 1
ATOM 2619 C CA . LEU A 1 328 ? -15.636 4.921 -11.514 1.00 78.38 328 LEU A CA 1
ATOM 2620 C C . LEU A 1 328 ? -16.581 4.654 -12.684 1.00 78.38 328 LEU A C 1
ATOM 2622 O O . LEU A 1 328 ? -16.674 5.483 -13.588 1.00 78.38 328 LEU A O 1
ATOM 2626 N N . LEU A 1 329 ? -17.348 3.566 -12.628 1.00 80.56 329 LEU A N 1
ATOM 2627 C CA . LEU A 1 329 ? -18.320 3.249 -13.666 1.00 80.56 329 LEU A CA 1
ATOM 2628 C C . LEU A 1 329 ? -19.425 4.316 -13.751 1.00 80.56 329 LEU A C 1
ATOM 2630 O O . LEU A 1 329 ? -19.800 4.726 -14.845 1.00 80.56 329 LEU A O 1
ATOM 2634 N N . SER A 1 330 ? -19.887 4.854 -12.616 1.00 82.00 330 SER A N 1
ATOM 2635 C CA . SER A 1 330 ? -20.831 5.983 -12.598 1.00 82.00 330 SER A CA 1
ATOM 2636 C C . SER A 1 330 ? -20.290 7.209 -13.344 1.00 82.00 330 SER A C 1
ATOM 2638 O O . SER A 1 330 ? -21.033 7.869 -14.072 1.00 82.00 330 SER A O 1
ATOM 2640 N N . ASN A 1 331 ? -18.996 7.504 -13.212 1.00 81.69 331 ASN A N 1
ATOM 2641 C CA . ASN A 1 331 ? -18.366 8.592 -13.957 1.00 81.69 331 ASN A CA 1
ATOM 2642 C C . ASN A 1 331 ? -18.236 8.271 -15.453 1.00 81.69 331 ASN A C 1
ATOM 2644 O O . ASN A 1 331 ? -18.457 9.160 -16.273 1.00 81.69 331 ASN A O 1
ATOM 2648 N N . VAL A 1 332 ? -17.954 7.017 -15.822 1.00 82.44 332 VAL A N 1
ATOM 2649 C CA . VAL A 1 332 ? -17.956 6.572 -17.227 1.00 82.44 332 VAL A CA 1
ATOM 2650 C C . VAL A 1 332 ? -19.348 6.740 -17.849 1.00 82.44 332 VAL A C 1
ATOM 2652 O O . VAL A 1 332 ? -19.451 7.299 -18.938 1.00 82.44 332 VAL A O 1
ATOM 2655 N N . TYR A 1 333 ? -20.421 6.380 -17.137 1.00 82.94 333 TYR A N 1
ATOM 2656 C CA . TYR A 1 333 ? -21.798 6.614 -17.590 1.00 82.94 333 TYR A CA 1
ATOM 2657 C C . TYR A 1 333 ? -22.124 8.095 -17.768 1.00 82.94 333 TYR A C 1
ATOM 2659 O O . TYR A 1 333 ? -22.703 8.488 -18.779 1.00 82.94 333 TYR A O 1
ATOM 2667 N N . LYS A 1 334 ? -21.736 8.947 -16.812 1.00 83.12 334 LYS A N 1
ATOM 2668 C CA . LYS A 1 334 ? -21.933 10.400 -16.939 1.00 83.12 334 LYS A CA 1
ATOM 2669 C C . L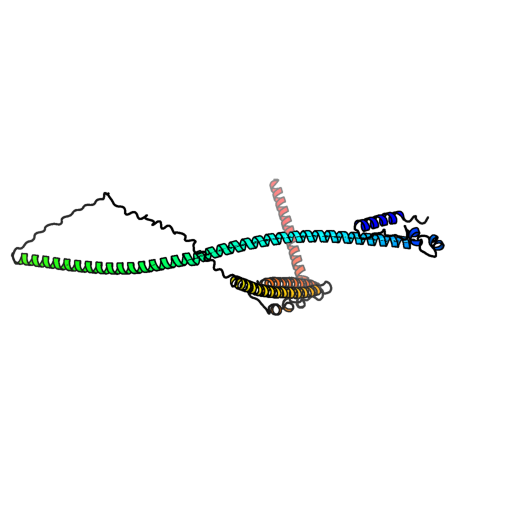YS A 1 334 ? -21.208 10.949 -18.164 1.00 83.12 334 LYS A C 1
ATOM 2671 O O . LYS A 1 334 ? -21.797 11.712 -18.921 1.00 83.12 334 LYS A O 1
ATOM 2676 N N . ASN A 1 335 ? -19.968 10.520 -18.387 1.00 81.75 335 ASN A N 1
ATOM 2677 C CA . ASN A 1 335 ? -19.194 10.917 -19.559 1.00 81.75 335 ASN A CA 1
ATOM 2678 C C . ASN A 1 335 ? -19.848 10.442 -20.859 1.00 81.75 335 ASN A C 1
ATOM 2680 O O . ASN A 1 335 ? -19.950 11.231 -21.793 1.00 81.75 335 ASN A O 1
ATOM 2684 N N . TYR A 1 336 ? -20.348 9.205 -20.905 1.00 83.12 336 TYR A N 1
ATOM 2685 C CA . TYR A 1 336 ? -21.127 8.703 -22.037 1.00 83.12 336 TYR A CA 1
ATOM 2686 C C . TYR A 1 336 ? -22.343 9.596 -22.320 1.00 83.12 336 TYR A C 1
ATOM 2688 O O . TYR A 1 336 ? -22.517 10.038 -23.450 1.00 83.12 336 TYR A O 1
ATOM 2696 N N . HIS A 1 337 ? -23.137 9.949 -21.304 1.00 81.25 337 HIS A N 1
ATOM 2697 C CA . HIS A 1 337 ? -24.306 10.815 -21.485 1.00 81.25 337 HIS A CA 1
ATOM 2698 C C . HIS A 1 337 ? -23.947 12.235 -21.928 1.00 81.25 337 HIS A C 1
ATOM 2700 O O . HIS A 1 337 ? -24.641 12.799 -22.772 1.00 81.25 337 HIS A O 1
ATOM 2706 N N . TYR A 1 338 ? -22.864 12.814 -21.403 1.00 82.62 338 TYR A N 1
ATOM 2707 C CA . TYR A 1 338 ? -22.400 14.128 -21.847 1.00 82.62 338 TYR A CA 1
ATOM 2708 C C . TYR A 1 338 ? -21.936 14.101 -23.299 1.00 82.62 338 TYR A C 1
ATOM 2710 O O . TYR A 1 338 ? -22.303 14.982 -24.071 1.00 82.62 338 TYR A O 1
ATOM 2718 N N . VAL A 1 339 ? -21.170 13.084 -23.690 1.00 79.88 339 VAL A N 1
ATOM 2719 C CA . VAL A 1 339 ? -20.698 12.942 -25.070 1.00 79.88 339 VAL A CA 1
ATOM 2720 C C . VAL A 1 339 ? -21.860 12.639 -26.014 1.00 79.88 339 VAL A C 1
ATOM 2722 O O . VAL A 1 339 ? -21.955 13.274 -27.058 1.00 79.88 339 VAL A O 1
ATOM 2725 N N . SER A 1 340 ? -22.791 11.765 -25.628 1.00 77.50 340 SER A N 1
ATOM 2726 C CA . SER A 1 340 ? -24.023 11.505 -26.381 1.00 77.50 340 SER A CA 1
ATOM 2727 C C . SER A 1 340 ? -24.837 12.783 -26.577 1.00 77.50 340 SER A C 1
ATOM 2729 O O . SER A 1 340 ? -25.211 13.094 -27.701 1.00 77.50 340 SER A O 1
ATOM 2731 N N . GLY A 1 341 ? -25.048 13.571 -25.518 1.00 76.81 341 GLY A N 1
ATOM 2732 C CA . GLY A 1 341 ? -25.776 14.837 -25.608 1.00 76.81 341 GLY A CA 1
ATOM 2733 C C . GLY A 1 341 ? -25.072 15.875 -26.488 1.00 76.81 341 GLY A C 1
ATOM 2734 O O . GLY A 1 341 ? -25.731 16.624 -27.206 1.00 76.81 341 GLY A O 1
ATOM 2735 N N . LEU A 1 342 ? -23.735 15.904 -26.483 1.00 75.62 342 LEU A N 1
ATOM 2736 C CA . LEU A 1 342 ? -22.954 16.749 -27.391 1.00 75.62 342 LEU A CA 1
ATOM 2737 C C . LEU A 1 342 ? -23.070 16.289 -28.848 1.00 75.62 342 LEU A C 1
ATOM 2739 O O . LEU A 1 342 ? -23.171 17.134 -29.735 1.00 75.62 342 LEU A O 1
ATOM 2743 N N . ILE A 1 343 ? -23.081 14.978 -29.099 1.00 73.25 343 ILE A N 1
ATOM 2744 C CA . ILE A 1 343 ? -23.288 14.409 -30.437 1.00 73.25 343 ILE A CA 1
ATOM 2745 C C . ILE A 1 343 ? -24.698 14.719 -30.933 1.00 73.25 343 ILE A C 1
ATOM 2747 O O . ILE A 1 343 ? -24.837 15.155 -32.067 1.00 73.25 343 ILE A O 1
ATOM 2751 N N . ASP A 1 344 ? -25.726 14.578 -30.097 1.00 71.38 344 ASP A N 1
ATOM 2752 C CA . ASP A 1 344 ? -27.105 14.929 -30.455 1.00 71.38 344 ASP A CA 1
ATOM 2753 C C . ASP A 1 344 ? -27.247 16.423 -30.781 1.00 71.38 344 ASP A C 1
ATOM 2755 O O . ASP A 1 344 ? -27.911 16.809 -31.747 1.00 71.38 344 ASP A O 1
ATOM 2759 N N . LEU A 1 345 ? -26.566 17.291 -30.029 1.00 72.62 345 LEU A N 1
ATOM 2760 C CA . LEU A 1 345 ? -26.536 18.726 -30.306 1.00 72.62 345 LEU A CA 1
ATOM 2761 C C . LEU A 1 345 ? -25.786 19.029 -31.615 1.00 72.62 345 LEU A C 1
ATOM 2763 O O . LEU A 1 345 ? -26.262 19.814 -32.437 1.00 72.62 345 LEU A O 1
ATOM 2767 N N . ALA A 1 346 ? -24.659 18.365 -31.867 1.00 68.69 346 ALA A N 1
ATOM 2768 C CA . ALA A 1 346 ? -23.921 18.480 -33.125 1.00 68.69 346 ALA A CA 1
ATOM 2769 C C . ALA A 1 346 ? -24.723 17.942 -34.328 1.00 68.69 346 ALA A C 1
ATOM 2771 O O . ALA A 1 346 ? -24.748 18.565 -35.387 1.00 68.69 346 ALA A O 1
ATOM 2772 N N . ALA A 1 347 ? -25.435 16.828 -34.163 1.00 65.19 347 ALA A N 1
ATOM 2773 C CA . ALA A 1 347 ? -26.294 16.239 -35.183 1.00 65.19 347 ALA A CA 1
ATOM 2774 C C . ALA A 1 347 ? -27.517 17.123 -35.473 1.00 65.19 347 ALA A C 1
ATOM 2776 O O . ALA A 1 347 ? -27.850 17.340 -36.635 1.00 65.19 347 ALA A O 1
ATOM 2777 N N . SER A 1 348 ? -28.149 17.700 -34.445 1.00 63.41 348 SER A N 1
ATOM 2778 C CA . SER A 1 348 ? -29.284 18.622 -34.613 1.00 63.41 348 SER A CA 1
ATOM 2779 C C . SER A 1 348 ? -28.888 19.944 -35.284 1.00 63.41 348 SER A C 1
ATOM 2781 O O . SER A 1 348 ? -29.640 20.468 -36.104 1.00 63.41 348 SER A O 1
ATOM 2783 N N . THR A 1 349 ? -27.688 20.458 -35.005 1.00 60.53 349 THR A N 1
ATOM 2784 C CA . THR A 1 349 ? -27.155 21.671 -35.650 1.00 60.53 349 THR A CA 1
ATOM 2785 C C . THR A 1 349 ? -26.712 21.429 -37.093 1.00 60.53 349 THR A C 1
ATOM 2787 O O . THR A 1 349 ? -26.916 22.306 -37.932 1.00 60.53 349 THR A O 1
ATOM 2790 N N . LEU A 1 350 ? -26.194 20.237 -37.423 1.00 57.38 350 LEU A N 1
ATOM 2791 C CA . LEU A 1 350 ? -25.950 19.835 -38.814 1.00 57.38 350 LEU A CA 1
ATOM 2792 C C . LEU A 1 350 ? -27.261 19.614 -39.587 1.00 57.38 350 LEU A C 1
ATOM 2794 O O . LEU A 1 350 ? -27.402 20.114 -40.702 1.00 57.38 350 LEU A O 1
ATOM 2798 N N . ALA A 1 351 ? -28.238 18.922 -38.993 1.00 52.41 351 ALA A N 1
ATOM 2799 C CA . ALA A 1 351 ? -29.545 18.682 -39.609 1.00 52.41 351 ALA A CA 1
ATOM 2800 C C . ALA A 1 351 ? -30.339 19.985 -39.831 1.00 52.41 351 ALA A C 1
ATOM 2802 O O . ALA A 1 351 ? -31.061 20.110 -40.820 1.00 52.41 351 ALA A O 1
ATOM 2803 N N . GLY A 1 352 ? -30.153 20.988 -38.965 1.00 47.19 352 GLY A N 1
ATOM 2804 C CA . GLY A 1 352 ? -30.731 22.327 -39.112 1.00 47.19 352 GLY A CA 1
ATOM 2805 C C . GLY A 1 352 ? -30.137 23.172 -40.247 1.00 47.19 352 GLY A C 1
ATOM 2806 O O . GLY A 1 352 ? -30.706 24.207 -40.584 1.00 47.19 352 GLY A O 1
ATOM 2807 N N . HIS A 1 353 ? -29.020 22.760 -40.858 1.00 46.50 353 HIS A N 1
ATOM 2808 C CA . HIS A 1 353 ? -28.421 23.466 -41.998 1.00 46.50 353 HIS A CA 1
ATOM 2809 C C . HIS A 1 353 ? -28.850 22.915 -43.367 1.00 46.50 353 HIS A C 1
ATOM 2811 O O . HIS A 1 353 ? -28.715 23.621 -44.366 1.00 46.50 353 HIS A O 1
ATOM 2817 N N . GLU A 1 354 ? -29.401 21.698 -43.435 1.00 47.72 354 GLU A N 1
ATOM 2818 C CA . GLU A 1 354 ? -29.729 21.039 -44.712 1.00 47.72 354 GLU A CA 1
ATOM 2819 C C . GLU A 1 354 ? -31.233 20.971 -45.042 1.00 47.72 354 GLU A C 1
ATOM 2821 O O . GLU A 1 354 ? -31.589 20.671 -46.182 1.00 47.72 354 GLU A O 1
ATOM 2826 N N . GLN A 1 355 ? -32.136 21.336 -44.123 1.00 40.28 355 GLN A N 1
ATOM 2827 C CA . GLN A 1 355 ? -33.567 21.496 -44.426 1.00 40.28 355 GLN A CA 1
ATOM 2828 C C . GLN A 1 355 ? -34.021 22.945 -44.233 1.00 40.28 355 GLN A C 1
ATOM 2830 O O . GLN A 1 355 ? -34.229 23.430 -43.125 1.00 40.28 355 GLN A O 1
ATOM 2835 N N . GLY A 1 356 ? -34.185 23.655 -45.349 1.00 49.84 356 GLY A N 1
ATOM 2836 C CA . GLY A 1 356 ? -34.732 25.002 -45.351 1.00 49.84 356 GLY A CA 1
ATOM 2837 C C . GLY A 1 356 ? -36.187 25.038 -44.888 1.00 49.84 356 GLY A C 1
ATOM 2838 O O . GLY A 1 356 ? -37.031 24.476 -45.565 1.00 49.84 356 GLY A O 1
ATOM 2839 N N . THR A 1 357 ? -36.454 25.767 -43.801 1.00 46.12 357 THR A N 1
ATOM 2840 C CA . THR A 1 357 ? -37.667 26.567 -43.514 1.00 46.12 357 THR A CA 1
ATOM 2841 C C . THR A 1 357 ? -37.479 27.226 -42.140 1.00 46.12 357 THR A C 1
ATOM 2843 O O . THR A 1 357 ? -37.552 26.546 -41.128 1.00 46.12 357 THR A O 1
ATOM 2846 N N . SER A 1 358 ? -37.136 28.514 -42.055 1.00 44.28 358 SER A N 1
ATOM 2847 C CA . SER A 1 358 ? -38.040 29.531 -41.486 1.00 44.28 358 SER A CA 1
ATOM 2848 C C . SER A 1 358 ? -37.405 30.921 -41.671 1.00 44.28 358 SER A C 1
ATOM 2850 O O . SER A 1 358 ? -36.787 31.480 -40.775 1.00 44.28 358 SER A O 1
ATOM 2852 N N . LYS A 1 359 ? -37.535 31.509 -42.869 1.00 55.69 359 LYS A N 1
ATOM 2853 C CA . LYS A 1 359 ? -37.189 32.929 -43.103 1.00 55.69 359 LYS A CA 1
ATOM 2854 C C . LYS A 1 359 ? -38.157 33.899 -42.404 1.00 55.69 359 LYS A C 1
ATOM 2856 O O . LYS A 1 359 ? -37.987 35.105 -42.516 1.00 55.69 359 LYS A O 1
ATOM 2861 N N . THR A 1 360 ? -39.199 33.398 -41.748 1.00 54.56 360 THR A N 1
ATOM 2862 C CA . THR A 1 360 ? -40.277 34.199 -41.160 1.00 54.56 360 THR A CA 1
ATOM 2863 C C . THR A 1 360 ? -39.960 34.660 -39.739 1.00 54.56 360 THR A C 1
ATOM 2865 O O . THR A 1 360 ? -40.148 35.836 -39.451 1.00 54.56 360 THR A O 1
ATOM 2868 N N . GLU A 1 361 ? -39.395 33.806 -38.880 1.00 55.72 361 GLU A N 1
ATOM 2869 C CA . GLU A 1 361 ? -39.081 34.203 -37.494 1.00 55.72 361 GLU A CA 1
ATOM 2870 C C . GLU A 1 361 ? -37.861 35.132 -37.406 1.00 55.72 361 GLU A C 1
ATOM 2872 O O . GLU A 1 361 ? -37.876 36.116 -36.662 1.00 55.72 361 GLU A O 1
ATOM 2877 N N . ASP A 1 362 ? -36.844 34.903 -38.239 1.00 58.44 362 ASP A N 1
ATOM 2878 C CA . ASP A 1 362 ? -35.683 35.796 -38.323 1.00 58.44 362 ASP A CA 1
ATOM 2879 C C . ASP A 1 362 ? -36.044 37.167 -38.913 1.00 58.44 362 ASP A C 1
ATOM 2881 O O . ASP A 1 362 ? -35.449 38.177 -38.549 1.00 58.44 362 ASP A O 1
ATOM 2885 N N . ASN A 1 363 ? -37.042 37.249 -39.797 1.00 60.00 363 ASN A N 1
ATOM 2886 C CA . ASN A 1 363 ? -37.445 38.528 -40.382 1.00 60.00 363 ASN A CA 1
ATOM 2887 C C . ASN A 1 363 ? -38.335 39.341 -39.424 1.00 60.00 363 ASN A C 1
ATOM 2889 O O . ASN A 1 363 ? -38.167 40.557 -39.331 1.00 60.00 363 ASN A O 1
ATOM 2893 N N . ASP A 1 364 ? -39.202 38.685 -38.646 1.00 63.78 364 ASP A N 1
ATOM 2894 C CA . ASP A 1 364 ? -40.019 39.340 -37.613 1.00 63.78 364 ASP A CA 1
ATOM 2895 C C . ASP A 1 364 ? -39.167 39.865 -36.449 1.00 63.78 364 ASP A C 1
ATOM 2897 O O . ASP A 1 364 ? -39.392 40.972 -35.946 1.00 63.78 364 ASP A O 1
ATOM 2901 N N . THR A 1 365 ? -38.148 39.109 -36.033 1.00 70.50 365 THR A N 1
ATOM 2902 C CA . THR A 1 365 ? -37.193 39.564 -35.011 1.00 70.50 365 THR A CA 1
ATOM 2903 C C . THR A 1 365 ? -36.316 40.704 -35.532 1.00 70.50 365 THR A C 1
ATOM 2905 O O . THR A 1 365 ? -36.136 41.706 -34.836 1.00 70.50 365 THR A O 1
ATOM 2908 N N . LEU A 1 366 ? -35.857 40.637 -36.786 1.00 72.81 366 LEU A N 1
ATOM 2909 C CA . LEU A 1 366 ? -35.110 41.722 -37.429 1.00 72.81 366 LEU A CA 1
ATOM 2910 C C . LEU A 1 366 ? -35.956 42.997 -37.600 1.00 72.81 366 LEU A C 1
ATOM 2912 O O . LEU A 1 366 ? -35.439 44.110 -37.464 1.00 72.81 366 LEU A O 1
ATOM 2916 N N . GLN A 1 367 ? -37.252 42.862 -37.888 1.00 73.31 367 GLN A N 1
ATOM 2917 C CA . GLN A 1 367 ? -38.160 43.996 -38.047 1.00 73.31 367 GLN A CA 1
ATOM 2918 C C . GLN A 1 367 ? -38.465 44.671 -36.703 1.00 73.31 367 GLN A C 1
ATOM 2920 O O . GLN A 1 367 ? -38.387 45.899 -36.626 1.00 73.31 367 GLN A O 1
ATOM 2925 N N . LYS A 1 368 ? -38.678 43.896 -35.628 1.00 78.69 368 LYS A N 1
ATOM 2926 C CA . LYS A 1 368 ? -38.790 44.432 -34.258 1.00 78.69 368 LYS A CA 1
ATOM 2927 C C . LYS A 1 368 ? -37.533 45.186 -33.833 1.00 78.69 368 LYS A C 1
ATOM 2929 O O . LYS A 1 368 ? -37.629 46.314 -33.361 1.00 78.69 368 LYS A O 1
ATOM 2934 N N . LEU A 1 369 ? -36.352 44.622 -34.090 1.00 80.31 369 LEU A N 1
ATOM 2935 C CA . LEU A 1 369 ? -35.083 45.282 -33.770 1.00 80.31 369 LEU A CA 1
ATOM 2936 C C . LEU A 1 369 ? -34.885 46.587 -34.558 1.00 80.31 369 LEU A C 1
ATOM 2938 O O . LEU A 1 369 ? -34.335 47.552 -34.029 1.00 80.31 369 LEU A O 1
ATOM 2942 N N . LYS A 1 370 ? -35.360 46.667 -35.808 1.00 83.19 370 LYS A N 1
ATOM 2943 C CA . LYS A 1 370 ? -35.344 47.921 -36.583 1.00 83.19 370 LYS A CA 1
ATOM 2944 C C . LYS A 1 370 ? -36.301 48.974 -36.023 1.00 83.19 370 LYS A C 1
ATOM 2946 O O . LYS A 1 370 ? -35.943 50.153 -36.004 1.00 83.19 370 LYS A O 1
ATOM 2951 N N . GLU A 1 371 ? -37.491 48.577 -35.581 1.00 85.19 371 GLU A N 1
ATOM 2952 C CA . GLU A 1 371 ? -38.454 49.492 -34.959 1.00 85.19 371 GLU A CA 1
ATOM 2953 C C . GLU A 1 371 ? -37.954 50.017 -33.609 1.00 85.19 371 GLU A C 1
ATOM 2955 O O . GLU A 1 371 ? -37.999 51.227 -33.377 1.00 85.19 371 GLU A O 1
ATOM 2960 N N . GLU A 1 372 ? -37.383 49.153 -32.768 1.00 83.62 372 GLU A N 1
ATOM 2961 C CA . GLU A 1 372 ? -36.781 49.546 -31.489 1.00 83.62 372 GLU A CA 1
ATOM 2962 C C . GLU A 1 372 ? -35.595 50.496 -31.683 1.00 83.62 372 GLU A C 1
ATOM 2964 O O . GLU A 1 372 ? -35.497 51.520 -31.005 1.00 83.62 372 GLU A O 1
ATOM 2969 N N . ASN A 1 373 ? -34.730 50.229 -32.663 1.00 85.19 373 ASN A N 1
ATOM 2970 C CA . ASN A 1 373 ? -33.592 51.099 -32.954 1.00 85.19 373 ASN A CA 1
ATOM 2971 C C . ASN A 1 373 ? -34.047 52.479 -33.471 1.00 85.19 373 ASN A C 1
ATOM 2973 O O . ASN A 1 373 ? -33.504 53.513 -33.083 1.00 85.19 373 ASN A O 1
ATOM 2977 N N . LYS A 1 374 ? -35.118 52.528 -34.275 1.00 88.88 374 LYS A N 1
ATOM 2978 C CA . LYS A 1 374 ? -35.732 53.792 -34.713 1.00 88.88 374 LYS A CA 1
ATOM 2979 C C . LYS A 1 374 ? -36.358 54.563 -33.544 1.00 88.88 374 LYS A C 1
ATOM 2981 O O . LYS A 1 374 ? -36.219 55.784 -33.480 1.00 88.88 374 LYS A O 1
ATOM 2986 N N . ALA A 1 375 ? -37.017 53.871 -32.615 1.00 82.19 375 ALA A N 1
ATOM 2987 C CA . ALA A 1 375 ? -37.573 54.481 -31.408 1.00 82.19 375 ALA A CA 1
ATOM 2988 C C . ALA A 1 375 ? -36.471 55.054 -30.501 1.00 82.19 375 ALA A C 1
ATOM 2990 O O . ALA A 1 375 ? -36.600 56.177 -30.012 1.00 82.19 375 ALA A O 1
ATOM 2991 N N . LEU A 1 376 ? -35.356 54.334 -30.341 1.00 85.12 376 LEU A N 1
ATOM 2992 C CA . LEU A 1 376 ? -34.185 54.812 -29.605 1.00 85.12 376 LEU A CA 1
ATOM 2993 C C . LEU A 1 376 ? -33.570 56.054 -30.248 1.00 85.12 376 LEU A C 1
ATOM 2995 O O . LEU A 1 376 ? -33.271 57.007 -29.534 1.00 85.12 376 LEU A O 1
ATOM 2999 N N . TYR A 1 377 ? -33.440 56.080 -31.576 1.00 88.75 377 TYR A N 1
ATOM 3000 C CA . TYR A 1 377 ? -32.894 57.232 -32.295 1.00 88.75 377 TYR A CA 1
ATOM 3001 C C . TYR A 1 377 ? -33.764 58.484 -32.119 1.00 88.75 377 TYR A C 1
ATOM 3003 O O . TYR A 1 377 ? -33.253 59.565 -31.826 1.00 88.75 377 TYR A O 1
ATOM 3011 N N . ASN A 1 378 ? -35.088 58.330 -32.213 1.00 87.06 378 ASN A N 1
ATOM 3012 C CA . ASN A 1 378 ? -36.034 59.420 -31.975 1.00 87.06 378 ASN A CA 1
ATOM 3013 C C . ASN A 1 378 ? -35.976 59.914 -30.524 1.00 87.06 378 ASN A C 1
ATOM 3015 O O . ASN A 1 378 ? -35.928 61.120 -30.297 1.00 87.06 378 ASN A O 1
ATOM 3019 N N . ASN A 1 379 ? -35.919 59.003 -29.548 1.00 86.75 379 ASN A N 1
ATOM 3020 C CA . ASN A 1 379 ? -35.785 59.363 -28.135 1.00 86.75 379 ASN A CA 1
ATOM 3021 C C . ASN A 1 379 ? -34.473 60.103 -27.858 1.00 86.75 379 ASN A C 1
ATOM 3023 O O . ASN A 1 379 ? -34.471 61.093 -27.130 1.00 86.75 379 ASN A O 1
ATOM 3027 N N . TRP A 1 380 ? -33.372 59.670 -28.474 1.00 87.69 380 TRP A N 1
ATOM 3028 C CA . TRP A 1 380 ? -32.091 60.368 -28.404 1.00 87.69 380 TRP A CA 1
ATOM 3029 C C . TRP A 1 380 ? -32.181 61.777 -28.988 1.00 87.69 380 TRP A C 1
ATOM 3031 O O . TRP A 1 380 ? -31.723 62.736 -28.373 1.00 87.69 380 TRP A O 1
ATOM 3041 N N . GLN A 1 381 ? -32.823 61.929 -30.143 1.00 87.31 381 GLN A N 1
ATOM 3042 C CA . GLN A 1 381 ? -32.973 63.225 -30.796 1.00 87.31 381 GLN A CA 1
ATOM 3043 C C . GLN A 1 381 ? -33.897 64.169 -30.010 1.00 87.31 381 GLN A C 1
ATOM 3045 O O . GLN A 1 381 ? -33.607 65.360 -29.896 1.00 87.31 381 GLN A O 1
ATOM 3050 N N . SER A 1 382 ? -34.962 63.648 -29.398 1.00 83.31 382 SER A N 1
ATOM 3051 C CA . SER A 1 382 ? -35.811 64.392 -28.463 1.00 83.31 382 SER A CA 1
ATOM 3052 C C . SER A 1 382 ? -35.065 64.786 -27.189 1.00 83.31 382 SER A C 1
ATOM 3054 O O . SER A 1 382 ? -35.240 65.907 -26.719 1.00 83.31 382 SER A O 1
ATOM 3056 N N . ALA A 1 383 ? -34.206 63.915 -26.653 1.00 85.94 383 ALA A N 1
ATOM 3057 C CA . ALA A 1 383 ? -33.376 64.224 -25.491 1.00 85.94 383 ALA A CA 1
ATOM 3058 C C . ALA A 1 383 ? -32.340 65.314 -25.802 1.00 85.94 383 ALA A C 1
ATOM 3060 O O . ALA A 1 383 ? -32.161 66.224 -24.997 1.00 85.94 383 ALA A O 1
ATOM 3061 N N . ILE A 1 384 ? -31.716 65.273 -26.985 1.00 85.62 384 ILE A N 1
ATOM 3062 C CA . ILE A 1 384 ? -30.812 66.329 -27.465 1.00 85.62 384 ILE A CA 1
ATOM 3063 C C . ILE A 1 384 ? -31.571 67.648 -27.616 1.00 85.62 384 ILE A C 1
ATOM 3065 O O . ILE A 1 384 ? -31.106 68.672 -27.126 1.00 85.62 384 ILE A O 1
ATOM 3069 N N . LYS A 1 385 ? -32.764 67.627 -28.219 1.00 87.44 385 LYS A N 1
ATOM 3070 C CA . LYS A 1 385 ? -33.579 68.834 -28.382 1.00 87.44 385 LYS A CA 1
ATOM 3071 C C . LYS A 1 385 ? -34.014 69.423 -27.038 1.00 87.44 385 LYS A C 1
ATOM 3073 O O . LYS A 1 385 ? -33.916 70.625 -26.854 1.00 87.44 385 LYS A O 1
ATOM 3078 N N . ALA A 1 386 ? -34.411 68.587 -26.079 1.00 83.44 386 ALA A N 1
A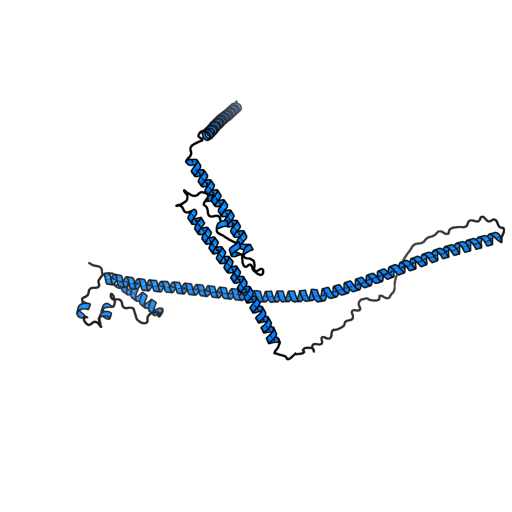TOM 3079 C CA . ALA A 1 386 ? -34.735 69.033 -24.726 1.00 83.44 386 ALA A CA 1
ATOM 3080 C C . ALA A 1 386 ? -33.516 69.628 -23.997 1.00 83.44 386 ALA A C 1
ATOM 3082 O O . ALA A 1 386 ? -33.669 70.570 -23.223 1.00 83.44 386 ALA A O 1
ATOM 3083 N N . LEU A 1 387 ? -32.313 69.100 -24.253 1.00 83.31 387 LEU A N 1
ATOM 3084 C CA . LEU A 1 387 ? -31.047 69.645 -23.758 1.00 83.31 387 LEU A CA 1
ATOM 3085 C C . LEU A 1 387 ? -30.723 71.007 -24.381 1.00 83.31 387 LEU A C 1
ATOM 3087 O O . LEU A 1 387 ? -30.324 71.921 -23.658 1.00 83.31 387 LEU A O 1
ATOM 3091 N N . ASP A 1 388 ? -30.914 71.153 -25.692 1.00 82.31 388 ASP A N 1
ATOM 3092 C CA . ASP A 1 388 ? -30.736 72.424 -26.396 1.00 82.31 388 ASP A CA 1
ATOM 3093 C C . ASP A 1 388 ? -31.770 73.461 -25.943 1.00 82.31 388 ASP A C 1
ATOM 3095 O O . ASP A 1 388 ? -31.390 74.584 -25.616 1.00 82.31 388 ASP A O 1
ATOM 3099 N N . ASP A 1 389 ? -33.041 73.078 -25.797 1.00 81.75 389 ASP A N 1
ATOM 3100 C CA . ASP A 1 389 ? -34.103 73.941 -25.268 1.00 81.75 389 ASP A CA 1
ATOM 3101 C C . ASP A 1 389 ? -33.778 74.395 -23.831 1.00 81.75 389 ASP A C 1
ATOM 3103 O O . ASP A 1 389 ? -33.933 75.572 -23.497 1.00 81.75 389 ASP A O 1
ATOM 3107 N N . TRP A 1 390 ? -33.237 73.505 -22.988 1.00 79.50 390 TRP A N 1
ATOM 3108 C CA . TRP A 1 390 ? -32.737 73.849 -21.650 1.00 79.50 390 TRP A CA 1
ATOM 3109 C C . TRP A 1 390 ? -31.561 74.826 -21.686 1.00 79.50 390 TRP A C 1
ATOM 3111 O O . TRP A 1 390 ? -31.467 75.737 -20.859 1.00 79.50 390 TRP A O 1
ATOM 3121 N N . LYS A 1 391 ? -30.641 74.639 -22.633 1.00 76.19 391 LYS A N 1
ATOM 3122 C CA . LYS A 1 391 ? -29.468 75.498 -22.803 1.00 76.19 391 LYS A CA 1
ATOM 3123 C C . LYS A 1 391 ? -29.868 76.888 -23.298 1.00 76.19 391 LYS A C 1
ATOM 3125 O O . LYS A 1 391 ? -29.324 77.872 -22.802 1.00 76.19 391 LYS A O 1
ATOM 3130 N N . SER A 1 392 ? -30.854 76.974 -24.189 1.00 72.81 392 SER A N 1
ATOM 3131 C CA . SER A 1 392 ? -31.474 78.229 -24.623 1.00 72.81 392 SER A CA 1
ATOM 3132 C C . SER A 1 392 ? -32.244 78.917 -23.493 1.00 72.81 392 SER A C 1
ATOM 3134 O O . SER A 1 392 ? -32.156 80.134 -23.368 1.00 72.81 392 SER A O 1
ATOM 3136 N N . TYR A 1 393 ? -32.917 78.167 -22.614 1.00 67.81 393 TYR A N 1
ATOM 3137 C CA . TYR A 1 393 ? -33.593 78.724 -21.433 1.00 67.81 393 TYR A CA 1
ATOM 3138 C C . TYR A 1 393 ? -32.630 79.308 -20.392 1.00 67.81 393 TYR A C 1
ATOM 3140 O O . TYR A 1 393 ? -32.989 80.226 -19.665 1.00 67.81 393 TYR A O 1
ATOM 3148 N N . LYS A 1 394 ? -31.402 78.783 -20.308 1.00 58.97 394 LYS A N 1
ATOM 3149 C CA . LYS A 1 394 ? -30.360 79.264 -19.386 1.00 58.97 394 LYS A CA 1
ATOM 3150 C C . LYS A 1 394 ? -29.568 80.462 -19.938 1.00 58.97 394 LYS A C 1
ATOM 3152 O O . LYS A 1 394 ? -28.731 81.008 -19.224 1.00 58.97 394 LYS A O 1
ATOM 3157 N N . GLY A 1 395 ? -29.789 80.815 -21.207 1.00 58.09 395 GLY A N 1
ATOM 3158 C CA . GLY A 1 395 ? -29.105 81.890 -21.929 1.00 58.09 395 GLY A CA 1
ATOM 3159 C C . GLY A 1 395 ? -29.913 83.181 -22.107 1.00 58.09 395 GLY A C 1
ATOM 3160 O O . GLY A 1 395 ? -29.427 84.061 -22.813 1.00 58.09 395 GLY A O 1
ATOM 3161 N N . ASN A 1 396 ? -31.099 83.290 -21.490 1.00 45.69 396 ASN A N 1
ATOM 3162 C CA . ASN A 1 396 ? -31.914 84.511 -21.409 1.00 45.69 396 ASN A CA 1
ATOM 3163 C C . ASN A 1 396 ? -32.001 85.027 -19.973 1.00 45.69 396 ASN A C 1
ATOM 3165 O O . ASN A 1 396 ? -32.231 84.190 -19.068 1.00 45.69 396 ASN A O 1
#

Radius of gyration: 57.44 Å; Cα contacts (8 Å, |Δi|>4): 90; chains: 1; bounding box: 127×113×154 Å